Protein AF-A0A182ED40-F1 (afdb_monomer)

Radius of gyration: 32.75 Å; Cα contacts (8 Å, |Δi|>4): 815; chains: 1; bounding box: 80×78×83 Å

Mean predicted aligned error: 19.12 Å

Secondary structure (DSSP, 8-state):
--SEEE-TTS-EEE---SS---PPTT--B----S-GGG--HHHHTT--B-THHHHHHHHHHHHHHHHSS-SSS-TT--SGGG---TT----SS-HHHHHHHHHHS-SSGGGS--SHHHHHTSGGGTT--HHHHHTT-SPPSS--------TTT---------S--TTHHHHHHHHHHHHHTTS--TT-HHHHHHHHHHHHHHHHHHHHHHHSTT--HHHHS-HHHHHHHHHHHHHHHHHS-SEEEEPSSEEEE-B-TT-HHHHHHHHHHH--TTSS-EEE-SSSSSS-GGGSHHHHTTSSHHHHHHHHH--HHHHHHHHHHHTTS-SEEEETTTEEEESS---TT--SSHHHHT--SS----TTSHHHHHHH-EE-TT--SEEE-TTSSSEEE-HHHHHHHHHHHT-SEEEE-SS--TTSEEEETTTTEEEEB--TTGGGT----EEEEEE-TT--EEEEEE------HHHHHHHHHHH-TTSSTTTTTHHHHHHHHHHHHHTTT-S-TT--HHHHTT-SS-TTTT-HHHHHHHHHHHHHHHHHHHHHHHHHHHHHHHHTS---

Solvent-accessible surface area (backbone atoms only — not comparable to full-atom values): 31927 Å² total; per-residue (Å²): 123,90,40,58,46,66,45,97,88,50,46,82,40,81,44,80,74,77,90,72,80,91,67,60,93,91,44,66,46,58,74,78,78,75,61,72,80,49,57,34,70,51,44,49,69,58,36,77,43,52,72,45,47,57,34,28,32,50,30,42,50,52,40,26,74,76,64,79,39,71,66,45,96,37,86,88,58,93,48,57,81,68,62,56,82,78,80,66,70,78,63,98,62,57,71,51,56,33,51,50,43,59,27,22,67,33,89,52,65,92,69,20,49,54,47,70,66,59,56,63,70,32,76,71,38,66,90,57,60,63,69,37,56,76,67,68,65,62,81,48,90,65,82,62,72,69,51,57,52,47,94,87,75,64,50,77,56,88,76,94,78,79,89,79,76,90,70,68,62,62,65,57,49,54,61,50,50,63,71,60,65,80,66,84,66,100,79,46,72,77,55,51,58,58,50,52,52,50,52,52,53,50,52,53,52,55,57,53,47,73,76,44,88,87,65,55,68,62,83,75,51,53,71,68,58,49,51,52,48,40,55,55,49,34,55,55,38,67,75,47,57,26,42,38,80,42,68,56,54,33,35,41,32,18,28,30,75,76,46,59,73,50,54,51,50,50,28,71,74,67,40,50,80,84,78,32,48,77,42,52,23,5,30,72,40,63,34,20,54,54,49,34,65,83,43,21,60,70,70,49,53,44,56,48,39,40,72,67,69,68,31,69,65,58,48,52,50,50,43,63,32,42,23,37,47,39,59,33,35,30,39,70,70,30,35,43,33,27,8,18,36,76,34,99,73,66,75,50,71,61,65,46,48,66,55,73,71,74,43,79,67,49,99,85,39,54,64,34,15,27,31,50,10,43,81,41,88,94,46,77,46,75,44,80,26,93,85,77,46,54,32,26,33,6,53,64,44,53,54,51,50,29,65,69,64,63,32,67,32,37,42,24,17,90,50,93,34,64,59,2,47,48,72,38,64,92,66,37,28,37,36,24,17,32,38,52,31,46,97,77,78,44,91,25,21,11,18,34,38,39,30,38,76,88,66,52,77,46,73,53,67,47,74,79,83,74,61,50,71,69,52,48,48,51,52,48,24,69,78,42,32,75,82,37,52,86,60,80,5,29,66,57,50,54,32,50,51,25,42,66,71,8,42,63,68,26,59,36,85,94,53,29,63,54,64,75,72,58,75,55,90,49,84,82,73,91,36,48,64,32,51,44,20,13,14,31,3,51,57,43,43,52,55,52,50,52,51,51,54,51,50,49,53,50,50,52,55,58,72,69,47,78,87,127

Sequence (564 aa):
MENIVLDFDGHIQIVDFGFSKKLADGERTRTVCGTLQYMAPEIAEEKFYGKEVDWWSYGVLLHILNTNNYPFPNCDVNSHIELRYDSYSTPCCEPMLGDLFNKLLNVNIEQRIHTFAQVKFHPFFESINWDDVALKKLVPFAHIEKLRRCPSCNSLYDKSVSDFSDTDAEENWAAFEERYEESKLKKAAGNTKLRLSRIHDLSIRLLNASLQKGTHLRSIVKEEELIELLHDTKVVLQSQSTLIEINAPVVVCGDIHGQYSDMLRIFDKCGFPPEANYLFLGDYVDRGNHECAGINRVYGFYEEINRRYHSVRLWEVFQDTFNYLPYAACIAGKILCMHGGLSPKLNDLDSLRNIERPSDPEPTSMELDILWSDPEEGVQGWQPNSRGVSFTFGVDVLKHVCEKLNIDLVARAHQVVQDGYEFFGNRRLVTIFSAPHYCGEFDNAAAAMNVAEDLSCSFHVTICFFLRPYHKQRILSFLDSSTDPLGTGYNAQQSQIASGSGGLFGKGFANGSQTQLGFLPERRTDFTFAVLREEWGFLGSMVLIFLYTTLLAIIFSVAHRPKV

Organism: Onchocerca ochengi (NCBI:txid42157)

Nearest PDB structures (foldseek):
  6ghm-assembly1_A  TM=9.524E-01  e=1.137E-35  Homo sapiens
  6obs-assembly1_A  TM=9.335E-01  e=2.270E-35  Homo sapiens
  6g0i-assembly1_A  TM=9.492E-01  e=1.075E-34  Homo sapiens
  6ghm-assembly2_B  TM=9.326E-01  e=5.706E-35  Homo sapiens
  5jpe-assembly2_B  TM=9.732E-01  e=2.278E-33  Candida albicans

Foldseek 3Di:
DVQWDADLLRAIDGHDPDDDDDADVPGWDQDQDDDLLLFAPCNLVSHTDDQQSVLSSVLQVVCCVVPVDGQAPCPPPDGSPPDDLPPGDQDPDDPLNSVLSCQSSPNDSVSHDRDPVSVCPRPVCVVPDVVCSVVVNDRHPDCPVSQDQDPPQGDGDDDPDDDDDPPPVVVVVVVVCVVVPPDDDPPCNVVVVVLVVLVVQLVVLLVVQLVDPPDAVCVRDPLVSVLSVLVVLLVVLQVAFLAAEAEDFAKEFEAAQPVVNLVVVVCVVVPPPPVHHYDYAPNPPFHAPCLAPVNVVPSCVCVVCCVRHVDPPSVVSSNLSSLSGRAWYAYPLAEIGHAADFAPPCQEVVLSRPDDPSDRDDQNHRSQNRRHEEEDEPDDAWAQDPVNGHTYGYLVVLVVVCVRHVHQAYEYENDQDAQQKDADNVNRYMYGHSHACPVVPHRHWHWMWGQHNVRDIDIDTGRPPPCDPVSVLLVVCVVPLPVCCPPNSVLVVLLVVLQVQQAAAAPAPPRRPCVVVCSDPDCPPSCVNSNQCRHGNPVSNVVVVVVVVVVVVVVVVVVPDPDD

InterPro domains:
  IPR000719 Protein kinase domain [PF00069] (2-125)
  IPR000719 Protein kinase domain [PS50011] (1-125)
  IPR000719 Protein kinase domain [SM00220] (1-125)
  IPR001182 Probable peptidoglycan glycosyltransferase FtsW/RodA [PF01098] (458-561)
  IPR004843 Calcineurin-like, phosphoesterase domain [PF00149] (249-417)
  IPR006186 Serine/threonine-specific protein phosphatase/bis(5-nucleosyl)-tetraphosphatase [PR00114] (249-276)
  IPR006186 Serine/threonine-specific protein phosphatase/bis(5-nucleosyl)-tetraphosphatase [PR00114] (278-305)
  IPR006186 Serine/threonine-specific protein phosphatase/bis(5-nucleosyl)-tetraphosphatase [PR00114] (406-426)
  IPR006186 Serine/threonine-specific protein phosphatase/bis(5-nucleosyl)-tetraphosphatase [PR00114] (428-444)
  IPR006186 Serine/threonine-specific protein phosphatase/bis(5-nucleosyl)-tetraphosphatase [SM00156] (221-466)
  IPR011009 Protein kinase-like domain superfamily [SSF56112] (2-148)
  IPR029052 Metallo-dependent phosphatase-like [G3DSA:3.60.21.10] (183-287)
  IPR029052 Metallo-dependent phosphatase-like [G3DSA:3.60.21.10] (288-465)
  IPR029052 Metallo-dependent phosphatase-like [SSF56300] (219-465)
  IPR050341 Serine/threonine-protein phosphatase PP1 catalytic subunit [PTHR11668] (287-469)

Structure (mmCIF, N/CA/C/O backbone):
data_AF-A0A182ED40-F1
#
_entry.id   AF-A0A182ED40-F1
#
loop_
_atom_site.group_PDB
_atom_site.id
_atom_site.type_symbol
_atom_site.label_atom_id
_atom_site.label_alt_id
_atom_site.label_comp_id
_atom_site.label_asym_id
_atom_site.label_entity_id
_atom_site.label_seq_id
_atom_site.pdbx_PDB_ins_code
_atom_site.Cartn_x
_atom_site.Cartn_y
_atom_site.Cartn_z
_atom_site.occupancy
_atom_site.B_iso_or_equiv
_atom_site.auth_seq_id
_atom_site.auth_comp_id
_atom_site.auth_asym_id
_atom_site.auth_atom_id
_atom_site.pdbx_PDB_model_num
ATOM 1 N N . MET A 1 1 ? 2.503 1.497 -27.635 1.00 55.56 1 MET A N 1
ATOM 2 C CA . MET A 1 1 ? 2.134 2.931 -27.634 1.00 55.56 1 MET A CA 1
ATOM 3 C C . MET A 1 1 ? 1.902 3.367 -26.194 1.00 55.56 1 MET A C 1
ATOM 5 O O . MET A 1 1 ? 0.795 3.722 -25.834 1.00 55.56 1 MET A O 1
ATOM 9 N N . GLU A 1 2 ? 2.930 3.290 -25.351 1.00 54.66 2 GLU A N 1
ATOM 10 C CA . GLU A 1 2 ? 2.788 3.581 -23.910 1.00 54.66 2 GLU A CA 1
ATOM 11 C C . GLU A 1 2 ? 2.929 5.086 -23.608 1.00 54.66 2 GLU A C 1
ATOM 13 O O . GLU A 1 2 ? 2.474 5.568 -22.580 1.00 54.66 2 GLU A O 1
ATOM 18 N N . ASN A 1 3 ? 3.470 5.844 -24.568 1.00 68.44 3 ASN A N 1
ATOM 19 C CA . ASN A 1 3 ? 3.863 7.249 -24.414 1.00 68.44 3 ASN A CA 1
ATOM 20 C C . ASN A 1 3 ? 2.868 8.224 -25.075 1.00 68.44 3 ASN A C 1
ATOM 22 O O . ASN A 1 3 ? 3.136 9.415 -25.222 1.00 68.44 3 ASN A O 1
ATOM 26 N N . ILE A 1 4 ? 1.721 7.718 -25.535 1.00 72.50 4 ILE A N 1
ATOM 27 C CA . ILE A 1 4 ? 0.641 8.513 -26.126 1.00 72.50 4 ILE A CA 1
ATOM 28 C C . ILE A 1 4 ? -0.624 8.185 -25.352 1.00 72.50 4 ILE A C 1
ATOM 30 O O . ILE A 1 4 ? -1.120 7.065 -25.414 1.00 72.50 4 ILE A O 1
ATOM 34 N N . VAL A 1 5 ? -1.130 9.171 -24.627 1.00 75.94 5 VAL A N 1
ATOM 35 C CA . VAL A 1 5 ? -2.316 9.062 -23.778 1.00 75.94 5 VAL A CA 1
ATOM 36 C C . VAL A 1 5 ? -3.385 10.038 -24.253 1.00 75.94 5 VAL A C 1
ATOM 38 O O . VAL A 1 5 ? -3.131 10.900 -25.095 1.00 75.94 5 VAL A O 1
ATOM 41 N N . LEU A 1 6 ? -4.597 9.902 -23.728 1.00 75.31 6 LEU A N 1
ATOM 42 C CA . LEU A 1 6 ? -5.661 10.882 -23.920 1.00 75.31 6 LEU A CA 1
ATOM 43 C C . LEU A 1 6 ? -5.803 11.710 -22.645 1.00 75.31 6 LEU A C 1
ATOM 45 O O . LEU A 1 6 ? -5.734 11.172 -21.541 1.00 75.31 6 LEU A O 1
ATOM 49 N N . ASP A 1 7 ? -5.996 13.015 -22.794 1.00 69.38 7 ASP A N 1
ATOM 50 C CA . ASP A 1 7 ? -6.413 13.860 -21.686 1.00 69.38 7 ASP A CA 1
ATOM 51 C C . ASP A 1 7 ? -7.894 13.653 -21.352 1.00 69.38 7 ASP A C 1
ATOM 53 O O . ASP A 1 7 ? -8.626 12.941 -22.042 1.00 69.38 7 ASP A O 1
ATOM 57 N N . PHE A 1 8 ? -8.343 14.306 -20.279 1.00 59.31 8 PHE A N 1
ATOM 58 C CA . PHE A 1 8 ? -9.724 14.227 -19.806 1.00 59.31 8 PHE A CA 1
ATOM 59 C C . PHE A 1 8 ? -10.751 14.500 -20.912 1.00 59.31 8 PHE A C 1
ATOM 61 O O . PHE A 1 8 ? -11.811 13.877 -20.949 1.00 59.31 8 PHE A O 1
ATOM 68 N N . ASP A 1 9 ? -10.481 15.481 -21.772 1.00 68.44 9 ASP A N 1
ATOM 69 C CA . ASP A 1 9 ? -11.424 15.924 -22.795 1.00 68.44 9 ASP A CA 1
ATOM 70 C C . ASP A 1 9 ? -11.289 15.072 -24.081 1.00 68.44 9 ASP A C 1
ATOM 72 O O . ASP A 1 9 ? -11.946 15.353 -25.081 1.00 68.44 9 ASP A O 1
ATOM 76 N N . GLY A 1 10 ? -10.490 13.995 -24.033 1.00 71.00 10 GLY A N 1
ATOM 77 C CA . GLY A 1 10 ? -10.289 13.015 -25.097 1.00 71.00 10 GLY A CA 1
ATOM 78 C C . GLY A 1 10 ? -9.236 13.422 -26.127 1.00 71.00 10 GLY A C 1
ATOM 79 O O . GLY A 1 10 ? -9.131 12.779 -27.172 1.00 71.00 10 GLY A O 1
ATOM 80 N N . HIS A 1 11 ? -8.460 14.480 -25.879 1.00 80.69 11 HIS A N 1
ATOM 81 C CA . HIS A 1 11 ? -7.413 14.922 -26.798 1.00 80.69 11 HIS A CA 1
ATOM 82 C C . HIS A 1 11 ? -6.097 14.196 -26.541 1.00 80.69 11 HIS A C 1
ATOM 84 O O . HIS A 1 11 ? -5.718 13.928 -25.406 1.00 80.69 11 HIS A O 1
ATOM 90 N N . ILE A 1 12 ? -5.358 13.927 -27.614 1.00 76.62 12 ILE A N 1
ATOM 91 C CA . ILE A 1 12 ? -4.081 13.219 -27.546 1.00 76.62 12 ILE A CA 1
ATOM 92 C C . ILE A 1 12 ? -3.030 14.064 -26.814 1.00 76.62 12 ILE A C 1
ATOM 94 O O . ILE A 1 12 ? -2.821 15.238 -27.126 1.00 76.62 12 ILE A O 1
ATOM 98 N N . GLN A 1 13 ? -2.326 13.434 -25.879 1.00 76.50 13 GLN A N 1
ATOM 99 C CA . GLN A 1 13 ? -1.147 13.954 -25.203 1.00 76.50 13 GLN A CA 1
ATOM 100 C C . GLN A 1 13 ? 0.011 12.971 -25.338 1.00 76.50 13 GLN A C 1
ATOM 102 O O . GLN A 1 13 ? -0.154 11.762 -25.209 1.00 76.50 13 GLN A O 1
ATOM 107 N N . ILE A 1 14 ? 1.204 13.504 -25.585 1.00 74.69 14 ILE A N 1
ATOM 108 C CA . ILE A 1 14 ? 2.441 12.726 -25.542 1.00 74.69 14 ILE A CA 1
ATOM 109 C C . ILE A 1 14 ? 2.991 12.839 -24.123 1.00 74.69 14 ILE A C 1
ATOM 111 O O . ILE A 1 14 ? 3.174 13.947 -23.614 1.00 74.69 14 ILE A O 1
ATOM 115 N N . VAL A 1 15 ? 3.242 11.698 -23.496 1.00 69.44 15 VAL A N 1
ATOM 116 C CA . VAL A 1 15 ? 3.828 11.578 -22.160 1.00 69.44 15 VAL A CA 1
ATOM 117 C C . VAL A 1 15 ? 5.103 10.762 -22.262 1.00 69.44 15 VAL A C 1
ATOM 119 O O . VAL A 1 15 ? 5.173 9.851 -23.070 1.00 69.44 15 VAL A O 1
ATOM 122 N N . ASP A 1 16 ? 6.100 11.091 -21.445 1.00 61.91 16 ASP A N 1
ATOM 123 C CA . ASP A 1 16 ? 7.363 10.350 -21.356 1.00 61.91 16 ASP A CA 1
ATOM 124 C C . ASP A 1 16 ? 8.173 10.264 -22.674 1.00 61.91 16 ASP A C 1
ATOM 126 O O . ASP A 1 16 ? 7.939 9.449 -23.565 1.00 61.91 16 ASP A O 1
ATOM 130 N N . PHE A 1 17 ? 9.203 11.102 -22.794 1.00 59.72 17 PHE A N 1
ATOM 131 C CA . PHE A 1 17 ? 10.141 11.042 -23.921 1.00 59.72 17 PHE A CA 1
ATOM 132 C C . PHE A 1 17 ? 11.297 10.048 -23.693 1.00 59.72 17 PHE A C 1
ATOM 134 O O . PHE A 1 17 ? 12.225 10.009 -24.502 1.00 59.72 17 PHE A O 1
ATOM 141 N N . GLY A 1 18 ? 11.293 9.283 -22.593 1.00 66.62 18 GLY A N 1
ATOM 142 C CA . GLY A 1 18 ? 12.415 8.444 -22.186 1.00 66.62 18 GLY A CA 1
ATOM 143 C C . GLY A 1 18 ? 13.730 9.233 -22.153 1.00 66.62 18 GLY A C 1
ATOM 144 O O . GLY A 1 18 ? 13.813 10.334 -21.599 1.00 66.62 18 GLY A O 1
ATOM 145 N N . PHE A 1 19 ? 14.769 8.698 -22.798 1.00 65.00 19 PHE A N 1
ATOM 146 C CA . PHE A 1 19 ? 16.000 9.443 -23.062 1.00 65.00 19 PHE A CA 1
ATOM 147 C C . PHE A 1 19 ? 15.795 10.426 -24.220 1.00 65.00 19 PHE A C 1
ATOM 149 O O . PHE A 1 19 ? 15.811 10.038 -25.385 1.00 65.00 19 PHE A O 1
ATOM 156 N N . SER A 1 20 ? 15.671 11.713 -23.897 1.00 75.44 20 SER A N 1
ATOM 157 C CA . SER A 1 20 ? 15.583 12.791 -24.885 1.00 75.44 20 SER A CA 1
ATOM 158 C C . SER A 1 20 ? 16.746 13.767 -24.769 1.00 75.44 20 SER A C 1
ATOM 160 O O . SER A 1 20 ? 17.341 13.957 -23.705 1.00 75.44 20 SER A O 1
ATOM 162 N N . LYS A 1 21 ? 17.084 14.405 -25.891 1.00 79.38 21 LYS A N 1
ATOM 163 C CA . LYS A 1 21 ? 18.132 15.419 -25.954 1.00 79.38 21 LYS A CA 1
ATOM 164 C C . LYS A 1 21 ? 17.587 16.673 -26.610 1.00 79.38 21 LYS A C 1
ATOM 166 O O . LYS A 1 21 ? 17.128 16.645 -27.746 1.00 79.38 21 LYS A O 1
ATOM 171 N N . LYS A 1 22 ? 17.659 17.791 -25.893 1.00 81.31 22 LYS A N 1
ATOM 172 C CA . LYS A 1 22 ? 17.253 19.088 -26.427 1.00 81.31 22 LYS A CA 1
ATOM 173 C C . LYS A 1 22 ? 18.389 19.657 -27.272 1.00 81.31 22 LYS A C 1
ATOM 175 O O . LYS A 1 22 ? 19.449 19.955 -26.732 1.00 81.31 22 LYS A O 1
ATOM 180 N N . LEU A 1 23 ? 18.147 19.795 -28.571 1.00 84.00 23 LEU A N 1
ATOM 181 C CA . LEU A 1 23 ? 19.074 20.400 -29.525 1.00 84.00 23 LEU A CA 1
ATOM 182 C C . LEU A 1 23 ? 18.610 21.818 -29.882 1.00 84.00 23 LEU A C 1
ATOM 184 O O . LEU A 1 23 ? 17.416 22.046 -30.128 1.00 84.00 23 LEU A O 1
ATOM 188 N N . ALA A 1 24 ? 19.544 22.767 -29.918 1.00 87.62 24 ALA A N 1
ATOM 189 C CA . ALA A 1 24 ? 19.326 24.075 -30.526 1.00 87.62 24 ALA A CA 1
ATOM 190 C C . ALA A 1 24 ? 19.110 23.940 -32.046 1.00 87.62 24 ALA A C 1
ATOM 192 O O . ALA A 1 24 ? 19.392 22.902 -32.649 1.00 87.62 24 ALA A O 1
ATOM 193 N N . ASP A 1 25 ? 18.580 24.978 -32.691 1.00 80.06 25 ASP A N 1
ATOM 194 C CA . ASP A 1 25 ? 18.345 24.931 -34.136 1.00 80.06 25 ASP A CA 1
ATOM 195 C C . ASP A 1 25 ? 19.671 24.844 -34.905 1.00 80.06 25 ASP A C 1
ATOM 197 O O . ASP A 1 25 ? 20.584 25.641 -34.698 1.00 80.06 25 ASP A O 1
ATOM 201 N N . GLY A 1 26 ? 19.781 23.834 -35.772 1.00 82.12 26 GLY A N 1
ATOM 202 C CA . GLY A 1 26 ? 21.010 23.506 -36.501 1.00 82.12 26 GLY A CA 1
ATOM 203 C C . GLY A 1 26 ? 22.038 22.688 -35.707 1.00 82.12 26 GLY A C 1
ATOM 204 O O . GLY A 1 26 ? 23.030 22.247 -36.287 1.00 82.12 26 GLY A O 1
ATOM 205 N N . GLU A 1 27 ? 21.816 22.440 -34.412 1.00 90.81 27 GLU A N 1
ATOM 206 C CA . GLU A 1 27 ? 22.673 21.565 -33.610 1.00 90.81 27 GLU A CA 1
ATOM 207 C C . GLU A 1 27 ? 22.443 20.093 -33.989 1.00 90.81 27 GLU A C 1
ATOM 209 O O . GLU A 1 27 ? 21.309 19.653 -34.190 1.00 90.81 27 GLU A O 1
ATOM 214 N N . ARG A 1 28 ? 23.531 19.321 -34.085 1.00 92.88 28 ARG A N 1
ATOM 215 C CA . ARG A 1 28 ? 23.495 17.889 -34.416 1.00 92.88 28 ARG A CA 1
ATOM 216 C C . ARG A 1 28 ? 24.189 17.065 -33.343 1.00 92.88 28 ARG A C 1
ATOM 218 O O . ARG A 1 28 ? 25.098 17.534 -32.660 1.00 92.88 28 ARG A O 1
ATOM 225 N N . THR A 1 29 ? 23.795 15.806 -33.217 1.00 92.44 29 THR A N 1
ATOM 226 C CA . THR A 1 29 ? 24.367 14.861 -32.260 1.00 92.44 29 THR A CA 1
ATOM 227 C C . THR A 1 29 ? 24.618 13.491 -32.893 1.00 92.44 29 THR A C 1
ATOM 229 O O . THR A 1 29 ? 24.309 13.299 -34.059 1.00 92.44 29 THR A O 1
ATOM 232 N N . ARG A 1 30 ? 25.255 12.575 -32.155 1.00 91.31 30 ARG A N 1
ATOM 233 C CA . ARG A 1 30 ? 25.708 11.250 -32.637 1.00 91.31 30 ARG A CA 1
ATOM 234 C C . ARG A 1 30 ? 25.490 10.139 -31.604 1.00 91.31 30 ARG A C 1
ATOM 236 O O . ARG A 1 30 ? 26.263 9.189 -31.528 1.00 91.31 30 ARG A O 1
ATOM 243 N N . THR A 1 31 ? 24.537 10.332 -30.695 1.00 88.56 31 THR A N 1
ATOM 244 C CA . THR A 1 31 ? 24.292 9.387 -29.602 1.00 88.56 31 THR A CA 1
ATOM 245 C C . THR A 1 31 ? 23.472 8.215 -30.132 1.00 88.56 31 THR A C 1
ATOM 247 O O . THR A 1 31 ? 22.373 8.408 -30.628 1.00 88.56 31 THR A O 1
ATOM 250 N N . VAL A 1 32 ? 23.980 6.993 -30.011 1.00 87.69 32 VAL A N 1
ATOM 251 C CA . VAL A 1 32 ? 23.209 5.800 -30.374 1.00 87.69 32 VAL A CA 1
ATOM 252 C C . VAL A 1 32 ? 22.341 5.414 -29.180 1.00 87.69 32 VAL A C 1
ATOM 254 O O . VAL A 1 32 ? 22.818 4.805 -28.224 1.00 87.69 32 VAL A O 1
ATOM 257 N N . CYS A 1 33 ? 21.081 5.837 -29.187 1.00 81.00 33 CYS A N 1
ATOM 258 C CA . CYS A 1 33 ? 20.118 5.511 -28.140 1.00 81.00 33 CYS A CA 1
ATOM 259 C C . CYS A 1 33 ? 18.688 5.513 -28.686 1.00 81.00 33 CYS A C 1
ATOM 261 O O . CYS A 1 33 ? 18.361 6.306 -29.567 1.00 81.00 33 CYS A O 1
ATOM 263 N N . GLY A 1 34 ? 17.834 4.660 -28.125 1.00 80.94 34 GLY A N 1
ATOM 264 C CA . GLY A 1 34 ? 16.417 4.570 -28.474 1.00 80.94 34 GLY A CA 1
ATOM 265 C C . GLY A 1 34 ? 15.962 3.129 -28.680 1.00 80.94 34 GLY A C 1
ATOM 266 O O . GLY A 1 34 ? 16.775 2.206 -28.726 1.00 80.94 34 GLY A O 1
ATOM 267 N N . THR A 1 35 ? 14.651 2.942 -28.801 1.00 86.00 35 THR A N 1
ATOM 268 C CA . THR A 1 35 ? 14.051 1.646 -29.133 1.00 86.00 35 THR A CA 1
ATOM 269 C C . THR A 1 35 ? 14.435 1.253 -30.559 1.00 86.00 35 THR A C 1
ATOM 271 O O . THR A 1 35 ? 14.149 1.998 -31.497 1.00 86.00 35 THR A O 1
ATOM 274 N N . LEU A 1 36 ? 15.061 0.083 -30.726 1.00 89.44 36 LEU A N 1
ATOM 275 C CA . LEU A 1 36 ? 15.670 -0.360 -31.989 1.00 89.44 36 LEU A CA 1
ATOM 276 C C . LEU A 1 36 ? 14.709 -0.278 -33.184 1.00 89.44 36 LEU A C 1
ATOM 278 O O . LEU A 1 36 ? 15.082 0.215 -34.243 1.00 89.44 36 LEU A O 1
ATOM 282 N N . GLN A 1 37 ? 13.449 -0.672 -33.007 1.00 89.12 37 GLN A N 1
ATOM 283 C CA . GLN A 1 37 ? 12.453 -0.705 -34.083 1.00 89.12 37 GLN A CA 1
ATOM 284 C C . GLN A 1 37 ? 11.970 0.686 -34.535 1.00 89.12 37 GLN A C 1
ATOM 286 O O . GLN A 1 37 ? 11.381 0.805 -35.607 1.00 89.12 37 GLN A O 1
ATOM 291 N N . TYR A 1 38 ? 12.212 1.730 -33.737 1.00 91.12 38 TYR A N 1
ATOM 292 C CA . TYR A 1 38 ? 11.894 3.127 -34.066 1.00 91.12 38 TYR A CA 1
ATOM 293 C C . TYR A 1 38 ? 13.128 3.908 -34.536 1.00 91.12 38 TYR A C 1
ATOM 295 O O . TYR A 1 38 ? 13.011 5.065 -34.933 1.00 91.12 38 TYR A O 1
ATOM 303 N N . MET A 1 39 ? 14.313 3.295 -34.488 1.00 92.56 39 MET A N 1
ATOM 304 C CA . MET A 1 39 ? 15.577 3.961 -34.771 1.00 92.56 39 MET A CA 1
ATOM 305 C C . MET A 1 39 ? 15.676 4.357 -36.250 1.00 92.56 39 MET A C 1
ATOM 307 O O . MET A 1 39 ? 15.348 3.574 -37.141 1.00 92.56 39 MET A O 1
ATOM 311 N N . ALA A 1 40 ? 16.116 5.591 -36.505 1.00 94.50 40 ALA A N 1
ATOM 312 C CA . ALA A 1 40 ? 16.364 6.085 -37.856 1.00 94.50 40 ALA A CA 1
ATOM 313 C C . ALA A 1 40 ? 17.698 5.542 -38.416 1.00 94.50 40 ALA A C 1
ATOM 315 O O . ALA A 1 40 ? 18.634 5.326 -37.634 1.00 94.50 40 ALA A O 1
ATOM 316 N N . PRO A 1 41 ? 17.838 5.397 -39.749 1.00 94.56 41 PRO A N 1
ATOM 317 C CA . PRO A 1 41 ? 19.051 4.881 -40.386 1.00 94.56 41 PRO A CA 1
ATOM 318 C C . PRO A 1 41 ? 20.318 5.623 -39.963 1.00 94.56 41 PRO A C 1
ATOM 320 O O . PRO A 1 41 ? 21.323 5.009 -39.624 1.00 94.56 41 PRO A O 1
ATOM 323 N N . GLU A 1 42 ? 20.259 6.950 -39.895 1.00 93.88 42 GLU A N 1
ATOM 324 C CA . GLU A 1 42 ? 21.388 7.787 -39.502 1.00 93.88 42 GLU A CA 1
ATOM 325 C C . GLU A 1 42 ? 21.822 7.607 -38.035 1.00 93.88 42 GLU A C 1
ATOM 327 O O . GLU A 1 42 ? 23.001 7.792 -37.737 1.00 93.88 42 GLU A O 1
ATOM 332 N N . ILE A 1 43 ? 20.916 7.207 -37.132 1.00 93.44 43 ILE A N 1
ATOM 333 C CA . ILE A 1 43 ? 21.265 6.857 -35.745 1.00 93.44 43 ILE A CA 1
ATOM 334 C C . ILE A 1 43 ? 21.946 5.484 -35.722 1.00 93.44 43 ILE A C 1
ATOM 336 O O . ILE A 1 43 ? 22.981 5.325 -35.077 1.00 93.44 43 ILE A O 1
ATOM 340 N N . ALA A 1 44 ? 21.392 4.510 -36.452 1.00 92.50 44 ALA A N 1
ATOM 341 C CA . ALA A 1 44 ? 21.928 3.150 -36.536 1.00 92.50 44 ALA A CA 1
ATOM 342 C C . ALA A 1 44 ? 23.308 3.090 -37.218 1.00 92.50 44 ALA A C 1
ATOM 344 O O . ALA A 1 44 ? 24.142 2.262 -36.870 1.00 92.50 44 ALA A O 1
ATOM 345 N N . GLU A 1 45 ? 23.577 3.999 -38.154 1.00 91.25 45 GLU A N 1
ATOM 346 C CA . GLU A 1 45 ? 24.877 4.155 -38.817 1.00 91.25 45 GLU A CA 1
ATOM 347 C C . GLU A 1 45 ? 25.850 5.068 -38.045 1.00 91.25 45 GLU A C 1
ATOM 349 O O . GLU A 1 45 ? 26.924 5.398 -38.552 1.00 91.25 45 GLU A O 1
ATOM 354 N N . GLU A 1 46 ? 25.475 5.511 -36.840 1.00 91.88 46 GLU A N 1
ATOM 355 C CA . GLU A 1 46 ? 26.266 6.392 -35.967 1.00 91.88 46 GLU A CA 1
ATOM 356 C C . GLU A 1 46 ? 26.678 7.727 -36.622 1.00 91.88 46 GLU A C 1
ATOM 358 O O . GLU A 1 46 ? 27.693 8.344 -36.273 1.00 91.88 46 GLU A O 1
ATOM 363 N N . LYS A 1 47 ? 25.883 8.203 -37.588 1.00 92.69 47 LYS A N 1
ATOM 364 C CA . LYS A 1 47 ? 26.089 9.490 -38.258 1.00 92.69 47 LYS A CA 1
ATOM 365 C C . LYS A 1 47 ? 25.618 10.638 -37.368 1.00 92.69 47 LYS A C 1
ATOM 367 O O . LYS A 1 47 ? 24.881 10.463 -36.402 1.00 92.69 47 LYS A O 1
ATOM 372 N N . PHE A 1 48 ? 26.040 11.855 -37.708 1.00 93.06 48 PHE A N 1
ATOM 373 C CA . PHE A 1 48 ? 25.464 13.043 -37.084 1.00 93.06 48 PHE A CA 1
ATOM 374 C C . PHE A 1 48 ? 24.032 13.257 -37.571 1.00 93.06 48 PHE A C 1
ATOM 376 O O . PHE A 1 48 ? 23.790 13.262 -38.778 1.00 93.06 48 PHE A O 1
ATOM 383 N N . TYR A 1 49 ? 23.122 13.502 -36.635 1.00 93.00 49 TYR A N 1
ATOM 384 C CA . TYR A 1 49 ? 21.700 13.703 -36.884 1.00 93.00 49 TYR A CA 1
ATOM 385 C C . TYR A 1 49 ? 21.144 14.869 -36.052 1.00 93.00 49 TYR A C 1
ATOM 387 O O . TYR A 1 49 ? 21.693 15.224 -35.005 1.00 93.00 49 TYR A O 1
ATOM 395 N N . GLY A 1 50 ? 20.090 15.508 -36.552 1.00 91.50 50 GLY A N 1
ATOM 396 C CA . GLY A 1 50 ? 19.314 16.550 -35.876 1.00 91.50 50 GLY A CA 1
ATOM 397 C C . GLY A 1 50 ? 17.881 16.093 -35.577 1.00 91.50 50 GLY A C 1
ATOM 398 O O . GLY A 1 50 ? 17.635 14.913 -35.345 1.00 91.50 50 GLY A O 1
ATOM 399 N N . LYS A 1 51 ? 16.925 17.028 -35.591 1.00 90.44 51 LYS A N 1
ATOM 400 C CA . LYS A 1 51 ? 15.497 16.782 -35.284 1.00 90.44 51 LYS A CA 1
ATOM 401 C C . LYS A 1 51 ? 14.773 15.956 -36.366 1.00 90.44 51 LYS A C 1
ATOM 403 O O . LYS A 1 51 ? 13.634 15.543 -36.177 1.00 90.44 51 LYS A O 1
ATOM 408 N N . GLU A 1 52 ? 15.414 15.700 -37.508 1.00 90.69 52 GLU A N 1
ATOM 409 C CA . GLU A 1 52 ? 14.881 14.893 -38.614 1.00 90.69 52 GLU A CA 1
ATOM 410 C C . GLU A 1 52 ? 14.558 13.434 -38.234 1.00 90.69 52 GLU A C 1
ATOM 412 O O . GLU A 1 52 ? 13.692 12.811 -38.853 1.00 90.69 52 GLU A O 1
ATOM 417 N N . VAL A 1 53 ? 15.206 12.899 -37.195 1.00 92.50 53 VAL A N 1
ATOM 418 C CA . VAL A 1 53 ? 14.993 11.524 -36.701 1.00 92.50 53 VAL A CA 1
ATOM 419 C C . VAL A 1 53 ? 13.666 11.353 -35.957 1.00 92.50 53 VAL A C 1
ATOM 421 O O . VAL A 1 53 ? 13.106 10.254 -35.921 1.00 92.50 53 VAL A O 1
ATOM 424 N N . ASP A 1 54 ? 13.119 12.438 -35.405 1.00 90.25 54 ASP A N 1
ATOM 425 C CA . ASP A 1 54 ? 11.832 12.414 -34.704 1.00 90.25 54 ASP A CA 1
ATOM 426 C C . ASP A 1 54 ? 10.690 12.156 -35.698 1.00 90.25 54 ASP A C 1
ATOM 428 O O . ASP A 1 54 ? 9.753 11.409 -35.416 1.00 90.25 54 ASP A O 1
ATOM 432 N N . TRP A 1 55 ? 10.807 12.705 -36.912 1.00 92.94 55 TRP A N 1
ATOM 433 C CA . TRP A 1 55 ? 9.837 12.503 -37.992 1.00 92.94 55 TRP A CA 1
ATOM 434 C C . TRP A 1 55 ? 9.872 11.086 -38.561 1.00 92.94 55 TRP A C 1
ATOM 436 O O . TRP A 1 55 ? 8.827 10.553 -38.931 1.00 92.94 55 TRP A O 1
ATOM 446 N N . TRP A 1 56 ? 11.042 10.442 -38.562 1.00 94.31 56 TRP A N 1
ATOM 447 C CA . TRP A 1 56 ? 11.141 9.012 -38.854 1.00 94.31 56 TRP A CA 1
ATOM 448 C C . TRP A 1 56 ? 10.368 8.190 -37.821 1.00 94.31 56 TRP A C 1
ATOM 450 O O . TRP A 1 56 ? 9.521 7.373 -38.180 1.00 94.31 56 TRP A O 1
ATOM 460 N N . SER A 1 57 ? 10.605 8.462 -36.535 1.00 91.44 57 SER A N 1
ATOM 461 C CA . SER A 1 57 ? 9.931 7.771 -35.430 1.00 91.44 57 SER A CA 1
ATOM 462 C C . SER A 1 57 ? 8.410 7.971 -35.482 1.00 91.44 57 SER A C 1
ATOM 464 O O . SER A 1 57 ? 7.648 7.027 -35.268 1.00 91.44 57 SER A O 1
ATOM 466 N N . TYR A 1 58 ? 7.960 9.176 -35.851 1.00 90.75 58 TYR A N 1
ATOM 467 C CA . TYR A 1 58 ? 6.554 9.476 -36.128 1.00 90.75 58 TYR A CA 1
ATOM 468 C C . TYR A 1 58 ? 6.001 8.665 -37.312 1.00 90.75 58 TYR A C 1
ATOM 470 O O . TYR A 1 58 ? 4.897 8.130 -37.227 1.00 90.75 58 TYR A O 1
ATOM 478 N N . GLY A 1 59 ? 6.773 8.507 -38.390 1.00 92.88 59 GLY A N 1
ATOM 479 C CA . GLY A 1 59 ? 6.417 7.646 -39.521 1.00 92.88 59 GLY A CA 1
ATOM 480 C C . GLY A 1 59 ? 6.253 6.175 -39.129 1.00 92.88 59 GLY A C 1
ATOM 481 O O . GLY A 1 59 ? 5.276 5.542 -39.529 1.00 92.88 59 GLY A O 1
ATOM 482 N N . VAL A 1 60 ? 7.163 5.643 -38.303 1.00 92.19 60 VAL A N 1
ATOM 483 C CA . VAL A 1 60 ? 7.085 4.266 -37.783 1.00 92.19 60 VAL A CA 1
ATOM 484 C C . VAL A 1 60 ? 5.822 4.086 -36.944 1.00 92.19 60 VAL A C 1
ATOM 486 O O . VAL A 1 60 ? 5.077 3.128 -37.143 1.00 92.19 60 VAL A O 1
ATOM 489 N N . LEU A 1 61 ? 5.537 5.037 -36.053 1.00 90.25 61 LEU A N 1
ATOM 490 C CA . LEU A 1 61 ? 4.331 5.036 -35.232 1.00 90.25 61 LEU A CA 1
ATOM 491 C C . LEU A 1 61 ? 3.051 5.051 -36.079 1.00 90.25 61 LEU A C 1
ATOM 493 O O . LEU A 1 61 ? 2.159 4.235 -35.849 1.00 90.25 61 LEU A O 1
ATOM 497 N N . LEU A 1 62 ? 2.952 5.961 -37.054 1.00 89.44 62 LEU A N 1
ATOM 498 C CA . LEU A 1 62 ? 1.791 6.030 -37.941 1.00 89.44 62 LEU A CA 1
ATOM 499 C C . LEU A 1 62 ? 1.614 4.720 -38.726 1.00 89.44 62 LEU A C 1
ATOM 501 O O . LEU A 1 62 ? 0.487 4.274 -38.935 1.00 89.44 62 LEU A O 1
ATOM 505 N N . HIS A 1 63 ? 2.713 4.086 -39.148 1.00 91.56 63 HIS A N 1
ATOM 506 C CA . HIS A 1 63 ? 2.657 2.818 -39.871 1.00 91.56 63 HIS A CA 1
ATOM 507 C C . HIS A 1 63 ? 2.079 1.706 -38.993 1.00 91.56 63 HIS A C 1
ATOM 509 O O . HIS A 1 63 ? 1.203 0.960 -39.436 1.00 91.56 63 HIS A O 1
ATOM 515 N N . ILE A 1 64 ? 2.525 1.623 -37.737 1.00 89.94 64 ILE A N 1
ATOM 516 C CA . ILE A 1 64 ? 1.999 0.672 -36.751 1.00 89.94 64 ILE A CA 1
ATOM 517 C C . ILE A 1 64 ? 0.519 0.950 -36.483 1.00 89.94 64 ILE A C 1
ATOM 519 O O . ILE A 1 64 ? -0.271 0.017 -36.472 1.00 89.94 64 ILE A O 1
ATOM 523 N N . LEU A 1 65 ? 0.114 2.214 -36.338 1.00 86.12 65 LEU A N 1
ATOM 524 C CA . LEU A 1 65 ? -1.295 2.582 -36.160 1.00 86.12 65 LEU A CA 1
ATOM 525 C C . LEU A 1 65 ? -2.179 2.130 -37.331 1.00 86.12 65 LEU A C 1
ATOM 527 O O . LEU A 1 65 ? -3.302 1.689 -37.112 1.00 86.12 65 LEU A O 1
ATOM 531 N N . ASN A 1 66 ? -1.675 2.211 -38.565 1.00 88.06 66 ASN A N 1
ATOM 532 C CA . ASN A 1 66 ? -2.426 1.807 -39.753 1.00 88.06 66 ASN A CA 1
ATOM 533 C C . ASN A 1 66 ? -2.429 0.286 -39.988 1.00 88.06 66 ASN A C 1
ATOM 535 O O . ASN A 1 66 ? -3.400 -0.255 -40.507 1.00 88.06 66 ASN A O 1
ATOM 539 N N . THR A 1 67 ? -1.334 -0.408 -39.670 1.00 87.62 67 THR A N 1
ATOM 540 C CA . THR A 1 67 ? -1.114 -1.806 -40.101 1.00 87.62 67 THR A CA 1
ATOM 541 C C . THR A 1 67 ? -1.014 -2.814 -38.965 1.00 87.62 67 THR A C 1
ATOM 543 O O . THR A 1 67 ? -0.974 -4.015 -39.229 1.00 87.62 67 THR A O 1
ATOM 546 N N . ASN A 1 68 ? -0.913 -2.343 -37.723 1.00 85.94 68 ASN A N 1
ATOM 547 C CA . ASN A 1 68 ? -0.520 -3.112 -36.543 1.00 85.94 68 ASN A CA 1
ATOM 548 C C . ASN A 1 68 ? 0.840 -3.835 -36.681 1.00 85.94 68 ASN A C 1
ATOM 550 O O . ASN A 1 68 ? 1.107 -4.798 -35.970 1.00 85.94 68 ASN A O 1
ATOM 554 N N . ASN A 1 69 ? 1.697 -3.394 -37.609 1.00 86.12 69 ASN A N 1
ATOM 555 C CA . ASN A 1 69 ? 2.995 -3.998 -37.905 1.00 86.12 69 ASN A CA 1
ATOM 556 C C . ASN A 1 69 ? 4.086 -2.927 -38.055 1.00 86.12 69 ASN A C 1
ATOM 558 O O . ASN A 1 69 ? 3.824 -1.784 -38.446 1.00 86.12 69 ASN A O 1
ATOM 562 N N . TYR A 1 70 ? 5.336 -3.303 -37.778 1.00 90.12 70 TYR A N 1
ATOM 563 C CA . TYR A 1 70 ? 6.490 -2.445 -38.048 1.00 90.12 70 TYR A CA 1
ATOM 564 C C . TYR A 1 70 ? 6.745 -2.326 -39.563 1.00 90.12 70 TYR A C 1
ATOM 566 O O . TYR A 1 70 ? 6.538 -3.297 -40.290 1.00 90.12 70 TYR A O 1
ATOM 574 N N . PRO A 1 71 ? 7.219 -1.164 -40.054 1.00 90.69 71 PRO A N 1
ATOM 575 C CA . PRO A 1 71 ? 7.500 -0.960 -41.480 1.00 90.69 71 PRO A CA 1
ATOM 576 C C . PRO A 1 71 ? 8.709 -1.752 -42.000 1.00 90.69 71 PRO A C 1
ATOM 578 O O . PRO A 1 71 ? 8.850 -1.922 -43.209 1.00 90.69 71 PRO A O 1
ATOM 581 N N . PHE A 1 72 ? 9.574 -2.229 -41.102 1.00 90.12 72 PHE A N 1
ATOM 582 C CA . PHE A 1 72 ? 10.790 -2.974 -41.421 1.00 90.12 72 PHE A CA 1
ATOM 583 C C . PHE A 1 72 ? 10.859 -4.271 -40.598 1.00 90.12 72 PHE A C 1
ATOM 585 O O . PHE A 1 72 ? 10.375 -4.289 -39.461 1.00 90.12 72 PHE A O 1
ATOM 592 N N . PRO A 1 73 ? 11.483 -5.344 -41.118 1.00 83.31 73 PRO A N 1
ATOM 593 C CA . PRO A 1 73 ? 11.548 -6.657 -40.470 1.00 83.31 73 PRO A CA 1
ATOM 594 C C . PRO A 1 73 ? 12.613 -6.714 -39.353 1.00 83.31 73 PRO A C 1
ATOM 596 O O . PRO A 1 73 ? 13.529 -7.526 -39.394 1.00 83.31 73 PRO A O 1
ATOM 599 N N . ASN A 1 74 ? 12.498 -5.840 -38.348 1.00 86.00 74 ASN A N 1
ATOM 600 C CA . ASN A 1 74 ? 13.481 -5.669 -37.266 1.00 86.00 74 ASN A CA 1
ATOM 601 C C . ASN A 1 74 ? 12.959 -6.138 -35.887 1.00 86.00 74 ASN A C 1
ATOM 603 O O . ASN A 1 74 ? 13.422 -5.665 -34.848 1.00 86.00 74 ASN A O 1
ATOM 607 N N . CYS A 1 75 ? 11.957 -7.024 -35.851 1.00 76.38 75 CYS A N 1
ATOM 608 C CA . CYS A 1 75 ? 11.312 -7.459 -34.605 1.00 76.38 75 CYS A CA 1
ATOM 609 C C . CYS A 1 75 ? 12.254 -8.218 -33.657 1.00 76.38 75 CYS A C 1
ATOM 611 O O . CYS A 1 75 ? 12.203 -7.972 -32.457 1.00 76.38 75 CYS A O 1
ATOM 613 N N . ASP A 1 76 ? 13.150 -9.051 -34.192 1.00 79.88 76 ASP A N 1
ATOM 614 C CA . ASP A 1 76 ? 14.014 -9.952 -33.405 1.00 79.88 76 ASP A CA 1
ATOM 615 C C . ASP A 1 76 ? 15.466 -9.459 -33.272 1.00 79.88 76 ASP A C 1
ATOM 617 O O . ASP A 1 76 ? 16.369 -10.205 -32.892 1.00 79.88 76 ASP A O 1
ATOM 621 N N . VAL A 1 77 ? 15.710 -8.199 -33.631 1.00 83.06 77 VAL A N 1
ATOM 622 C CA . VAL A 1 77 ? 17.046 -7.603 -33.666 1.00 83.06 77 VAL A CA 1
ATOM 623 C C . VAL A 1 77 ? 17.493 -7.185 -32.262 1.00 83.06 77 VAL A C 1
ATOM 625 O O . VAL A 1 77 ? 16.761 -6.489 -31.559 1.00 83.06 77 VAL A O 1
ATOM 628 N N . ASN A 1 78 ? 18.724 -7.548 -31.875 1.00 83.62 78 ASN A N 1
ATOM 629 C CA . ASN A 1 78 ? 19.282 -7.249 -30.545 1.00 83.62 78 ASN A CA 1
ATOM 630 C C . ASN A 1 78 ? 20.306 -6.100 -30.543 1.00 83.62 78 ASN A C 1
ATOM 632 O O . ASN A 1 78 ? 20.754 -5.666 -29.480 1.00 83.62 78 ASN A O 1
ATOM 636 N N . SER A 1 79 ? 20.692 -5.596 -31.719 1.00 87.00 79 SER A N 1
ATOM 637 C CA . SER A 1 79 ? 21.690 -4.533 -31.874 1.00 87.00 79 SER A CA 1
ATOM 638 C C . SER A 1 79 ? 21.336 -3.577 -33.013 1.00 87.00 79 SER A C 1
ATOM 640 O O . SER A 1 79 ? 20.778 -3.982 -34.027 1.00 87.00 79 SER A O 1
ATOM 642 N N . HIS A 1 80 ? 21.717 -2.301 -32.900 1.00 86.12 80 HIS A N 1
ATOM 643 C CA . HIS A 1 80 ? 21.484 -1.297 -33.949 1.00 86.12 80 HIS A CA 1
ATOM 644 C C . HIS A 1 80 ? 22.169 -1.636 -35.283 1.00 86.12 80 HIS A C 1
ATOM 646 O O . HIS A 1 80 ? 21.676 -1.246 -36.336 1.00 86.12 80 HIS A O 1
ATOM 652 N N . ILE A 1 81 ? 23.258 -2.410 -35.254 1.00 87.31 81 ILE A N 1
ATOM 653 C CA . ILE A 1 81 ? 24.039 -2.825 -36.438 1.00 87.31 81 ILE A CA 1
ATOM 654 C C . ILE A 1 81 ? 23.277 -3.854 -37.299 1.00 87.31 81 ILE A C 1
ATOM 656 O O . ILE A 1 81 ? 23.498 -4.003 -38.505 1.00 87.31 81 ILE A O 1
ATOM 660 N N . GLU A 1 82 ? 22.365 -4.592 -36.678 1.00 86.94 82 GLU A N 1
ATOM 661 C CA . GLU A 1 82 ? 21.557 -5.624 -37.326 1.00 86.94 82 GLU A CA 1
ATOM 662 C C . GLU A 1 82 ? 20.316 -5.045 -38.017 1.00 86.94 82 GLU A C 1
ATOM 664 O O . GLU A 1 82 ? 19.682 -5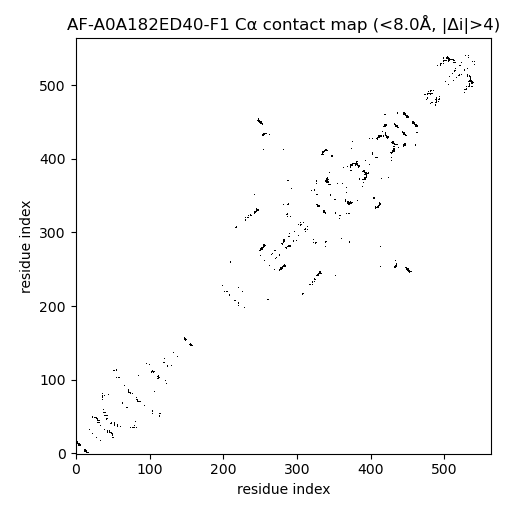.754 -38.797 1.00 86.94 82 GLU A O 1
ATOM 669 N N . LEU A 1 83 ? 19.996 -3.764 -37.792 1.00 89.81 83 LEU A N 1
ATOM 670 C CA . LEU A 1 83 ? 18.836 -3.118 -38.395 1.00 89.81 83 LEU A CA 1
ATOM 671 C C . LEU A 1 83 ? 18.933 -3.117 -39.924 1.00 89.81 83 LEU A C 1
ATOM 673 O O . LEU A 1 83 ? 19.990 -2.887 -40.524 1.00 89.81 83 LEU A O 1
ATOM 677 N N . ARG A 1 84 ? 17.800 -3.405 -40.556 1.00 89.44 84 ARG A N 1
ATOM 678 C CA . ARG A 1 84 ? 17.624 -3.432 -42.006 1.00 89.44 84 ARG A CA 1
ATOM 679 C C . ARG A 1 84 ? 16.544 -2.436 -42.403 1.00 89.44 84 ARG A C 1
ATOM 681 O O . ARG A 1 84 ? 15.496 -2.359 -41.763 1.00 89.44 84 ARG A O 1
ATOM 688 N N . TYR A 1 85 ? 16.834 -1.661 -43.443 1.00 90.44 85 TYR A N 1
ATOM 689 C CA . TYR A 1 85 ? 15.941 -0.636 -44.000 1.00 90.44 85 TYR A CA 1
ATOM 690 C C . TYR A 1 85 ? 15.610 -0.901 -45.475 1.00 90.44 85 TYR A C 1
ATOM 692 O O . TYR A 1 85 ? 14.888 -0.144 -46.121 1.00 90.44 85 TYR A O 1
ATOM 700 N N . ASP A 1 86 ? 16.148 -1.987 -46.019 1.00 76.94 86 ASP A N 1
ATOM 701 C CA . ASP A 1 86 ? 15.758 -2.580 -47.280 1.00 76.94 86 ASP A CA 1
ATOM 702 C C . ASP A 1 86 ? 14.458 -3.371 -47.082 1.00 76.94 86 ASP A C 1
ATOM 704 O O . ASP A 1 86 ? 14.274 -4.042 -46.070 1.00 76.94 86 ASP A O 1
ATOM 708 N N . SER A 1 87 ? 13.551 -3.315 -48.061 1.00 75.12 87 SER A N 1
ATOM 709 C CA . SER A 1 87 ? 12.231 -3.989 -48.059 1.00 75.12 87 SER A CA 1
ATOM 710 C C . SER A 1 87 ? 11.045 -3.216 -47.465 1.00 75.12 87 SER A C 1
ATOM 712 O O . SER A 1 87 ? 10.020 -3.823 -47.158 1.00 75.12 87 SER A O 1
ATOM 714 N N . TYR A 1 88 ? 11.117 -1.884 -47.368 1.00 85.75 88 TYR A N 1
ATOM 715 C CA . TYR A 1 88 ? 9.910 -1.094 -47.112 1.00 85.75 88 TYR A CA 1
ATOM 716 C C . TYR A 1 88 ? 8.933 -1.180 -48.293 1.00 85.75 88 TYR A C 1
ATOM 718 O O . TYR A 1 88 ? 9.316 -0.994 -49.450 1.00 85.75 88 TYR A O 1
ATOM 726 N N . SER A 1 89 ? 7.659 -1.423 -47.992 1.00 86.75 89 SER A N 1
ATOM 727 C CA . SER A 1 89 ? 6.570 -1.357 -48.964 1.00 86.75 89 SER A CA 1
ATOM 728 C C . SER A 1 89 ? 5.444 -0.499 -48.408 1.00 86.75 89 SER A C 1
ATOM 730 O O . SER A 1 89 ? 5.118 -0.579 -47.223 1.00 86.75 89 SER A O 1
ATOM 732 N N . THR A 1 90 ? 4.861 0.346 -49.259 1.00 89.50 90 THR A N 1
ATOM 733 C CA . THR A 1 90 ? 3.738 1.190 -48.852 1.00 89.50 90 THR A CA 1
ATOM 734 C C . THR A 1 90 ? 2.564 0.293 -48.446 1.00 89.50 90 THR A C 1
ATOM 736 O O . THR A 1 90 ? 2.147 -0.551 -49.247 1.00 89.50 90 THR A O 1
ATOM 739 N N . PRO A 1 91 ? 2.012 0.446 -47.231 1.00 87.25 91 PRO A N 1
ATOM 740 C CA . PRO A 1 91 ? 0.909 -0.389 -46.782 1.00 87.25 91 PRO A CA 1
ATOM 741 C C . PRO A 1 91 ? -0.368 -0.113 -47.578 1.00 87.25 91 PRO A C 1
ATOM 743 O O . PRO A 1 91 ? -0.542 0.959 -48.161 1.00 87.25 91 PRO A O 1
ATOM 746 N N . CYS A 1 92 ? -1.296 -1.071 -47.573 1.00 86.62 92 CYS A N 1
ATOM 747 C CA . CYS A 1 92 ? -2.609 -0.887 -48.185 1.00 86.62 92 CYS A CA 1
ATOM 748 C C . CYS A 1 92 ? -3.413 0.141 -47.370 1.00 86.62 92 CYS A C 1
ATOM 750 O O . CYS A 1 92 ? -3.922 -0.167 -46.295 1.00 86.62 92 CYS A O 1
ATOM 752 N N . CYS A 1 93 ? -3.460 1.380 -47.853 1.00 89.00 93 CYS A N 1
ATOM 753 C CA . CYS A 1 93 ? -4.117 2.510 -47.204 1.00 89.00 93 CYS A CA 1
ATOM 754 C C . CYS A 1 93 ? -4.565 3.543 -48.249 1.00 89.00 93 CYS A C 1
ATOM 756 O O . CYS A 1 93 ? -4.335 3.373 -49.450 1.00 89.00 93 CYS A O 1
ATOM 758 N N . GLU A 1 94 ? -5.226 4.610 -47.799 1.00 89.62 94 GLU A N 1
ATOM 759 C CA . GLU A 1 94 ? -5.602 5.727 -48.664 1.00 89.62 94 GLU A CA 1
ATOM 760 C C . GLU A 1 94 ? -4.364 6.309 -49.383 1.00 89.62 94 GLU A C 1
ATOM 762 O O . GLU A 1 94 ? -3.325 6.485 -48.740 1.00 89.62 94 GLU A O 1
ATOM 767 N N . PRO A 1 95 ? -4.440 6.661 -50.684 1.00 92.31 95 PRO A N 1
ATOM 768 C CA . PRO A 1 95 ? -3.280 7.125 -51.451 1.00 92.31 95 PRO A CA 1
ATOM 769 C C . PRO A 1 95 ? -2.498 8.274 -50.801 1.00 92.31 95 PRO A C 1
ATOM 771 O O . PRO A 1 95 ? -1.271 8.297 -50.866 1.00 92.31 95 PRO A O 1
ATOM 774 N N . MET A 1 96 ? -3.191 9.208 -50.141 1.00 92.94 96 MET A N 1
ATOM 775 C CA . MET A 1 96 ? -2.557 10.334 -49.447 1.00 92.94 96 MET A CA 1
ATOM 776 C C . MET A 1 96 ? -1.816 9.921 -48.171 1.00 92.94 96 MET A C 1
ATOM 778 O O . MET A 1 96 ? -0.770 10.491 -47.862 1.00 92.94 96 MET A O 1
ATOM 782 N N . LEU A 1 97 ? -2.329 8.925 -47.448 1.00 91.69 97 LEU A N 1
ATOM 783 C CA . LEU A 1 97 ? -1.654 8.350 -46.286 1.00 91.69 97 LEU A CA 1
ATOM 784 C C . LEU A 1 97 ? -0.431 7.531 -46.722 1.00 91.69 97 LEU A C 1
ATOM 786 O O . LEU A 1 97 ? 0.634 7.637 -46.121 1.00 91.69 97 LEU A O 1
ATOM 790 N N . GLY A 1 98 ? -0.554 6.787 -47.825 1.00 92.44 98 GLY A N 1
ATOM 791 C CA . GLY A 1 98 ? 0.560 6.072 -48.448 1.00 92.44 98 GLY A CA 1
ATOM 792 C C . GLY A 1 98 ? 1.695 7.004 -48.883 1.00 92.44 98 GLY A C 1
ATOM 793 O O . GLY A 1 98 ? 2.861 6.736 -48.595 1.00 92.44 98 GLY A O 1
ATOM 794 N N . ASP A 1 99 ? 1.365 8.130 -49.521 1.00 94.25 99 ASP A N 1
ATOM 795 C CA . ASP A 1 99 ? 2.338 9.170 -49.887 1.00 94.25 99 ASP A CA 1
ATOM 796 C C . ASP A 1 99 ? 3.014 9.790 -48.651 1.00 94.25 99 ASP A C 1
ATOM 798 O O . ASP A 1 99 ? 4.236 9.958 -48.632 1.00 94.25 99 ASP A O 1
ATOM 802 N N . LEU A 1 100 ? 2.250 10.043 -47.581 1.00 94.50 100 LEU A N 1
ATOM 803 C CA . LEU A 1 100 ? 2.799 10.516 -46.310 1.00 94.50 100 LEU A CA 1
ATOM 804 C C . LEU A 1 100 ? 3.793 9.507 -45.713 1.00 94.50 100 LEU A C 1
ATOM 806 O O . LEU A 1 100 ? 4.877 9.907 -45.284 1.00 94.50 100 LEU A O 1
ATOM 810 N N . PHE A 1 101 ? 3.473 8.207 -45.725 1.00 94.19 101 PHE A N 1
ATOM 811 C CA . PHE A 1 101 ? 4.399 7.173 -45.263 1.00 94.19 101 PHE A CA 1
ATOM 812 C C . PHE A 1 101 ? 5.685 7.137 -46.083 1.00 94.19 101 PHE A C 1
ATOM 814 O O . PHE A 1 101 ? 6.771 7.155 -45.507 1.00 94.19 101 PHE A O 1
ATOM 821 N N . ASN A 1 102 ? 5.573 7.158 -47.413 1.00 92.88 102 ASN A N 1
ATOM 822 C CA . ASN A 1 102 ? 6.725 7.145 -48.315 1.00 92.88 102 ASN A CA 1
ATOM 823 C C . ASN A 1 102 ? 7.657 8.343 -48.086 1.00 92.88 102 ASN A C 1
ATOM 825 O O . ASN A 1 102 ? 8.870 8.226 -48.253 1.00 92.88 102 ASN A O 1
ATOM 829 N N . LYS A 1 103 ? 7.103 9.492 -47.685 1.00 94.19 103 LYS A N 1
ATOM 830 C CA . LYS A 1 103 ? 7.870 10.700 -47.368 1.00 94.19 103 LYS A CA 1
ATOM 831 C C . LYS A 1 103 ? 8.437 10.717 -45.947 1.00 94.19 103 LYS A C 1
ATOM 833 O O . LYS A 1 103 ? 9.495 11.302 -45.746 1.00 94.19 103 LYS A O 1
ATOM 838 N N . LEU A 1 104 ? 7.779 10.116 -44.955 1.00 94.88 104 LEU A N 1
ATOM 839 C CA . LEU A 1 104 ? 8.295 10.045 -43.576 1.00 94.88 104 LEU A CA 1
ATOM 840 C C . LEU A 1 104 ? 9.339 8.932 -43.396 1.00 94.88 104 LEU A C 1
ATOM 842 O O . LEU A 1 104 ? 10.334 9.128 -42.703 1.00 94.88 104 LEU A O 1
ATOM 846 N N . LEU A 1 105 ? 9.142 7.788 -44.054 1.00 94.62 105 LEU A N 1
ATOM 847 C CA . LEU A 1 105 ? 10.002 6.600 -43.974 1.00 94.62 105 LEU A CA 1
ATOM 848 C C . LEU A 1 105 ? 11.033 6.537 -45.114 1.00 94.62 105 LEU A C 1
ATOM 850 O O . LEU A 1 105 ? 11.539 5.469 -45.458 1.00 94.62 105 LEU A O 1
ATOM 854 N N . ASN A 1 106 ? 11.370 7.686 -45.708 1.00 93.31 106 ASN A N 1
ATOM 855 C CA . ASN A 1 106 ? 12.415 7.764 -46.722 1.00 93.31 106 ASN A CA 1
ATOM 856 C C . ASN A 1 106 ? 13.799 7.712 -46.061 1.00 93.31 106 ASN A C 1
ATOM 858 O O . ASN A 1 106 ? 14.138 8.550 -45.223 1.00 93.31 106 ASN A O 1
ATOM 862 N N . VAL A 1 107 ? 14.619 6.735 -46.447 1.00 91.81 107 VAL A N 1
ATOM 863 C CA . VAL A 1 107 ? 15.992 6.587 -45.938 1.00 91.81 107 VAL A CA 1
ATOM 864 C C . VAL A 1 107 ? 16.852 7.805 -46.304 1.00 91.81 107 VAL A C 1
ATOM 866 O O . VAL A 1 107 ? 17.711 8.207 -45.523 1.00 91.81 107 VAL A O 1
ATOM 869 N N . ASN A 1 108 ? 16.587 8.451 -47.445 1.00 90.50 108 ASN A N 1
ATOM 870 C CA . ASN A 1 108 ? 17.245 9.694 -47.827 1.00 90.50 108 ASN A CA 1
ATOM 871 C C . ASN A 1 108 ? 16.617 10.898 -47.102 1.00 90.50 108 ASN A C 1
ATOM 873 O O . ASN A 1 108 ? 15.495 11.303 -47.407 1.00 90.50 108 ASN A O 1
ATOM 877 N N . ILE A 1 109 ? 17.383 11.514 -46.196 1.00 89.88 109 ILE A N 1
ATOM 878 C CA . ILE A 1 109 ? 16.968 12.673 -45.386 1.00 89.88 109 ILE A CA 1
ATOM 879 C C . ILE A 1 109 ? 16.524 13.862 -46.254 1.00 89.88 109 ILE A C 1
ATOM 881 O O . ILE A 1 109 ? 15.556 14.532 -45.905 1.00 89.88 109 ILE A O 1
ATOM 885 N N . GLU A 1 110 ? 17.168 14.111 -47.401 1.00 88.88 110 GLU A N 1
ATOM 886 C CA . GLU A 1 110 ? 16.812 15.240 -48.282 1.00 88.88 110 GLU A CA 1
ATOM 887 C C . GLU A 1 110 ? 15.415 15.087 -48.895 1.00 88.88 110 GLU A C 1
ATOM 889 O O . GLU A 1 110 ? 14.744 16.073 -49.196 1.00 88.88 110 GLU A O 1
ATOM 894 N N . GLN A 1 111 ? 14.973 13.842 -49.066 1.00 88.81 111 GLN A N 1
ATOM 895 C CA . GLN A 1 111 ? 13.649 13.499 -49.580 1.00 88.81 111 GLN A CA 1
ATOM 896 C C . GLN A 1 111 ? 12.645 13.209 -48.457 1.00 88.81 111 GLN A C 1
ATOM 898 O O . GLN A 1 111 ? 11.451 13.065 -48.730 1.00 88.81 111 GLN A O 1
ATOM 903 N N . ARG A 1 112 ? 13.113 13.125 -47.204 1.00 93.69 112 ARG A N 1
ATOM 904 C CA . ARG A 1 112 ? 12.283 12.876 -46.030 1.00 93.69 112 ARG A CA 1
ATOM 905 C C . ARG A 1 112 ? 11.604 14.164 -45.582 1.00 93.69 112 ARG A C 1
ATOM 907 O O . ARG A 1 112 ? 12.232 15.221 -45.520 1.00 93.69 112 ARG A O 1
ATOM 914 N N . ILE A 1 113 ? 10.336 14.082 -45.190 1.00 92.25 113 ILE A N 1
ATOM 915 C CA . ILE A 1 113 ? 9.718 15.158 -44.410 1.00 92.25 113 ILE A CA 1
ATOM 916 C C . ILE A 1 113 ? 10.424 15.235 -43.052 1.00 92.25 113 ILE A C 1
ATOM 918 O O . ILE A 1 113 ? 10.450 14.259 -42.309 1.00 92.25 113 ILE A O 1
ATOM 922 N N . HIS A 1 114 ? 10.991 16.397 -42.731 1.00 88.25 114 HIS A N 1
ATOM 923 C CA . HIS A 1 114 ? 11.818 16.582 -41.534 1.00 88.25 114 HIS A CA 1
ATOM 924 C C . HIS A 1 114 ? 11.492 17.868 -40.758 1.00 88.25 114 HIS A C 1
ATOM 926 O O . HIS A 1 114 ? 12.236 18.278 -39.866 1.00 88.25 114 HIS A O 1
ATOM 932 N N . THR A 1 115 ? 10.370 18.519 -41.074 1.00 88.94 115 THR A N 1
ATOM 933 C CA . THR A 1 115 ? 9.878 19.695 -40.350 1.00 88.94 115 THR A CA 1
ATOM 934 C C . THR A 1 115 ? 8.374 19.625 -40.131 1.00 88.94 115 THR A C 1
ATOM 936 O O . THR A 1 115 ? 7.627 19.083 -40.947 1.00 88.94 115 THR A O 1
ATOM 939 N N . PHE A 1 116 ? 7.909 20.268 -39.057 1.00 87.81 116 PHE A N 1
ATOM 940 C CA . PHE A 1 116 ? 6.479 20.350 -38.764 1.00 87.81 116 PHE A CA 1
ATOM 941 C C . PHE A 1 116 ? 5.705 21.070 -39.872 1.00 87.81 116 PHE A C 1
ATOM 943 O O . PHE A 1 116 ? 4.604 20.656 -40.203 1.00 87.81 116 PHE A O 1
ATOM 950 N N . ALA A 1 117 ? 6.284 22.103 -40.494 1.00 89.44 117 ALA A N 1
ATOM 951 C CA . ALA A 1 117 ? 5.641 22.817 -41.597 1.00 89.44 117 ALA A CA 1
ATOM 952 C C . ALA A 1 117 ? 5.345 21.889 -42.789 1.00 89.44 117 ALA A C 1
ATOM 954 O O . ALA A 1 117 ? 4.247 21.925 -43.336 1.00 89.44 117 ALA A O 1
ATOM 955 N N . GLN A 1 118 ? 6.286 21.016 -43.157 1.00 90.94 118 GLN A N 1
ATOM 956 C CA . GLN A 1 118 ? 6.090 20.051 -44.242 1.00 90.94 118 GLN A CA 1
ATOM 957 C C . GLN A 1 118 ? 4.987 19.027 -43.929 1.00 90.94 118 GLN A C 1
ATOM 959 O O . GLN A 1 118 ? 4.218 18.688 -44.823 1.00 90.94 118 GLN A O 1
ATOM 964 N N . VAL A 1 119 ? 4.875 18.571 -42.673 1.00 88.94 119 VAL A N 1
ATOM 965 C CA . VAL A 1 119 ? 3.758 17.713 -42.229 1.00 88.94 119 VAL A CA 1
ATOM 966 C C . VAL A 1 119 ? 2.442 18.490 -42.254 1.00 88.94 119 VAL A C 1
ATOM 968 O O . VAL A 1 119 ? 1.466 18.022 -42.830 1.00 88.94 119 VAL A O 1
ATOM 971 N N . LYS A 1 120 ? 2.432 19.704 -41.693 1.00 88.38 120 LYS A N 1
ATOM 972 C CA . LYS A 1 120 ? 1.261 20.584 -41.582 1.00 88.38 120 LYS A CA 1
ATOM 973 C C . LYS A 1 120 ? 0.584 20.835 -42.932 1.00 88.38 120 LYS A C 1
ATOM 975 O O . LYS A 1 120 ? -0.640 20.854 -43.000 1.00 88.38 120 LYS A O 1
ATOM 980 N N . PHE A 1 121 ? 1.379 21.041 -43.983 1.00 90.94 121 PHE A N 1
ATOM 981 C CA . PHE A 1 121 ? 0.905 21.333 -45.341 1.00 90.94 121 PHE A CA 1
ATOM 982 C C . PHE A 1 121 ? 0.774 20.093 -46.237 1.00 90.94 121 PHE A C 1
ATOM 984 O O . PHE A 1 121 ? 0.517 20.231 -47.433 1.00 90.94 121 PHE A O 1
ATOM 991 N N . HIS A 1 122 ? 0.969 18.884 -45.705 1.00 94.12 122 HIS A N 1
ATOM 992 C CA . HIS A 1 122 ? 0.766 17.670 -46.485 1.00 94.12 122 HIS A CA 1
ATOM 993 C C . HIS A 1 122 ? -0.730 17.489 -46.810 1.00 94.12 122 HIS A C 1
ATOM 995 O O . HIS A 1 122 ? -1.545 17.639 -45.899 1.00 94.12 122 HIS A O 1
ATOM 1001 N N . PRO A 1 123 ? -1.116 17.100 -48.044 1.00 93.38 123 PRO A N 1
ATOM 1002 C CA . PRO A 1 123 ? -2.527 16.958 -48.427 1.00 93.38 123 PRO A CA 1
ATOM 1003 C C . PRO A 1 123 ? -3.350 16.026 -47.525 1.00 93.38 123 PRO A C 1
ATOM 1005 O O . PRO A 1 123 ? -4.524 16.275 -47.286 1.00 93.38 123 PRO A O 1
ATOM 1008 N N . PHE A 1 124 ? -2.717 15.003 -46.940 1.00 92.19 124 PHE A N 1
ATOM 1009 C CA . PHE A 1 124 ? -3.352 14.122 -45.947 1.00 92.19 124 PHE A CA 1
ATOM 1010 C C . PHE A 1 124 ? -3.960 14.879 -44.747 1.00 92.19 124 PHE A C 1
ATOM 1012 O O . PHE A 1 124 ? -4.949 14.438 -44.173 1.00 92.19 124 PHE A O 1
ATOM 1019 N N . PHE A 1 125 ? -3.388 16.027 -44.370 1.00 91.12 125 PHE A N 1
ATOM 1020 C CA . PHE A 1 125 ? -3.849 16.849 -43.250 1.00 91.12 125 PHE A CA 1
ATOM 1021 C C . PHE A 1 125 ? -4.643 18.088 -43.691 1.00 91.12 125 PHE A C 1
ATOM 1023 O O . PHE A 1 125 ? -4.894 18.965 -42.866 1.00 91.12 125 PHE A O 1
ATOM 1030 N N . GLU A 1 126 ? -5.060 18.181 -44.960 1.00 89.12 126 GLU A N 1
ATOM 1031 C CA . GLU A 1 126 ? -5.783 19.346 -45.498 1.00 89.12 126 GLU A CA 1
ATOM 1032 C C . GLU A 1 126 ? -7.087 19.634 -44.736 1.00 89.12 126 GLU A C 1
ATOM 1034 O O . GLU A 1 126 ? -7.446 20.791 -44.521 1.00 89.12 126 GLU A O 1
ATOM 1039 N N . SER A 1 127 ? -7.769 18.591 -44.254 1.00 86.31 127 SER A N 1
ATOM 1040 C CA . SER A 1 127 ? -9.004 18.720 -43.476 1.00 86.31 127 SER A CA 1
ATOM 1041 C C . SER A 1 127 ? -8.789 19.123 -42.011 1.00 86.31 127 SER A C 1
ATOM 1043 O O . SER A 1 127 ? -9.768 19.318 -41.289 1.00 86.31 127 SER A O 1
ATOM 1045 N N . ILE A 1 128 ? -7.541 19.215 -41.536 1.00 86.56 128 ILE A N 1
ATOM 1046 C CA . ILE A 1 128 ? -7.219 19.507 -40.136 1.00 86.56 128 ILE A CA 1
ATOM 1047 C C . ILE A 1 128 ? -6.839 20.978 -39.967 1.00 86.56 128 ILE A C 1
ATOM 1049 O O . ILE A 1 128 ? -5.821 21.451 -40.473 1.00 86.56 128 ILE A O 1
ATOM 1053 N N . ASN A 1 129 ? -7.606 21.698 -39.146 1.00 88.56 129 ASN A N 1
ATOM 1054 C CA . ASN A 1 129 ? -7.185 23.003 -38.652 1.00 88.56 129 ASN A CA 1
ATOM 1055 C C . ASN A 1 129 ? -6.239 22.839 -37.453 1.00 88.56 129 ASN A C 1
ATOM 1057 O O . ASN A 1 129 ? -6.656 22.549 -36.334 1.00 88.56 129 ASN A O 1
ATOM 1061 N N . TRP A 1 130 ? -4.951 23.065 -37.685 1.00 86.44 130 TRP A N 1
ATOM 1062 C CA . TRP A 1 130 ? -3.905 22.926 -36.673 1.00 86.44 130 TRP A CA 1
ATOM 1063 C C . TRP A 1 130 ? -4.005 23.919 -35.509 1.00 86.44 130 TRP A C 1
ATOM 1065 O O . TRP A 1 130 ? -3.549 23.598 -34.412 1.00 86.44 130 TRP A O 1
ATOM 1075 N N . ASP A 1 131 ? -4.617 25.089 -35.708 1.00 88.12 131 ASP A N 1
ATOM 1076 C CA . ASP A 1 131 ? -4.865 26.028 -34.607 1.00 88.12 131 ASP A CA 1
ATOM 1077 C C . ASP A 1 131 ? -5.971 25.487 -33.690 1.00 88.12 131 ASP A C 1
ATOM 1079 O O . ASP A 1 131 ? -5.897 25.616 -32.468 1.00 88.12 131 ASP A O 1
ATOM 1083 N N . ASP A 1 132 ? -6.957 24.794 -34.265 1.00 86.81 132 ASP A N 1
ATOM 1084 C CA . ASP A 1 132 ? -7.987 24.089 -33.505 1.00 86.81 132 ASP A CA 1
ATOM 1085 C C . ASP A 1 132 ? -7.427 22.837 -32.813 1.00 86.81 132 ASP A C 1
ATOM 1087 O O . ASP A 1 132 ? -7.859 22.526 -31.705 1.00 86.81 132 ASP A O 1
ATOM 1091 N N . VAL A 1 133 ? -6.428 22.156 -33.390 1.00 82.75 133 VAL A N 1
ATOM 1092 C CA . VAL A 1 133 ? -5.678 21.089 -32.695 1.00 82.75 133 VAL A CA 1
ATOM 1093 C C . VAL A 1 133 ? -4.959 21.660 -31.469 1.00 82.75 133 VAL A C 1
ATOM 1095 O O . VAL A 1 133 ? -5.134 21.155 -30.362 1.00 82.75 133 VAL A O 1
ATOM 1098 N N . ALA A 1 134 ? -4.182 22.735 -31.646 1.00 81.50 134 ALA A N 1
ATOM 1099 C CA . ALA A 1 134 ? -3.391 23.346 -30.576 1.00 81.50 134 ALA A CA 1
ATOM 1100 C C . ALA A 1 134 ? -4.265 23.911 -29.443 1.00 81.50 134 ALA A C 1
ATOM 1102 O O . ALA A 1 134 ? -3.896 23.835 -28.272 1.00 81.50 134 ALA A O 1
ATOM 1103 N N . LEU A 1 135 ? -5.439 24.447 -29.789 1.00 84.06 135 LEU A N 1
ATOM 1104 C CA . LEU A 1 135 ? -6.427 24.960 -28.840 1.00 84.06 135 LEU A CA 1
ATOM 1105 C C . LEU A 1 135 ? -7.408 23.891 -28.334 1.00 84.06 135 LEU A C 1
ATOM 1107 O O . LEU A 1 135 ? -8.342 24.249 -27.617 1.00 84.06 135 LEU A O 1
ATOM 1111 N N . LYS A 1 136 ? -7.222 22.612 -28.696 1.00 82.88 136 LYS A N 1
ATOM 1112 C CA . LYS A 1 136 ? -8.095 21.491 -28.303 1.00 82.88 136 LYS A CA 1
ATOM 1113 C C . LYS A 1 136 ? -9.580 21.730 -28.627 1.00 82.88 136 LYS A C 1
ATOM 1115 O O . LYS A 1 136 ? -10.469 21.469 -27.827 1.00 82.88 136 LYS A O 1
ATOM 1120 N N . LYS A 1 137 ? -9.865 22.262 -29.815 1.00 82.31 137 LYS A N 1
ATOM 1121 C CA . LYS A 1 137 ? -11.227 22.536 -30.310 1.00 82.31 137 LYS A CA 1
ATOM 1122 C C . LYS A 1 137 ? -11.789 21.431 -31.204 1.00 82.31 137 LYS A C 1
ATOM 1124 O O . LYS A 1 137 ? -12.997 21.397 -31.430 1.00 82.31 137 LYS A O 1
ATOM 1129 N N . LEU A 1 138 ? -10.936 20.553 -31.735 1.00 79.75 138 LEU A N 1
ATOM 1130 C CA . LEU A 1 138 ? -11.383 19.423 -32.552 1.00 79.75 138 LEU A CA 1
ATOM 1131 C C . LEU A 1 138 ? -12.067 18.364 -31.689 1.00 79.75 138 LEU A C 1
ATOM 1133 O O . LEU A 1 138 ? -11.541 17.979 -30.654 1.00 79.75 138 LEU A O 1
ATOM 1137 N N . VAL A 1 139 ? -13.213 17.854 -32.133 1.00 73.81 139 VAL A N 1
ATOM 1138 C CA . VAL A 1 139 ? -13.911 16.772 -31.429 1.00 73.81 139 VAL A CA 1
ATOM 1139 C C . VAL A 1 139 ? -13.095 15.471 -31.565 1.00 73.81 139 VAL A C 1
ATOM 1141 O O . VAL A 1 139 ? -12.786 15.093 -32.696 1.00 73.81 139 VAL A O 1
ATOM 1144 N N . PRO A 1 140 ? -12.732 14.784 -30.465 1.00 71.12 140 PRO A N 1
ATOM 1145 C CA . PRO A 1 140 ? -11.998 13.519 -30.520 1.00 71.12 140 PRO A CA 1
ATOM 1146 C C . PRO A 1 140 ? -12.718 12.425 -31.323 1.00 71.12 140 PRO A C 1
ATOM 1148 O O . PRO A 1 140 ? -13.944 12.339 -31.312 1.00 71.12 140 PRO A O 1
ATOM 1151 N N . PHE A 1 141 ? -11.942 11.572 -32.005 1.00 55.59 141 PHE A N 1
ATOM 1152 C CA . PHE A 1 141 ? -12.442 10.529 -32.917 1.00 55.59 141 PHE A CA 1
ATOM 1153 C C . PHE A 1 141 ? -13.243 9.425 -32.211 1.00 55.59 141 PHE A C 1
ATOM 1155 O O . PHE A 1 141 ? -14.186 8.877 -32.779 1.00 55.59 141 PHE A O 1
ATOM 1162 N N . ALA A 1 142 ? -12.904 9.110 -30.963 1.00 52.88 142 ALA A N 1
ATOM 1163 C CA . ALA A 1 142 ? -13.734 8.245 -30.148 1.00 52.88 142 ALA A CA 1
ATOM 1164 C C . ALA A 1 142 ? -14.870 9.082 -29.545 1.00 52.88 142 ALA A C 1
ATOM 1166 O O . ALA A 1 142 ? -14.622 10.030 -28.797 1.00 52.88 142 ALA A O 1
ATOM 1167 N N . HIS A 1 143 ? -16.122 8.674 -29.775 1.00 48.53 143 HIS A N 1
ATOM 1168 C CA . HIS A 1 143 ? -17.135 8.810 -28.732 1.00 48.53 143 HIS A CA 1
ATOM 1169 C C . HIS A 1 143 ? -16.692 7.923 -27.565 1.00 48.53 143 HIS A C 1
ATOM 1171 O O . HIS A 1 143 ? -17.249 6.859 -27.324 1.00 48.53 143 HIS A O 1
ATOM 1177 N N . ILE A 1 144 ? -15.662 8.369 -26.839 1.00 46.66 144 ILE A N 1
ATOM 1178 C CA . ILE A 1 144 ? -15.620 8.134 -25.406 1.00 46.66 144 ILE A CA 1
ATOM 1179 C C . ILE A 1 144 ? -16.968 8.692 -24.982 1.00 46.66 144 ILE A C 1
ATOM 1181 O O . ILE A 1 144 ? -17.204 9.889 -25.200 1.00 46.66 144 ILE A O 1
ATOM 1185 N N . GLU A 1 145 ? -17.904 7.829 -24.563 1.00 43.78 145 GLU A N 1
ATOM 1186 C CA . GLU A 1 145 ? -19.123 8.294 -23.910 1.00 43.78 145 GLU A CA 1
ATOM 1187 C C . GLU A 1 145 ? -18.645 9.376 -22.969 1.00 43.78 145 GLU A C 1
ATOM 1189 O O . GLU A 1 145 ? -17.810 9.084 -22.117 1.00 43.78 145 GLU A O 1
ATOM 1194 N N . LYS A 1 146 ? -18.999 10.640 -23.249 1.00 41.69 146 LYS A N 1
ATOM 1195 C CA . LYS A 1 146 ? -18.510 11.763 -22.456 1.00 41.69 146 LYS A CA 1
ATOM 1196 C C . LYS A 1 146 ? -18.882 11.387 -21.043 1.00 41.69 146 LYS A C 1
ATOM 1198 O O . LYS A 1 146 ? -20.071 11.464 -20.739 1.00 41.69 146 LYS A O 1
ATOM 1203 N N . LEU A 1 147 ? -17.908 10.922 -20.263 1.00 40.78 147 LEU A N 1
ATOM 1204 C CA . LEU A 1 147 ? -18.086 10.452 -18.902 1.00 40.78 147 LEU A CA 1
ATOM 1205 C C . LEU A 1 147 ? -18.900 11.552 -18.241 1.00 40.78 147 LEU A C 1
ATOM 1207 O O . LEU A 1 147 ? -18.441 12.702 -18.188 1.00 40.78 147 LEU A O 1
ATOM 1211 N N . ARG A 1 148 ? -20.192 11.270 -18.006 1.00 40.50 148 ARG A N 1
ATOM 1212 C CA . ARG A 1 148 ? -21.198 12.335 -17.941 1.00 40.50 148 ARG A CA 1
ATOM 1213 C C . ARG A 1 148 ? -20.853 13.192 -16.742 1.00 40.50 148 ARG A C 1
ATOM 1215 O O . ARG A 1 148 ? -21.042 12.787 -15.602 1.00 40.50 148 ARG A O 1
ATOM 1222 N N . ARG A 1 149 ? -20.341 14.390 -17.021 1.00 43.19 149 ARG A N 1
ATOM 1223 C CA . ARG A 1 149 ? -20.056 15.387 -15.999 1.00 43.19 149 ARG A CA 1
ATOM 1224 C C . ARG A 1 149 ? -21.382 15.787 -15.376 1.00 43.19 149 ARG A C 1
ATOM 1226 O O . ARG A 1 149 ? -22.255 16.319 -16.063 1.00 43.19 149 ARG A O 1
ATOM 1233 N N . CYS A 1 150 ? -21.505 15.568 -14.073 1.00 38.09 150 CYS A N 1
ATOM 1234 C CA . CYS A 1 150 ? -22.550 16.203 -13.290 1.00 38.09 150 CYS A CA 1
ATOM 1235 C C . CYS A 1 150 ? -22.452 17.735 -13.497 1.00 38.09 150 CYS A C 1
ATOM 1237 O O . CYS A 1 150 ? -21.366 18.290 -13.279 1.00 38.09 150 CYS A O 1
ATOM 1239 N N . PRO A 1 151 ? -23.522 18.432 -13.936 1.00 36.19 151 PRO A N 1
ATOM 1240 C CA . PRO A 1 151 ? -23.471 19.857 -14.285 1.00 36.19 151 PRO A CA 1
ATOM 1241 C C . PRO A 1 151 ? -23.048 20.783 -13.135 1.00 36.19 151 PRO A C 1
ATOM 1243 O O . PRO A 1 151 ? -22.647 21.917 -13.389 1.00 36.19 151 PRO A O 1
ATOM 1246 N N . SER A 1 152 ? -23.127 20.314 -11.8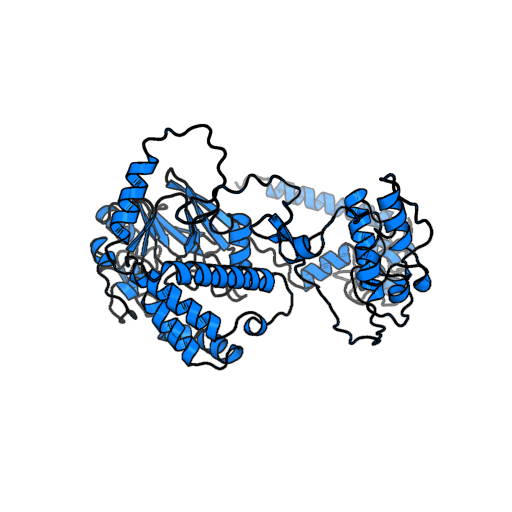86 1.00 41.03 152 SER A N 1
ATOM 1247 C CA . SER A 1 152 ? -22.750 21.071 -10.690 1.00 41.03 152 SER A CA 1
ATOM 1248 C C . SER A 1 152 ? -21.300 20.845 -10.238 1.00 41.03 152 SER A C 1
ATOM 1250 O O . SER A 1 152 ? -20.676 21.793 -9.765 1.00 41.03 152 SER A O 1
ATOM 1252 N N . CYS A 1 153 ? -20.735 19.637 -10.392 1.00 40.28 153 CYS A N 1
ATOM 1253 C CA . CYS A 1 153 ? -19.449 19.274 -9.767 1.00 40.28 153 CYS A CA 1
ATOM 1254 C C . CYS A 1 153 ? -18.394 18.659 -10.704 1.00 40.28 153 CYS A C 1
ATOM 1256 O O . CYS A 1 153 ? -17.233 18.529 -10.318 1.00 40.28 153 CYS A O 1
ATOM 1258 N N . ASN A 1 154 ? -18.741 18.376 -11.964 1.00 38.59 154 ASN A N 1
ATOM 1259 C CA . ASN A 1 154 ? -17.783 18.077 -13.033 1.00 38.59 154 ASN A CA 1
ATOM 1260 C C . ASN A 1 154 ? -16.910 16.805 -12.821 1.00 38.59 154 ASN A C 1
ATOM 1262 O O . ASN A 1 154 ? -15.824 16.740 -13.406 1.00 38.59 154 ASN A O 1
ATOM 1266 N N . SER A 1 155 ? -17.365 15.817 -12.028 1.00 36.78 155 SER A N 1
ATOM 1267 C CA . SER A 1 155 ? -16.726 14.492 -11.852 1.00 36.78 155 SER A CA 1
ATOM 1268 C C . SER A 1 155 ? -17.115 13.482 -12.949 1.00 36.78 155 SER A C 1
ATOM 1270 O O . SER A 1 155 ? -18.103 13.682 -13.658 1.00 36.78 155 SER A O 1
ATOM 1272 N N . LEU A 1 156 ? -16.313 12.420 -13.098 1.00 36.78 156 LEU A N 1
ATOM 1273 C CA . LEU A 1 156 ? -16.474 11.330 -14.069 1.00 36.78 156 LEU A CA 1
ATOM 1274 C C . LEU A 1 156 ? -17.151 10.129 -13.383 1.00 36.78 156 LEU A C 1
ATOM 1276 O O . LEU A 1 156 ? -16.593 9.605 -12.425 1.00 36.78 156 LEU A O 1
ATOM 1280 N N . TYR A 1 157 ? -18.314 9.689 -13.862 1.00 31.70 157 TYR A N 1
ATOM 1281 C CA . TYR A 1 157 ? -18.924 8.411 -13.477 1.00 31.70 157 TYR A CA 1
ATOM 1282 C C . TYR A 1 157 ? -19.049 7.531 -14.721 1.00 31.70 157 TYR A C 1
ATOM 1284 O O . TYR A 1 157 ? -19.604 7.978 -15.727 1.00 31.70 157 TYR A O 1
ATOM 1292 N N . ASP A 1 158 ? -18.562 6.296 -14.633 1.00 31.73 158 ASP A N 1
ATOM 1293 C CA . ASP A 1 158 ? -18.921 5.209 -15.540 1.00 31.73 158 ASP A CA 1
ATOM 1294 C C . ASP A 1 158 ? -19.727 4.182 -14.738 1.00 31.73 158 ASP A C 1
ATOM 1296 O O . ASP A 1 158 ? -19.225 3.620 -13.765 1.00 31.73 158 ASP A O 1
ATOM 1300 N N . LYS A 1 159 ? -20.997 3.987 -15.095 1.00 36.88 159 LYS A N 1
ATOM 1301 C CA . LYS A 1 159 ? -21.754 2.795 -14.711 1.00 36.88 159 LYS A CA 1
ATOM 1302 C C . LYS A 1 159 ? -22.739 2.458 -15.821 1.00 36.88 159 LYS A C 1
ATOM 1304 O O . LYS A 1 159 ? -23.716 3.174 -16.044 1.00 36.88 159 LYS A O 1
ATOM 1309 N N . SER A 1 160 ? -22.541 1.296 -16.430 1.00 27.88 160 SER A N 1
ATOM 1310 C CA . SER A 1 160 ? -23.615 0.512 -17.029 1.00 27.88 160 SER A CA 1
ATOM 1311 C C . SER A 1 160 ? -24.587 0.084 -15.919 1.00 27.88 160 SER A C 1
ATOM 1313 O O . SER A 1 160 ? -24.347 -0.901 -15.221 1.00 27.88 160 SER A O 1
ATOM 1315 N N . VAL A 1 161 ? -25.658 0.853 -15.709 1.00 32.00 161 VAL A N 1
ATOM 1316 C CA . VAL A 1 161 ? -26.741 0.526 -14.770 1.00 32.00 161 VAL A CA 1
ATOM 1317 C C . VAL A 1 161 ? -27.857 -0.177 -15.541 1.00 32.00 161 VAL A C 1
ATOM 1319 O O . VAL A 1 161 ? -28.703 0.463 -16.161 1.00 32.00 161 VAL A O 1
ATOM 1322 N N . SER A 1 162 ? -27.863 -1.506 -15.505 1.00 29.25 162 SER A N 1
ATOM 1323 C CA . SER A 1 162 ? -29.116 -2.254 -15.432 1.00 29.25 162 SER A CA 1
ATOM 1324 C C . SER A 1 162 ? -29.234 -2.730 -13.992 1.00 29.25 162 SER A C 1
ATOM 1326 O O . SER A 1 162 ? -28.315 -3.385 -13.508 1.00 29.25 162 SER A O 1
ATOM 1328 N N . ASP A 1 163 ? -30.348 -2.382 -13.356 1.00 34.28 163 ASP A N 1
ATOM 1329 C CA . ASP A 1 163 ? -30.753 -2.732 -11.990 1.00 34.28 163 ASP A CA 1
ATOM 1330 C C . ASP A 1 163 ? -30.180 -1.821 -10.899 1.00 34.28 163 ASP A C 1
ATOM 1332 O O . ASP A 1 163 ? -29.155 -2.124 -10.316 1.00 34.28 163 ASP A O 1
ATOM 1336 N N . PHE A 1 164 ? -30.853 -0.698 -10.626 1.00 30.88 164 PHE A N 1
ATOM 1337 C CA . PHE A 1 164 ? -31.214 -0.217 -9.279 1.00 30.88 164 PHE A CA 1
ATOM 1338 C C . PHE A 1 164 ? -32.182 0.970 -9.441 1.00 30.88 164 PHE A C 1
ATOM 1340 O O . PHE A 1 164 ? -31.975 1.836 -10.287 1.00 30.88 164 PHE A O 1
ATOM 1347 N N . SER A 1 165 ? -33.295 0.962 -8.705 1.00 34.12 165 SER A N 1
ATOM 1348 C CA . SER A 1 165 ? -34.395 1.924 -8.838 1.00 34.12 165 SER A CA 1
ATOM 1349 C C . SER A 1 165 ? -34.063 3.298 -8.246 1.00 34.12 165 SER A C 1
ATOM 1351 O O . SER A 1 165 ? -33.546 3.387 -7.136 1.00 34.12 165 SER A O 1
ATOM 1353 N N . ASP A 1 166 ? -34.441 4.351 -8.977 1.00 35.44 166 ASP A N 1
ATOM 1354 C CA . ASP A 1 166 ? -34.144 5.785 -8.782 1.00 35.44 166 ASP A CA 1
ATOM 1355 C C . ASP A 1 166 ? -34.602 6.441 -7.456 1.00 35.44 166 ASP A C 1
ATOM 1357 O O . ASP A 1 166 ? -34.574 7.662 -7.337 1.00 35.44 166 ASP A O 1
ATOM 1361 N N . THR A 1 167 ? -35.022 5.693 -6.436 1.00 36.62 167 THR A N 1
ATOM 1362 C CA . THR A 1 167 ? -35.542 6.281 -5.185 1.00 36.62 167 THR A CA 1
ATOM 1363 C C . THR A 1 167 ? -34.557 6.266 -4.018 1.00 36.62 167 THR A C 1
ATOM 1365 O O . THR A 1 167 ? -34.708 7.072 -3.107 1.00 36.62 167 THR A O 1
ATOM 1368 N N . ASP A 1 168 ? -33.510 5.436 -4.060 1.00 32.12 168 ASP A N 1
ATOM 1369 C CA . ASP A 1 168 ? -32.642 5.217 -2.886 1.00 32.12 168 ASP A CA 1
ATOM 1370 C C . ASP A 1 168 ? -31.348 6.067 -2.905 1.00 32.12 168 ASP A C 1
ATOM 1372 O O . ASP A 1 168 ? -30.623 6.156 -1.909 1.00 32.12 168 ASP A O 1
ATOM 1376 N N . ALA A 1 169 ? -31.047 6.721 -4.036 1.00 34.59 169 ALA A N 1
ATOM 1377 C CA . ALA A 1 169 ? -29.845 7.541 -4.223 1.00 34.59 169 ALA A CA 1
ATOM 1378 C C . ALA A 1 169 ? -30.036 9.017 -3.818 1.00 34.59 169 ALA A C 1
ATOM 1380 O O . ALA A 1 169 ? -29.091 9.644 -3.333 1.00 34.59 169 ALA A O 1
ATOM 1381 N N . GLU A 1 170 ? -31.243 9.574 -3.971 1.00 37.44 170 GLU A N 1
ATOM 1382 C CA . GLU A 1 170 ? -31.507 10.985 -3.645 1.00 37.44 170 GLU A CA 1
ATOM 1383 C C . GLU A 1 170 ? -31.605 11.236 -2.130 1.00 37.44 170 GLU A C 1
ATOM 1385 O O . GLU A 1 170 ? -31.135 12.272 -1.654 1.00 37.44 170 GLU A O 1
ATOM 1390 N N . GLU A 1 171 ? -32.105 10.272 -1.345 1.00 36.34 171 GLU A N 1
ATOM 1391 C CA . GLU A 1 171 ? -32.189 10.407 0.120 1.00 36.34 171 GLU A CA 1
ATOM 1392 C C . GLU A 1 171 ? -30.813 10.313 0.810 1.00 36.34 171 GLU A C 1
ATOM 1394 O O . GLU A 1 171 ? -30.575 10.984 1.816 1.00 36.34 171 GLU A O 1
ATOM 1399 N N . ASN A 1 172 ? -29.862 9.559 0.242 1.00 36.31 172 ASN A N 1
ATOM 1400 C CA . ASN A 1 172 ? -28.510 9.424 0.799 1.00 36.31 172 ASN A CA 1
ATOM 1401 C C . ASN A 1 172 ? -27.582 10.602 0.454 1.00 36.31 172 ASN A C 1
ATOM 1403 O O . ASN A 1 172 ? -26.717 10.955 1.259 1.00 36.31 172 ASN A O 1
ATOM 1407 N N . TRP A 1 173 ? -27.756 11.239 -0.710 1.00 34.38 173 TRP A N 1
ATOM 1408 C CA . TRP A 1 173 ? -26.901 12.357 -1.132 1.00 34.38 173 TRP A CA 1
ATOM 1409 C C . TRP A 1 173 ? -27.272 13.679 -0.443 1.00 34.38 173 TRP A C 1
ATOM 1411 O O . TRP A 1 173 ? -26.388 14.430 -0.028 1.00 34.38 173 TRP A O 1
ATOM 1421 N N . ALA A 1 174 ? -28.569 13.929 -0.222 1.00 37.88 174 ALA A N 1
ATOM 1422 C CA . ALA A 1 174 ? -29.035 15.098 0.527 1.00 37.88 174 ALA A CA 1
ATOM 1423 C C . ALA A 1 174 ? -28.537 15.085 1.986 1.00 37.88 174 ALA A C 1
ATOM 1425 O O . ALA A 1 174 ? -28.093 16.111 2.498 1.00 37.88 174 ALA A O 1
ATOM 1426 N N . ALA A 1 175 ? -28.496 13.907 2.620 1.00 35.25 175 ALA A N 1
ATOM 1427 C CA . ALA A 1 175 ? -27.997 13.733 3.985 1.00 35.25 175 ALA A CA 1
ATOM 1428 C C . ALA A 1 175 ? -26.461 13.853 4.119 1.00 35.25 175 ALA A C 1
ATOM 1430 O O . ALA A 1 175 ? -25.958 13.993 5.242 1.00 35.25 175 ALA A O 1
ATOM 1431 N N . PHE A 1 176 ? -25.720 13.771 3.005 1.00 34.03 176 PHE A N 1
ATOM 1432 C CA . PHE A 1 176 ? -24.269 13.981 2.941 1.00 34.03 176 PHE A CA 1
ATOM 1433 C C . PHE A 1 176 ? -23.926 15.457 2.685 1.00 34.03 176 PHE A C 1
ATOM 1435 O O . PHE A 1 176 ? -23.074 16.006 3.381 1.00 34.03 176 PHE A O 1
ATOM 1442 N N . GLU A 1 177 ? -24.630 16.135 1.768 1.00 38.09 177 GLU A N 1
ATOM 1443 C CA . GLU A 1 177 ? -24.449 17.581 1.550 1.00 38.09 177 GLU A CA 1
ATOM 1444 C C . GLU A 1 177 ? -24.932 18.423 2.741 1.00 38.09 177 GLU A C 1
ATOM 1446 O O . GLU A 1 177 ? -24.248 19.371 3.126 1.00 38.09 177 GLU A O 1
ATOM 1451 N N . GLU A 1 178 ? -26.038 18.056 3.398 1.00 40.50 178 GLU A N 1
ATOM 1452 C CA . GLU A 1 178 ? -26.544 18.785 4.573 1.00 40.50 178 GLU A CA 1
ATOM 1453 C C . GLU A 1 178 ? -25.587 18.687 5.778 1.00 40.50 178 GLU A C 1
ATOM 1455 O O . GLU A 1 178 ? -25.440 19.645 6.534 1.00 40.50 178 GLU A O 1
ATOM 1460 N N . ARG A 1 179 ? -24.844 17.575 5.909 1.00 40.03 179 ARG A N 1
ATOM 1461 C CA . ARG A 1 179 ? -23.814 17.397 6.950 1.00 40.03 179 ARG A CA 1
ATOM 1462 C C . ARG A 1 179 ? -22.475 18.070 6.631 1.00 40.03 179 ARG A C 1
ATOM 1464 O O . ARG A 1 179 ? -21.678 18.259 7.548 1.00 40.03 179 ARG A O 1
ATOM 1471 N N . TYR A 1 180 ? -22.222 18.444 5.375 1.00 37.06 180 TYR A N 1
ATOM 1472 C CA . TYR A 1 180 ? -20.958 19.060 4.946 1.00 37.06 180 TYR A CA 1
ATOM 1473 C C . TYR A 1 180 ? -21.070 20.579 4.692 1.00 37.06 180 TYR A C 1
ATOM 1475 O O . TYR A 1 180 ? -20.074 21.298 4.782 1.00 37.06 180 TYR A O 1
ATOM 1483 N N . GLU A 1 181 ? -22.273 21.109 4.440 1.00 34.94 181 GLU A N 1
ATOM 1484 C CA . GLU A 1 181 ? -22.505 22.541 4.170 1.00 34.94 181 GLU A CA 1
ATOM 1485 C C . GLU A 1 181 ? -22.734 23.419 5.421 1.00 34.94 181 GLU A C 1
ATOM 1487 O O . GLU A 1 181 ? -22.905 24.635 5.295 1.00 34.94 181 GLU A O 1
ATOM 1492 N N . GLU A 1 182 ? -22.642 22.885 6.646 1.00 33.31 182 GLU A N 1
ATOM 1493 C CA . GLU A 1 182 ? -22.693 23.719 7.864 1.00 33.31 182 GLU A CA 1
ATOM 1494 C C . GLU A 1 182 ? -21.373 24.433 8.223 1.00 33.31 182 GLU A C 1
ATOM 1496 O O . GLU A 1 182 ? -21.334 25.243 9.154 1.00 33.31 182 GLU A O 1
ATOM 1501 N N . SER A 1 183 ? -20.303 24.286 7.432 1.00 33.41 183 SER A N 1
ATOM 1502 C CA . SER A 1 183 ? -19.101 25.122 7.575 1.00 33.41 183 SER A CA 1
ATOM 1503 C C . SER A 1 183 ? -18.777 25.921 6.310 1.00 33.41 183 SER A C 1
ATOM 1505 O O . SER A 1 183 ? -18.019 25.502 5.444 1.00 33.41 183 SER A O 1
ATOM 1507 N N . LYS A 1 184 ? -19.359 27.125 6.248 1.00 37.09 184 LYS A N 1
ATOM 1508 C CA . LYS A 1 184 ? -18.896 28.346 5.556 1.00 37.09 184 LYS A CA 1
ATOM 1509 C C . LYS A 1 184 ? -17.783 28.175 4.492 1.00 37.09 184 LYS A C 1
ATOM 1511 O O . LYS A 1 184 ? -16.614 28.104 4.853 1.00 37.09 184 LYS A O 1
ATOM 1516 N N . LEU A 1 185 ? -18.115 28.394 3.207 1.00 37.06 185 LEU A N 1
ATOM 1517 C CA . LEU A 1 185 ? -17.597 29.487 2.335 1.00 37.06 185 LEU A CA 1
ATOM 1518 C C . LEU A 1 185 ? -17.754 29.167 0.828 1.00 37.06 185 LEU A C 1
ATOM 1520 O O . LEU A 1 185 ? -16.884 28.569 0.196 1.00 37.06 185 LEU A O 1
ATOM 1524 N N . LYS A 1 186 ? -18.772 29.760 0.187 1.00 34.47 186 LYS A N 1
ATOM 1525 C CA . LYS A 1 186 ? -19.004 29.776 -1.279 1.00 34.47 186 LYS A CA 1
ATOM 1526 C C . LYS A 1 186 ? -17.964 30.571 -2.112 1.00 34.47 186 LYS A C 1
ATOM 1528 O O . LYS A 1 186 ? -18.265 31.051 -3.199 1.00 34.47 186 LYS A O 1
ATOM 1533 N N . LYS A 1 187 ? -16.722 30.716 -1.631 1.00 31.81 187 LYS A N 1
ATOM 1534 C CA . LYS A 1 187 ? -15.578 31.305 -2.369 1.00 31.81 187 LYS A CA 1
ATOM 1535 C C . LYS A 1 187 ? -14.481 30.285 -2.731 1.00 31.81 187 LYS A C 1
ATOM 1537 O O . LYS A 1 187 ? -13.556 30.646 -3.451 1.00 31.81 187 LYS A O 1
ATOM 1542 N N . ALA A 1 188 ? -14.579 29.032 -2.272 1.00 37.28 188 ALA A N 1
ATOM 1543 C CA . ALA A 1 188 ? -13.505 28.032 -2.363 1.00 37.28 188 ALA A CA 1
ATOM 1544 C C . ALA A 1 188 ? -13.549 27.098 -3.595 1.00 37.28 188 ALA A C 1
ATOM 1546 O O . ALA A 1 188 ? -12.531 26.493 -3.924 1.00 37.28 188 ALA A O 1
ATOM 1547 N N . ALA A 1 189 ? -14.668 27.008 -4.324 1.00 38.81 189 ALA A N 1
ATOM 1548 C CA . ALA A 1 189 ? -14.862 25.992 -5.373 1.00 38.81 189 ALA A CA 1
ATOM 1549 C C . ALA A 1 189 ? -13.833 26.046 -6.529 1.00 38.81 189 ALA A C 1
ATOM 1551 O O . ALA A 1 189 ? -13.415 25.009 -7.042 1.00 38.81 189 ALA A O 1
ATOM 1552 N N . GLY A 1 190 ? -13.359 27.241 -6.907 1.00 35.38 190 GLY A N 1
ATOM 1553 C CA . GLY A 1 190 ? -12.303 27.398 -7.919 1.00 35.38 190 GLY A CA 1
ATOM 1554 C C . GLY A 1 190 ? -10.914 26.944 -7.448 1.00 35.38 190 GLY A C 1
ATOM 1555 O O . GLY A 1 190 ? -10.091 26.536 -8.264 1.00 35.38 190 GLY A O 1
ATOM 1556 N N . ASN A 1 191 ? -10.664 26.969 -6.136 1.00 53.94 191 ASN A N 1
ATOM 1557 C CA . ASN A 1 191 ? -9.391 26.577 -5.531 1.00 53.94 191 ASN A CA 1
ATOM 1558 C C . ASN A 1 191 ? -9.322 25.052 -5.315 1.00 53.94 191 ASN A C 1
ATOM 1560 O O . ASN A 1 191 ? -8.269 24.443 -5.488 1.00 53.94 191 ASN A O 1
ATOM 1564 N N . THR A 1 192 ? -10.462 24.411 -5.032 1.00 59.28 192 THR A N 1
ATOM 1565 C CA . THR A 1 192 ? -10.562 22.954 -4.832 1.00 59.28 192 THR A CA 1
ATOM 1566 C C . THR A 1 192 ? -10.208 22.161 -6.094 1.00 59.28 192 THR A C 1
ATOM 1568 O O . THR A 1 192 ? -9.459 21.192 -6.016 1.00 59.28 192 THR A O 1
ATOM 1571 N N . LYS A 1 193 ? -10.666 22.594 -7.279 1.00 58.34 193 LYS A N 1
ATOM 1572 C CA . LYS A 1 193 ? -10.374 21.899 -8.548 1.00 58.34 193 LYS A CA 1
ATOM 1573 C C . LYS A 1 193 ? -8.883 21.922 -8.905 1.00 58.34 193 LYS A C 1
ATOM 1575 O O . LYS A 1 193 ? -8.333 20.911 -9.336 1.00 58.34 193 LYS A O 1
ATOM 1580 N N . LEU A 1 194 ? -8.221 23.064 -8.704 1.00 67.38 194 LEU A N 1
ATOM 1581 C CA . LEU A 1 194 ? -6.778 23.198 -8.920 1.00 67.38 194 LEU A CA 1
ATOM 1582 C C . LEU A 1 194 ? -5.982 22.342 -7.923 1.00 67.38 194 LEU A C 1
ATOM 1584 O O . LEU A 1 194 ? -5.013 21.696 -8.311 1.00 67.38 194 LEU A O 1
ATOM 1588 N N . ARG A 1 195 ? -6.416 22.303 -6.659 1.00 67.12 195 ARG A N 1
ATOM 1589 C CA . ARG A 1 195 ? -5.799 21.502 -5.593 1.00 67.12 195 ARG A CA 1
ATOM 1590 C C . ARG A 1 195 ? -5.882 20.000 -5.878 1.00 67.12 195 ARG A C 1
ATOM 1592 O O . ARG A 1 195 ? -4.857 19.331 -5.867 1.00 67.12 195 ARG A O 1
ATOM 1599 N N . LEU A 1 196 ? -7.053 19.494 -6.272 1.00 71.56 196 LEU A N 1
ATOM 1600 C CA . LEU A 1 196 ? -7.226 18.090 -6.674 1.00 71.56 196 LEU A CA 1
ATOM 1601 C C . LEU A 1 196 ? -6.373 17.716 -7.895 1.00 71.56 196 LEU A C 1
ATOM 1603 O O . LEU A 1 196 ? -5.785 16.639 -7.930 1.00 71.56 196 LEU A O 1
ATOM 1607 N N . SER A 1 197 ? -6.241 18.621 -8.871 1.00 73.50 197 SER A N 1
ATOM 1608 C CA . SER A 1 197 ? -5.365 18.399 -10.028 1.00 73.50 197 SER A CA 1
ATOM 1609 C C . SER A 1 197 ? -3.891 18.255 -9.636 1.00 73.50 197 SER A C 1
ATOM 1611 O O . SER A 1 197 ? -3.184 17.474 -10.269 1.00 73.50 197 SER A O 1
ATOM 1613 N N . ARG A 1 198 ? -3.418 18.996 -8.624 1.00 77.94 198 ARG A N 1
ATOM 1614 C CA . ARG A 1 198 ? -2.038 18.880 -8.119 1.00 77.94 198 ARG A CA 1
ATOM 1615 C C . ARG A 1 198 ? -1.807 17.555 -7.403 1.00 77.94 198 ARG A C 1
ATOM 1617 O O . ARG A 1 198 ? -0.778 16.929 -7.625 1.00 77.94 198 ARG A O 1
ATOM 1624 N N . ILE A 1 199 ? -2.768 17.122 -6.585 1.00 82.06 199 ILE A N 1
ATOM 1625 C CA . ILE A 1 199 ? -2.703 15.828 -5.892 1.00 82.06 199 ILE A CA 1
ATOM 1626 C C . ILE A 1 199 ? -2.628 14.694 -6.919 1.00 82.06 199 ILE A C 1
ATOM 1628 O O . ILE A 1 199 ? -1.753 13.844 -6.824 1.00 82.06 199 ILE A O 1
ATOM 1632 N N . HIS A 1 200 ? -3.476 14.730 -7.948 1.00 78.06 200 HIS A N 1
ATOM 1633 C CA . HIS A 1 200 ? -3.476 13.723 -9.008 1.00 78.06 200 HIS A CA 1
ATOM 1634 C C . HIS A 1 200 ? -2.147 13.665 -9.786 1.00 78.06 200 HIS A C 1
ATOM 1636 O O . HIS A 1 200 ? -1.610 12.583 -10.016 1.00 78.06 200 HIS A O 1
ATOM 1642 N N . ASP A 1 201 ? -1.582 14.820 -10.156 1.00 80.94 201 ASP A N 1
ATOM 1643 C CA . ASP A 1 201 ? -0.259 14.890 -10.792 1.00 80.94 201 ASP A CA 1
ATOM 1644 C C . ASP A 1 201 ? 0.842 14.284 -9.904 1.00 80.94 201 ASP A C 1
ATOM 1646 O O . ASP A 1 201 ? 1.679 13.508 -10.373 1.00 80.94 201 ASP A O 1
ATOM 1650 N N . LEU A 1 202 ? 0.813 14.590 -8.605 1.00 84.62 202 LEU A N 1
ATOM 1651 C CA . LEU A 1 202 ? 1.751 14.037 -7.636 1.00 84.62 202 LEU A CA 1
ATOM 1652 C C . LEU A 1 202 ? 1.608 12.511 -7.506 1.00 84.62 202 LEU A C 1
ATOM 1654 O O . LEU A 1 202 ? 2.620 11.809 -7.495 1.00 84.62 202 LEU A O 1
ATOM 1658 N N . SER A 1 203 ? 0.380 11.987 -7.468 1.00 82.94 203 SER A N 1
ATOM 1659 C CA . SER A 1 203 ? 0.113 10.544 -7.441 1.00 82.94 203 SER A CA 1
ATOM 1660 C C . SER A 1 203 ? 0.700 9.833 -8.663 1.00 82.94 203 SER A C 1
ATOM 1662 O O . SER A 1 203 ? 1.392 8.829 -8.506 1.00 82.94 203 SER A O 1
ATOM 1664 N N . ILE A 1 204 ? 0.513 10.380 -9.870 1.00 81.38 204 ILE A N 1
ATOM 1665 C CA . ILE A 1 204 ? 1.092 9.821 -11.104 1.00 81.38 204 ILE A CA 1
ATOM 1666 C C . ILE A 1 204 ? 2.622 9.819 -11.035 1.00 81.38 204 ILE A C 1
ATOM 1668 O O . ILE A 1 204 ? 3.267 8.818 -11.352 1.00 81.38 204 ILE A O 1
ATOM 1672 N N . ARG A 1 205 ? 3.224 10.928 -10.593 1.00 83.56 205 ARG A N 1
ATOM 1673 C CA . ARG A 1 205 ? 4.679 11.031 -10.430 1.00 83.56 205 ARG A CA 1
ATOM 1674 C C . ARG A 1 205 ? 5.232 9.991 -9.455 1.00 83.56 205 ARG A C 1
ATOM 1676 O O . ARG A 1 205 ? 6.272 9.399 -9.739 1.00 83.56 205 ARG A O 1
ATOM 1683 N N . LEU A 1 206 ? 4.547 9.754 -8.336 1.00 82.94 206 LEU A N 1
ATOM 1684 C CA . LEU A 1 206 ? 4.929 8.743 -7.347 1.00 82.94 206 LEU A CA 1
ATOM 1685 C C . LEU A 1 206 ? 4.822 7.317 -7.906 1.00 82.94 206 LEU A C 1
ATOM 1687 O O . LEU A 1 206 ? 5.759 6.535 -7.750 1.00 82.94 206 LEU A O 1
ATOM 1691 N N . LEU A 1 207 ? 3.742 7.002 -8.626 1.00 81.06 207 LEU A N 1
ATOM 1692 C CA . LEU A 1 207 ? 3.582 5.701 -9.281 1.00 81.06 207 LEU A CA 1
ATOM 1693 C C . LEU A 1 207 ? 4.707 5.449 -10.293 1.00 81.06 207 LEU A C 1
ATOM 1695 O O . LEU A 1 207 ? 5.374 4.415 -10.237 1.00 81.06 207 LEU A O 1
ATOM 1699 N N . ASN A 1 208 ? 5.010 6.435 -11.138 1.00 73.88 208 ASN A N 1
ATOM 1700 C CA . ASN A 1 208 ? 6.084 6.335 -12.128 1.00 73.88 208 ASN A CA 1
ATOM 1701 C C . ASN A 1 208 ? 7.476 6.220 -11.488 1.00 73.88 208 ASN A C 1
ATOM 1703 O O . ASN A 1 208 ? 8.345 5.525 -12.018 1.00 73.88 208 ASN A O 1
ATOM 1707 N N . ALA A 1 209 ? 7.690 6.850 -10.327 1.00 71.44 209 ALA A N 1
ATOM 1708 C CA . ALA A 1 209 ? 8.941 6.749 -9.577 1.00 71.44 209 ALA A CA 1
ATOM 1709 C C . ALA A 1 209 ? 9.312 5.299 -9.250 1.00 71.44 209 ALA A C 1
ATOM 1711 O O . ALA A 1 209 ? 10.491 4.953 -9.274 1.00 71.44 209 ALA A O 1
ATOM 1712 N N . SER A 1 210 ? 8.312 4.470 -8.941 1.00 64.38 210 SER A N 1
ATOM 1713 C CA . SER A 1 210 ? 8.509 3.070 -8.558 1.00 64.38 210 SER A CA 1
ATOM 1714 C C . SER A 1 210 ? 8.930 2.166 -9.719 1.00 64.38 210 SER A C 1
ATOM 1716 O O . SER A 1 210 ? 9.625 1.172 -9.509 1.00 64.38 210 SER A O 1
ATOM 1718 N N . LEU A 1 211 ? 8.533 2.525 -10.944 1.00 62.56 211 LEU A N 1
ATOM 1719 C CA . LEU A 1 211 ? 8.804 1.758 -12.159 1.00 62.56 211 LEU A CA 1
ATOM 1720 C C . LEU A 1 211 ? 10.217 2.025 -12.697 1.00 62.56 211 LEU A C 1
ATOM 1722 O O . LEU A 1 211 ? 10.797 1.192 -13.395 1.00 62.56 211 LEU A O 1
ATOM 1726 N N . GLN A 1 212 ? 10.801 3.175 -12.352 1.00 58.56 212 GLN A N 1
ATOM 1727 C CA . GLN A 1 212 ? 12.106 3.601 -12.843 1.00 58.56 212 GLN A CA 1
ATOM 1728 C C . GLN A 1 212 ? 13.232 3.177 -11.886 1.00 58.56 212 GLN A C 1
ATOM 1730 O O . GLN A 1 212 ? 13.270 3.531 -10.709 1.00 58.56 212 GLN A O 1
ATOM 1735 N N . LYS A 1 213 ? 14.212 2.416 -12.390 1.00 52.91 213 LYS A N 1
ATOM 1736 C CA . LYS A 1 213 ? 15.416 2.083 -11.612 1.00 52.91 213 LYS A CA 1
ATOM 1737 C C . LYS A 1 213 ? 16.332 3.306 -11.511 1.00 52.91 213 LYS A C 1
ATOM 1739 O O . LYS A 1 213 ? 16.811 3.799 -12.525 1.00 52.91 213 LYS A O 1
ATOM 1744 N N . GLY A 1 214 ? 16.651 3.727 -10.285 1.00 53.84 214 GLY A N 1
ATOM 1745 C CA . GLY A 1 214 ? 17.672 4.751 -10.011 1.00 53.84 214 GLY A CA 1
ATOM 1746 C C . GLY A 1 214 ? 17.157 6.189 -9.892 1.00 53.84 214 GLY A C 1
ATOM 1747 O O . GLY A 1 214 ? 17.958 7.108 -9.737 1.00 53.84 214 GLY A O 1
ATOM 1748 N N . THR A 1 215 ? 15.844 6.407 -9.921 1.00 56.22 215 THR A N 1
ATOM 1749 C CA . THR A 1 215 ? 15.226 7.709 -9.654 1.00 56.22 215 THR A CA 1
ATOM 1750 C C . THR A 1 215 ? 15.247 8.045 -8.163 1.00 56.22 215 THR A C 1
ATOM 1752 O O . THR A 1 215 ? 14.848 7.258 -7.304 1.00 56.22 215 THR A O 1
ATOM 1755 N N . HIS A 1 216 ? 15.698 9.254 -7.828 1.00 63.72 216 HIS A N 1
ATOM 1756 C CA . HIS A 1 216 ? 15.684 9.747 -6.454 1.00 63.72 216 HIS A CA 1
ATOM 1757 C C . HIS A 1 216 ? 14.352 10.447 -6.160 1.00 63.72 216 HIS A C 1
ATOM 1759 O O . HIS A 1 216 ? 13.994 11.386 -6.855 1.00 63.72 216 HIS A O 1
ATOM 1765 N N . LEU A 1 217 ? 13.645 10.072 -5.086 1.00 71.00 217 LEU A N 1
ATOM 1766 C CA . LEU A 1 217 ? 12.352 10.687 -4.713 1.00 71.00 217 LEU A CA 1
ATOM 1767 C C . LEU A 1 217 ? 12.378 12.232 -4.721 1.00 71.00 217 LEU A C 1
ATOM 1769 O O . LEU A 1 217 ? 11.436 12.859 -5.189 1.00 71.00 217 LEU A O 1
ATOM 1773 N N . ARG A 1 218 ? 13.491 12.845 -4.294 1.00 69.56 218 ARG A N 1
ATOM 1774 C CA . ARG A 1 218 ? 13.686 14.307 -4.272 1.00 69.56 218 ARG A CA 1
ATOM 1775 C C . ARG A 1 218 ? 13.650 14.957 -5.663 1.00 69.56 218 ARG A C 1
ATOM 1777 O O . ARG A 1 218 ? 13.309 16.127 -5.780 1.00 69.56 218 ARG A O 1
ATOM 1784 N N . SER A 1 219 ? 14.039 14.242 -6.722 1.00 70.88 219 SER A N 1
ATOM 1785 C CA . SER A 1 219 ? 13.943 14.778 -8.088 1.00 70.88 219 SER A CA 1
ATOM 1786 C C . SER A 1 219 ? 12.515 14.744 -8.627 1.00 70.88 219 SER A C 1
ATOM 1788 O O . SER A 1 219 ? 12.247 15.352 -9.657 1.00 70.88 219 SER A O 1
ATOM 1790 N N . ILE A 1 220 ? 11.623 14.023 -7.947 1.00 79.19 220 ILE A N 1
ATOM 1791 C CA . ILE A 1 220 ? 10.248 13.781 -8.372 1.00 79.19 220 ILE A CA 1
ATOM 1792 C C . ILE A 1 220 ? 9.285 14.623 -7.553 1.00 79.19 220 ILE A C 1
ATOM 1794 O O . ILE A 1 220 ? 8.385 15.211 -8.136 1.00 79.19 220 ILE A O 1
ATOM 1798 N N . VAL A 1 221 ? 9.484 14.704 -6.237 1.00 85.94 221 VAL A N 1
ATOM 1799 C CA . VAL A 1 221 ? 8.613 15.428 -5.310 1.00 85.94 221 VAL A CA 1
ATOM 1800 C C . VAL A 1 221 ? 9.418 16.483 -4.565 1.00 85.94 221 VAL A C 1
ATOM 1802 O O . VAL A 1 221 ? 10.447 16.177 -3.958 1.00 85.94 221 VAL A O 1
ATOM 1805 N N . LYS A 1 222 ? 8.959 17.735 -4.621 1.00 89.56 222 LYS A N 1
ATOM 1806 C CA . LYS A 1 222 ? 9.583 18.850 -3.902 1.00 89.56 222 LYS A CA 1
ATOM 1807 C C . LYS A 1 222 ? 9.093 18.923 -2.458 1.00 89.56 222 LYS A C 1
ATOM 1809 O O . LYS A 1 222 ? 7.994 18.478 -2.138 1.00 89.56 222 LYS A O 1
ATOM 1814 N N . GLU A 1 223 ? 9.896 19.536 -1.592 1.00 89.75 223 GLU A N 1
ATOM 1815 C CA . GLU A 1 223 ? 9.539 19.733 -0.182 1.00 89.75 223 GLU A CA 1
ATOM 1816 C C . GLU A 1 223 ? 8.244 20.540 -0.035 1.00 89.75 223 GLU A C 1
ATOM 1818 O O . GLU A 1 223 ? 7.380 20.174 0.756 1.00 89.75 223 GLU A O 1
ATOM 1823 N N . GLU A 1 224 ? 8.068 21.597 -0.830 1.00 89.38 224 GLU A N 1
ATOM 1824 C CA . GLU A 1 224 ? 6.877 22.445 -0.761 1.00 89.38 224 GLU A CA 1
ATOM 1825 C C . GLU A 1 224 ? 5.603 21.671 -1.124 1.00 89.38 224 GLU A C 1
ATOM 1827 O O . GLU A 1 224 ? 4.567 21.864 -0.494 1.00 89.38 224 GLU A O 1
ATOM 1832 N N . GLU A 1 225 ? 5.695 20.750 -2.087 1.00 90.44 225 GLU A N 1
ATOM 1833 C CA . GLU A 1 225 ? 4.576 19.896 -2.497 1.00 90.44 225 GLU A CA 1
ATOM 1834 C C . GLU A 1 225 ? 4.197 18.900 -1.395 1.00 90.44 225 GLU A C 1
ATOM 1836 O O . GLU A 1 225 ? 3.014 18.638 -1.195 1.00 90.44 225 GLU A O 1
ATOM 1841 N N . LEU A 1 226 ? 5.179 18.378 -0.648 1.00 90.88 226 LEU A N 1
ATOM 1842 C CA . LEU A 1 226 ? 4.918 17.517 0.509 1.00 90.88 226 LEU A CA 1
ATOM 1843 C C . LEU A 1 226 ? 4.280 18.289 1.660 1.00 90.88 226 LEU A C 1
ATOM 1845 O O . LEU A 1 226 ? 3.379 17.772 2.309 1.00 90.88 226 LEU A O 1
ATOM 1849 N N . ILE A 1 227 ? 4.732 19.515 1.920 1.00 90.44 227 ILE A N 1
ATOM 1850 C CA . ILE A 1 227 ? 4.155 20.361 2.969 1.00 90.44 227 ILE A CA 1
ATOM 1851 C C . ILE A 1 227 ? 2.701 20.720 2.627 1.00 90.44 227 ILE A C 1
ATOM 1853 O O . ILE A 1 227 ? 1.844 20.635 3.505 1.00 90.44 227 ILE A O 1
ATOM 1857 N N . GLU A 1 228 ? 2.405 21.077 1.369 1.00 90.19 228 GLU A N 1
ATOM 1858 C CA . GLU A 1 228 ? 1.025 21.272 0.891 1.00 90.19 228 GLU A CA 1
ATOM 1859 C C . GLU A 1 228 ? 0.211 19.971 1.066 1.00 90.19 228 GLU A C 1
ATOM 1861 O O . GLU A 1 228 ? -0.817 19.979 1.741 1.00 90.19 228 GLU A O 1
ATOM 1866 N N . LEU A 1 229 ? 0.768 18.848 0.588 1.00 91.19 229 LEU A N 1
ATOM 1867 C CA . LEU A 1 229 ? 0.470 17.453 0.952 1.00 91.19 229 LEU A CA 1
ATOM 1868 C C . LEU A 1 229 ? -0.138 17.268 2.351 1.00 91.19 229 LEU A C 1
ATOM 1870 O O . LEU A 1 229 ? -1.300 16.904 2.569 1.00 91.19 229 LEU A O 1
ATOM 1874 N N . LEU A 1 230 ? 0.737 17.478 3.318 1.00 92.62 230 LEU A N 1
ATOM 1875 C CA . LEU A 1 230 ? 0.512 17.190 4.722 1.00 92.62 230 LEU A CA 1
ATOM 1876 C C . LEU A 1 230 ? -0.498 18.151 5.344 1.00 92.62 230 LEU A C 1
ATOM 1878 O O . LEU A 1 230 ? -1.333 17.724 6.137 1.00 92.62 230 LEU A O 1
ATOM 1882 N N . HIS A 1 231 ? -0.503 19.420 4.929 1.00 90.19 231 HIS A N 1
ATOM 1883 C CA . HIS A 1 231 ? -1.539 20.364 5.341 1.00 90.19 231 HIS A CA 1
ATOM 1884 C C . HIS A 1 231 ? -2.933 19.926 4.884 1.00 90.19 231 HIS A C 1
ATOM 1886 O O . HIS A 1 231 ? -3.878 19.980 5.673 1.00 90.19 231 HIS A O 1
ATOM 1892 N N . ASP A 1 232 ? -3.064 19.476 3.636 1.00 89.06 232 ASP A N 1
ATOM 1893 C CA . ASP A 1 232 ? -4.322 18.975 3.076 1.00 89.06 232 ASP A CA 1
ATOM 1894 C C . ASP A 1 232 ? -4.797 17.732 3.832 1.00 89.06 232 ASP A C 1
ATOM 1896 O O . ASP A 1 232 ? -5.947 17.663 4.270 1.00 89.06 232 ASP A O 1
ATOM 1900 N N . THR A 1 233 ? -3.875 16.796 4.053 1.00 91.62 233 THR A N 1
ATOM 1901 C CA . THR A 1 233 ? -4.116 15.549 4.787 1.00 91.62 233 THR A CA 1
ATOM 1902 C C . THR A 1 233 ? -4.569 15.831 6.216 1.00 91.62 233 THR A C 1
ATOM 1904 O O . THR A 1 233 ? -5.589 15.307 6.659 1.00 91.62 233 THR A O 1
ATOM 1907 N N . LYS A 1 234 ? -3.876 16.724 6.929 1.00 91.50 234 LYS A N 1
ATOM 1908 C CA . LYS A 1 234 ? -4.223 17.116 8.297 1.00 91.50 234 LYS A CA 1
ATOM 1909 C C . LYS A 1 234 ? -5.646 17.668 8.403 1.00 91.50 234 LYS A C 1
ATOM 1911 O O . LYS A 1 234 ? -6.338 17.325 9.355 1.00 91.50 234 LYS A O 1
ATOM 1916 N N . VAL A 1 235 ? -6.104 18.475 7.440 1.00 90.94 235 VAL A N 1
ATOM 1917 C CA . VAL A 1 235 ? -7.485 18.999 7.437 1.00 90.94 235 VAL A CA 1
ATOM 1918 C C . VAL A 1 235 ? -8.509 17.864 7.340 1.00 90.94 235 VAL A C 1
ATOM 1920 O O . VAL A 1 235 ? -9.506 17.880 8.061 1.00 90.94 235 VAL A O 1
ATOM 1923 N N . VAL A 1 236 ? -8.255 16.859 6.496 1.00 91.12 236 VAL A N 1
ATOM 1924 C CA . VAL A 1 236 ? -9.128 15.679 6.380 1.00 91.12 236 VAL A CA 1
ATOM 1925 C C . VAL A 1 236 ? -9.133 14.892 7.688 1.00 91.12 236 VAL A C 1
ATOM 1927 O O . VAL A 1 236 ? -10.203 14.638 8.241 1.00 91.12 236 VAL A O 1
ATOM 1930 N N . LEU A 1 237 ? -7.955 14.590 8.237 1.00 93.12 237 LEU A N 1
ATOM 1931 C CA . LEU A 1 237 ? -7.825 13.852 9.494 1.00 93.12 237 LEU A CA 1
ATOM 1932 C C . LEU A 1 237 ? -8.534 14.567 10.653 1.00 93.12 237 LEU A C 1
ATOM 1934 O O . LEU A 1 237 ? -9.249 13.927 11.420 1.00 93.12 237 LEU A O 1
ATOM 1938 N N . GLN A 1 238 ? -8.402 15.893 10.750 1.00 91.81 238 GLN A N 1
ATOM 1939 C CA . GLN A 1 238 ? -9.089 16.723 11.746 1.00 91.81 238 GLN A CA 1
ATOM 1940 C C . GLN A 1 238 ? -10.615 16.621 11.672 1.00 91.81 238 GLN A C 1
ATOM 1942 O O . GLN A 1 238 ? -11.274 16.700 12.705 1.00 91.81 238 GLN A O 1
ATOM 1947 N N . SER A 1 239 ? -11.168 16.465 10.467 1.00 92.69 239 SER A N 1
ATOM 1948 C CA . SER A 1 239 ? -12.618 16.375 10.256 1.00 92.69 239 SER A CA 1
ATOM 1949 C C . SER A 1 239 ? -13.208 15.000 10.586 1.00 92.69 239 SER A C 1
ATOM 1951 O O . SER A 1 239 ? -14.401 14.892 10.856 1.00 92.69 239 SER A O 1
ATOM 1953 N N . GLN A 1 240 ? -12.385 13.951 10.569 1.00 93.25 240 GLN A N 1
ATOM 1954 C CA . GLN A 1 240 ? -12.808 12.575 10.830 1.00 93.25 240 GLN A CA 1
ATOM 1955 C C . GLN A 1 240 ? -12.744 12.240 12.324 1.00 93.25 240 GLN A C 1
ATOM 1957 O O . GLN A 1 240 ? -12.046 12.909 13.076 1.00 93.25 240 GLN A O 1
ATOM 1962 N N . SER A 1 241 ? -13.456 11.205 12.775 1.00 95.38 241 SER A N 1
ATOM 1963 C CA . SER A 1 241 ? -13.359 10.727 14.165 1.00 95.38 241 SER A CA 1
ATOM 1964 C C . SER A 1 241 ? -12.018 10.024 14.430 1.00 95.38 241 SER A C 1
ATOM 1966 O O . SER A 1 241 ? -11.325 9.608 13.509 1.00 95.38 241 SER A O 1
ATOM 1968 N N . THR A 1 242 ? -11.644 9.864 15.698 1.00 95.50 242 THR A N 1
ATOM 1969 C CA . THR A 1 242 ? -10.520 9.009 16.118 1.00 95.50 242 THR A CA 1
ATOM 1970 C C . THR A 1 242 ? -10.826 7.516 16.028 1.00 95.50 242 THR A C 1
ATOM 1972 O O . THR A 1 242 ? -9.887 6.723 15.938 1.00 95.50 242 THR A O 1
ATOM 1975 N N . LEU A 1 243 ? -12.112 7.148 16.032 1.00 97.38 243 LEU A N 1
ATOM 1976 C CA . LEU A 1 243 ? -12.607 5.824 15.665 1.00 97.38 243 LEU A CA 1
ATOM 1977 C C . LEU A 1 243 ? -13.337 5.940 14.325 1.00 97.38 243 LEU A C 1
ATOM 1979 O O . LEU A 1 243 ? -14.449 6.463 14.266 1.00 97.38 243 LEU A O 1
ATOM 1983 N N . ILE A 1 244 ? -12.716 5.465 13.249 1.00 96.56 244 ILE A N 1
ATOM 1984 C CA . ILE A 1 244 ? -13.311 5.528 11.910 1.00 96.56 244 ILE A CA 1
ATOM 1985 C C . ILE A 1 244 ? -14.337 4.406 11.753 1.00 96.56 244 ILE A C 1
ATOM 1987 O O . ILE A 1 244 ? -14.024 3.242 11.974 1.00 96.56 244 ILE A O 1
ATOM 1991 N N . GLU A 1 245 ? -15.558 4.726 11.339 1.00 95.94 245 GLU A N 1
ATOM 1992 C CA . GLU A 1 245 ? -16.568 3.715 11.012 1.00 95.94 245 GLU A CA 1
ATOM 1993 C C . GLU A 1 245 ? -16.593 3.480 9.501 1.00 95.94 245 GLU A C 1
ATOM 1995 O O . GLU A 1 245 ? -16.737 4.423 8.722 1.00 95.94 245 GLU A O 1
ATOM 2000 N N . ILE A 1 246 ? -16.405 2.225 9.090 1.00 95.00 246 ILE A N 1
ATOM 2001 C CA . ILE A 1 246 ? -16.211 1.835 7.688 1.00 95.00 246 ILE A CA 1
ATOM 2002 C C . ILE A 1 246 ? -17.206 0.729 7.334 1.00 95.00 246 ILE A C 1
ATOM 2004 O O . ILE A 1 246 ? -17.451 -0.176 8.130 1.00 95.00 246 ILE A O 1
ATOM 2008 N N . ASN A 1 247 ? -17.763 0.770 6.126 1.00 95.00 247 ASN A N 1
ATOM 2009 C CA . ASN A 1 247 ? -18.555 -0.332 5.581 1.00 95.00 247 ASN A CA 1
ATOM 2010 C C . ASN A 1 247 ? -17.677 -1.244 4.719 1.00 95.00 247 ASN A C 1
ATOM 2012 O O . ASN A 1 247 ? -16.746 -0.781 4.064 1.00 95.00 247 ASN A O 1
ATOM 2016 N N . ALA A 1 248 ? -17.997 -2.535 4.694 1.00 93.62 248 ALA A N 1
ATOM 2017 C CA . ALA A 1 248 ? -17.446 -3.443 3.696 1.00 93.62 248 ALA A CA 1
ATOM 2018 C C . ALA A 1 248 ? -18.050 -3.135 2.301 1.00 93.62 248 ALA A C 1
ATOM 2020 O O . ALA A 1 248 ? -19.171 -2.621 2.241 1.00 93.62 248 ALA A O 1
ATOM 2021 N N . PRO A 1 249 ? -17.345 -3.428 1.190 1.00 97.00 249 PRO A N 1
ATOM 2022 C CA . PRO A 1 249 ? -16.065 -4.133 1.113 1.00 97.00 249 PRO A CA 1
ATOM 2023 C C . PRO A 1 249 ? -14.845 -3.237 1.385 1.00 97.00 249 PRO A C 1
ATOM 2025 O O . PRO A 1 249 ? -14.820 -2.066 0.997 1.00 97.00 249 PRO A O 1
ATOM 2028 N N . VAL A 1 250 ? -13.820 -3.797 2.037 1.00 97.75 250 VAL A N 1
ATOM 2029 C CA . VAL A 1 250 ? -12.563 -3.096 2.357 1.00 97.75 250 VAL A CA 1
ATOM 2030 C C . VAL A 1 250 ? -11.380 -4.062 2.465 1.00 97.75 250 VAL A C 1
ATOM 2032 O O . VAL A 1 250 ? -11.506 -5.171 2.983 1.00 97.75 250 VAL A O 1
ATOM 2035 N N . VAL A 1 251 ? -10.213 -3.620 1.998 1.00 97.88 251 VAL A N 1
ATOM 2036 C CA . VAL A 1 251 ? -8.934 -4.320 2.133 1.00 97.88 251 VAL A CA 1
ATOM 2037 C C . VAL A 1 251 ? -8.171 -3.748 3.326 1.00 97.88 251 VAL A C 1
ATOM 2039 O O . VAL A 1 251 ? -7.882 -2.555 3.376 1.00 97.88 251 VAL A O 1
ATOM 2042 N N . VAL A 1 252 ? -7.839 -4.604 4.289 1.00 98.00 252 VAL A N 1
ATOM 2043 C CA . VAL A 1 252 ? -7.090 -4.262 5.499 1.00 98.00 252 VAL A CA 1
ATOM 2044 C C . VAL A 1 252 ? -5.627 -4.677 5.345 1.00 98.00 252 VAL A C 1
ATOM 2046 O O . VAL A 1 252 ? -5.326 -5.855 5.125 1.00 98.00 252 VAL A O 1
ATOM 2049 N N . CYS A 1 253 ? -4.721 -3.716 5.487 1.00 97.44 253 CYS A N 1
ATOM 2050 C CA . CYS A 1 253 ? -3.275 -3.892 5.370 1.00 97.44 253 CYS A CA 1
ATOM 2051 C C . CYS A 1 253 ? -2.593 -3.647 6.722 1.00 97.44 253 CYS A C 1
ATOM 2053 O O . CYS A 1 253 ? -2.923 -2.691 7.417 1.00 97.44 253 CYS A O 1
ATOM 2055 N N . GLY A 1 254 ? -1.630 -4.494 7.080 1.00 96.38 254 GLY A N 1
ATOM 2056 C CA . GLY A 1 254 ? -0.761 -4.300 8.240 1.00 96.38 254 GLY A CA 1
ATOM 2057 C C . GLY A 1 254 ? 0.448 -3.418 7.927 1.00 96.38 254 GLY A C 1
ATOM 2058 O O . GLY A 1 254 ? 0.419 -2.612 6.996 1.00 96.38 254 GLY A O 1
ATOM 2059 N N . ASP A 1 255 ? 1.530 -3.632 8.674 1.00 95.19 255 ASP A N 1
ATOM 2060 C CA . ASP A 1 255 ? 2.768 -2.853 8.593 1.00 95.19 255 ASP A CA 1
ATOM 2061 C C . ASP A 1 255 ? 3.374 -2.861 7.179 1.00 95.19 255 ASP A C 1
ATOM 2063 O O . ASP A 1 255 ? 3.447 -3.905 6.520 1.00 95.19 255 ASP A O 1
ATOM 2067 N N . ILE A 1 256 ? 3.869 -1.697 6.740 1.00 92.31 256 ILE A N 1
ATOM 2068 C CA . ILE A 1 256 ? 4.541 -1.507 5.440 1.00 92.31 256 ILE A CA 1
ATOM 2069 C C . ILE A 1 256 ? 6.014 -1.118 5.618 1.00 92.31 256 ILE A C 1
ATOM 2071 O O . ILE A 1 256 ? 6.847 -1.456 4.775 1.00 92.31 256 ILE A O 1
ATOM 2075 N N . HIS A 1 257 ? 6.352 -0.379 6.680 1.00 88.00 257 HIS A N 1
ATOM 2076 C CA . HIS A 1 257 ? 7.714 0.047 7.025 1.00 88.00 257 HIS A CA 1
ATOM 2077 C C . HIS A 1 257 ? 8.515 0.655 5.856 1.00 88.00 257 HIS A C 1
ATOM 2079 O O . HIS A 1 257 ? 9.717 0.437 5.699 1.00 88.00 257 HIS A O 1
ATOM 2085 N N . GLY A 1 258 ? 7.845 1.436 5.005 1.00 85.38 258 GLY A N 1
ATOM 2086 C CA . GLY A 1 258 ? 8.488 2.113 3.876 1.00 85.38 258 GLY A CA 1
ATOM 2087 C C . GLY A 1 258 ? 8.835 1.204 2.689 1.00 85.38 258 GLY A C 1
ATOM 2088 O O . GLY A 1 258 ? 9.472 1.673 1.741 1.00 85.38 258 GLY A O 1
ATOM 2089 N N . GLN A 1 259 ? 8.389 -0.059 2.676 1.00 85.88 259 GLN A N 1
ATOM 2090 C CA . GLN A 1 259 ? 8.496 -0.961 1.523 1.00 85.88 259 GLN A CA 1
ATOM 2091 C C . GLN A 1 259 ? 7.505 -0.568 0.413 1.00 85.88 259 GLN A C 1
ATOM 2093 O O . GLN A 1 259 ? 6.567 -1.287 0.077 1.00 85.88 259 GLN A O 1
ATOM 2098 N N . TYR A 1 260 ? 7.725 0.606 -0.186 1.00 86.12 260 TYR A N 1
ATOM 2099 C CA . TYR A 1 260 ? 6.814 1.224 -1.155 1.00 86.12 260 TYR A CA 1
ATOM 2100 C C . TYR A 1 260 ? 6.489 0.312 -2.347 1.00 86.12 260 TYR A C 1
ATOM 2102 O O . TYR A 1 260 ? 5.340 0.217 -2.764 1.00 86.12 260 TYR A O 1
ATOM 2110 N N . SER A 1 261 ? 7.477 -0.423 -2.866 1.00 83.56 261 SER A N 1
ATOM 2111 C CA . SER A 1 261 ? 7.258 -1.391 -3.949 1.00 83.56 261 SER A CA 1
ATOM 2112 C C . SER A 1 261 ? 6.314 -2.528 -3.566 1.00 83.56 261 SER A C 1
ATOM 2114 O O . SER A 1 261 ? 5.620 -3.053 -4.431 1.00 83.56 261 SER A O 1
ATOM 2116 N N . ASP A 1 262 ? 6.299 -2.930 -2.295 1.00 85.06 262 ASP A N 1
ATOM 2117 C CA . ASP A 1 262 ? 5.431 -4.004 -1.815 1.00 85.06 262 ASP A CA 1
ATOM 2118 C C . ASP A 1 262 ? 4.003 -3.501 -1.596 1.00 85.06 262 ASP A C 1
ATOM 2120 O O . ASP A 1 262 ? 3.064 -4.182 -2.001 1.00 85.06 262 ASP A O 1
ATOM 2124 N N . MET A 1 263 ? 3.831 -2.264 -1.118 1.00 88.38 263 MET A N 1
ATOM 2125 C CA . MET A 1 263 ? 2.525 -1.590 -1.117 1.00 88.38 263 MET A CA 1
ATOM 2126 C C . MET A 1 263 ? 1.921 -1.535 -2.531 1.00 88.38 263 MET A C 1
ATOM 2128 O O . MET A 1 263 ? 0.762 -1.892 -2.726 1.00 88.38 263 MET A O 1
ATOM 2132 N N . LEU A 1 264 ? 2.707 -1.161 -3.544 1.00 88.31 264 LEU A N 1
ATOM 2133 C CA . LEU A 1 264 ? 2.212 -1.114 -4.925 1.00 88.31 264 LEU A CA 1
ATOM 2134 C C . LEU A 1 264 ? 1.814 -2.489 -5.470 1.00 88.31 264 LEU A C 1
ATOM 2136 O O . LEU A 1 264 ? 0.879 -2.577 -6.257 1.00 88.31 264 LEU A O 1
ATOM 2140 N N . ARG A 1 265 ? 2.471 -3.569 -5.032 1.00 85.69 265 ARG A N 1
ATOM 2141 C CA . ARG A 1 265 ? 2.055 -4.941 -5.375 1.00 85.69 265 ARG A CA 1
ATOM 2142 C C . ARG A 1 265 ? 0.730 -5.320 -4.724 1.00 85.69 265 ARG A C 1
ATOM 2144 O O . ARG A 1 265 ? -0.027 -6.087 -5.311 1.00 85.69 265 ARG A O 1
ATOM 2151 N N . ILE A 1 266 ? 0.452 -4.811 -3.523 1.00 88.69 266 ILE A N 1
ATOM 2152 C CA . ILE A 1 266 ? -0.854 -4.995 -2.881 1.00 88.69 266 ILE A CA 1
ATOM 2153 C C . ILE A 1 266 ? -1.930 -4.297 -3.714 1.00 88.69 266 ILE A C 1
ATOM 2155 O O . ILE A 1 266 ? -2.934 -4.932 -4.023 1.00 88.69 266 ILE A O 1
ATOM 2159 N N . PHE A 1 267 ? -1.692 -3.054 -4.145 1.00 90.25 267 PHE A N 1
ATOM 2160 C CA . PHE A 1 267 ? -2.622 -2.322 -5.013 1.00 90.25 267 PHE A CA 1
ATOM 2161 C C . PHE A 1 267 ? -2.826 -2.990 -6.373 1.00 90.25 267 PHE A C 1
ATOM 2163 O O . PHE A 1 267 ? -3.961 -3.142 -6.803 1.00 90.25 267 PHE A O 1
ATOM 2170 N N . ASP A 1 268 ? -1.761 -3.469 -7.012 1.00 86.44 268 ASP A N 1
ATOM 2171 C CA . ASP A 1 268 ? -1.851 -4.220 -8.271 1.00 86.44 268 ASP A CA 1
ATOM 2172 C C . ASP A 1 268 ? -2.707 -5.489 -8.128 1.00 86.44 268 ASP A C 1
ATOM 2174 O O . ASP A 1 268 ? -3.495 -5.834 -9.005 1.00 86.44 268 ASP A O 1
ATOM 2178 N N . LYS A 1 269 ? -2.601 -6.169 -6.980 1.00 85.50 269 LYS A N 1
ATOM 2179 C CA . LYS A 1 269 ? -3.321 -7.418 -6.721 1.00 85.50 269 LYS A CA 1
ATOM 2180 C C . LYS A 1 269 ? -4.763 -7.218 -6.252 1.00 85.50 269 LYS A C 1
ATOM 2182 O O . LYS A 1 269 ? -5.604 -8.061 -6.556 1.00 85.50 269 LYS A O 1
ATOM 2187 N N . CYS A 1 270 ? -5.033 -6.167 -5.480 1.00 86.94 270 CYS A N 1
ATOM 2188 C CA . CYS A 1 270 ? -6.329 -5.942 -4.833 1.00 86.94 270 CYS A CA 1
ATOM 2189 C C . CYS A 1 270 ? -7.157 -4.818 -5.490 1.00 86.94 270 CYS A C 1
ATOM 2191 O O . CYS A 1 270 ? -8.310 -4.634 -5.113 1.00 86.94 270 CYS A O 1
ATOM 2193 N N . GLY A 1 271 ? -6.600 -4.104 -6.474 1.00 87.81 271 GLY A N 1
ATOM 2194 C CA . GLY A 1 271 ? -7.210 -2.954 -7.154 1.00 87.81 271 GLY A CA 1
ATOM 2195 C C . GLY A 1 271 ? -6.664 -1.626 -6.628 1.00 87.81 271 GLY A C 1
ATOM 2196 O O . GLY A 1 271 ? -6.538 -1.431 -5.418 1.00 87.81 271 GLY A O 1
ATOM 2197 N N . PHE A 1 272 ? -6.324 -0.687 -7.510 1.00 89.56 272 PHE A N 1
ATOM 2198 C CA . PHE A 1 272 ? -5.817 0.621 -7.077 1.00 89.56 272 PHE A CA 1
ATOM 2199 C C . PHE A 1 272 ? -6.957 1.477 -6.511 1.00 89.56 272 PHE A C 1
ATOM 2201 O O . PHE A 1 272 ? -8.073 1.410 -7.018 1.00 89.56 272 PHE A O 1
ATOM 2208 N N . PRO A 1 273 ? -6.723 2.343 -5.509 1.00 88.00 273 PRO A N 1
ATOM 2209 C CA . PRO A 1 273 ? -7.732 3.323 -5.115 1.00 88.00 273 PRO A CA 1
ATOM 2210 C C . PRO A 1 273 ? -8.155 4.194 -6.319 1.00 88.00 273 PRO A C 1
ATOM 2212 O O . PRO A 1 273 ? -7.276 4.679 -7.037 1.00 88.00 273 PRO A O 1
ATOM 2215 N N . PRO A 1 274 ? -9.461 4.449 -6.543 1.00 89.94 274 PRO A N 1
ATOM 2216 C CA . PRO A 1 274 ? -10.608 4.130 -5.684 1.00 89.94 274 PRO A CA 1
ATOM 2217 C C . PRO A 1 274 ? -11.347 2.816 -6.026 1.00 89.94 274 PRO A C 1
ATOM 2219 O O . PRO A 1 274 ? -12.457 2.618 -5.544 1.00 89.94 274 PRO A O 1
ATOM 2222 N N . GLU A 1 275 ? -10.794 1.933 -6.862 1.00 87.69 275 GLU A N 1
ATOM 2223 C CA . GLU A 1 275 ? -11.428 0.653 -7.242 1.00 87.69 275 GLU A CA 1
ATOM 2224 C C . GLU A 1 275 ? -11.639 -0.274 -6.038 1.00 87.69 275 GLU A C 1
ATOM 2226 O O . GLU A 1 275 ? -12.620 -1.014 -5.985 1.00 87.69 275 GLU A O 1
ATOM 2231 N N . ALA A 1 276 ? -10.739 -0.197 -5.055 1.00 90.38 276 ALA A N 1
ATOM 2232 C CA . ALA A 1 276 ? -10.865 -0.854 -3.764 1.00 90.38 276 ALA A CA 1
ATOM 2233 C C . ALA A 1 276 ? -10.704 0.157 -2.620 1.00 90.38 276 ALA A C 1
ATOM 2235 O O . ALA A 1 276 ? -9.886 1.080 -2.685 1.00 90.38 276 ALA A O 1
ATOM 2236 N N . ASN A 1 277 ? -11.481 -0.044 -1.554 1.00 95.50 277 ASN A N 1
ATOM 2237 C CA . ASN A 1 277 ? -11.322 0.689 -0.302 1.00 95.50 277 ASN A CA 1
ATOM 2238 C C . ASN A 1 277 ? -10.189 0.064 0.509 1.00 95.50 277 ASN A C 1
ATOM 2240 O O . ASN A 1 277 ? -10.110 -1.161 0.606 1.00 95.50 277 ASN A O 1
ATOM 2244 N N . TYR A 1 278 ? -9.371 0.898 1.145 1.00 96.62 278 TYR A N 1
ATOM 2245 C CA . TYR A 1 278 ? -8.259 0.449 1.974 1.00 96.62 278 TYR A CA 1
ATOM 2246 C C . TYR A 1 278 ? -8.362 1.004 3.387 1.00 96.62 278 TYR A C 1
ATOM 2248 O O . TYR A 1 278 ? -8.712 2.166 3.583 1.00 96.62 278 TYR A O 1
ATOM 2256 N N . LEU A 1 279 ? -8.001 0.161 4.346 1.00 97.25 279 LEU A N 1
ATOM 2257 C CA . LEU A 1 279 ? -7.689 0.529 5.717 1.00 97.25 279 LEU A CA 1
ATOM 2258 C C . LEU A 1 279 ? -6.283 0.010 6.006 1.00 97.25 279 LEU A C 1
ATOM 2260 O O . LEU A 1 279 ? -6.043 -1.193 5.904 1.00 97.25 279 LEU A O 1
ATOM 2264 N N . PHE A 1 280 ? -5.359 0.888 6.362 1.00 97.44 280 PHE A N 1
ATOM 2265 C CA . PHE A 1 280 ? -4.061 0.458 6.856 1.00 97.44 280 PHE A CA 1
ATOM 2266 C C . PHE A 1 280 ? -4.089 0.454 8.390 1.00 97.44 280 PHE A C 1
ATOM 2268 O O . PHE A 1 280 ? -4.948 1.067 9.021 1.00 97.44 280 PHE A O 1
ATOM 2275 N N . LEU A 1 281 ? -3.214 -0.326 9.017 1.00 96.44 281 LEU A N 1
ATOM 2276 C CA . LEU A 1 281 ? -3.234 -0.502 10.470 1.00 96.44 281 LEU A CA 1
ATOM 2277 C C . LEU A 1 281 ? -2.099 0.221 11.189 1.00 96.44 281 LEU A C 1
ATOM 2279 O O . LEU A 1 281 ? -2.078 0.160 12.407 1.00 96.44 281 LEU A O 1
ATOM 2283 N N . GLY A 1 282 ? -1.212 0.927 10.485 1.00 87.81 282 GLY A N 1
ATOM 2284 C CA . GLY A 1 282 ? -0.074 1.625 11.080 1.00 87.81 282 GLY A CA 1
ATOM 2285 C C . GLY A 1 282 ? 1.271 1.244 10.475 1.00 87.81 282 GLY A C 1
ATOM 2286 O O . GLY A 1 282 ? 1.355 0.460 9.528 1.00 87.81 282 GLY A O 1
ATOM 2287 N N . ASP A 1 283 ? 2.333 1.852 11.008 1.00 85.75 283 ASP A N 1
ATOM 2288 C CA . ASP A 1 283 ? 3.722 1.631 10.599 1.00 85.75 283 ASP A CA 1
ATOM 2289 C C . ASP A 1 283 ? 3.892 1.785 9.067 1.00 85.75 283 ASP A C 1
ATOM 2291 O O . ASP A 1 283 ? 4.456 0.959 8.335 1.00 85.75 283 ASP A O 1
ATOM 2295 N N . TYR A 1 284 ? 3.386 2.946 8.637 1.00 65.88 284 TYR A N 1
ATOM 2296 C CA . TYR A 1 284 ? 3.359 3.608 7.333 1.00 65.88 284 TYR A CA 1
ATOM 2297 C C . TYR A 1 284 ? 2.361 3.116 6.271 1.00 65.88 284 TYR A C 1
ATOM 2299 O O . TYR A 1 284 ? 2.704 3.076 5.087 1.00 65.88 284 TYR A O 1
ATOM 2307 N N . VAL A 1 285 ? 1.095 2.902 6.645 1.00 56.84 285 VAL A N 1
ATOM 2308 C CA . VAL A 1 285 ? 0.115 4.023 6.655 1.00 56.84 285 VAL A CA 1
ATOM 2309 C C . VAL A 1 285 ? -1.018 3.763 7.668 1.00 56.84 285 VAL A C 1
ATOM 2311 O O . VAL A 1 285 ? -1.145 2.648 8.152 1.00 56.84 285 VAL A O 1
ATOM 2314 N N . ASP A 1 286 ? -1.793 4.799 8.021 1.00 56.25 286 ASP A N 1
ATOM 2315 C CA . ASP A 1 286 ? -2.590 4.934 9.264 1.00 56.25 286 ASP A CA 1
ATOM 2316 C C . ASP A 1 286 ? -1.728 4.953 10.544 1.00 56.25 286 ASP A C 1
ATOM 2318 O O . ASP A 1 286 ? -0.513 5.135 10.462 1.00 56.25 286 ASP A O 1
ATOM 2322 N N . ARG A 1 287 ? -2.330 4.941 11.744 1.00 72.12 287 ARG A N 1
ATOM 2323 C CA . ARG A 1 287 ? -1.598 5.189 12.999 1.00 72.12 287 ARG A CA 1
ATOM 2324 C C . ARG A 1 287 ? -1.062 3.909 13.623 1.00 72.12 287 ARG A C 1
ATOM 2326 O O . ARG A 1 287 ? -1.827 3.152 14.210 1.00 72.12 287 ARG A O 1
ATOM 2333 N N . GLY A 1 288 ? 0.253 3.751 13.598 1.00 86.31 288 GLY A N 1
ATOM 2334 C CA . GLY A 1 288 ? 1.008 2.779 14.373 1.00 86.31 288 GLY A CA 1
ATOM 2335 C C . GLY A 1 288 ? 1.927 3.435 15.399 1.00 86.31 288 GLY A C 1
ATOM 2336 O O . GLY A 1 288 ? 1.880 4.645 15.653 1.00 86.31 288 GLY A O 1
ATOM 2337 N N . ASN A 1 289 ? 2.764 2.624 16.045 1.00 88.06 289 ASN A N 1
ATOM 2338 C CA . ASN A 1 289 ? 3.722 3.128 17.024 1.00 88.06 289 ASN A CA 1
ATOM 2339 C C . ASN A 1 289 ? 4.898 3.868 16.359 1.00 88.06 289 ASN A C 1
ATOM 2341 O O . ASN A 1 289 ? 5.543 4.695 17.011 1.00 88.06 289 ASN A O 1
ATOM 2345 N N . HIS A 1 290 ? 5.165 3.627 15.070 1.00 87.94 290 HIS A N 1
ATOM 2346 C CA . HIS A 1 290 ? 6.172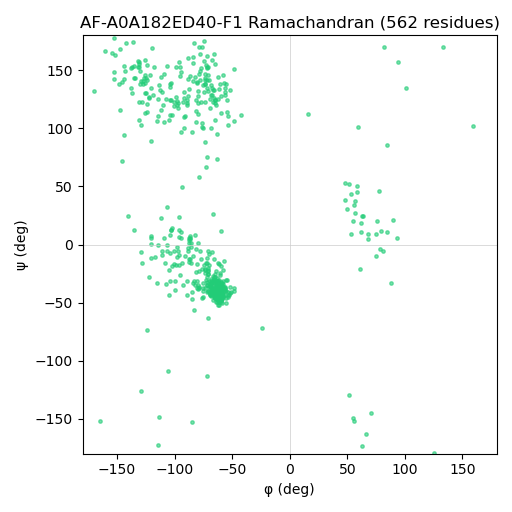 4.344 14.283 1.00 87.94 290 HIS A CA 1
ATOM 2347 C C . HIS A 1 290 ? 5.694 5.701 13.736 1.00 87.94 290 HIS A C 1
ATOM 2349 O O . HIS A 1 290 ? 6.496 6.459 13.185 1.00 87.94 290 HIS A O 1
ATOM 2355 N N . GLU A 1 291 ? 4.435 6.079 13.935 1.00 93.31 291 GLU A N 1
ATOM 2356 C CA . GLU A 1 291 ? 3.934 7.432 13.674 1.00 93.31 291 GLU A CA 1
ATOM 2357 C C . GLU A 1 291 ? 4.143 8.382 14.876 1.00 93.31 291 GLU A C 1
ATOM 2359 O O . GLU A 1 291 ? 3.840 9.571 14.794 1.00 93.31 291 GLU A O 1
ATOM 2364 N N . CYS A 1 292 ? 4.752 7.908 15.970 1.00 88.25 292 CYS A N 1
ATOM 2365 C CA . CYS A 1 292 ? 5.137 8.723 17.128 1.00 88.25 292 CYS A CA 1
ATOM 2366 C C . CYS A 1 292 ? 6.539 9.338 16.984 1.00 88.25 292 CYS A C 1
ATOM 2368 O O . CYS A 1 292 ? 7.490 8.686 16.534 1.00 88.25 292 CYS A O 1
ATOM 2370 N N . ALA A 1 293 ? 6.699 10.582 17.453 1.00 88.44 293 ALA A N 1
ATOM 2371 C CA . ALA A 1 293 ? 7.944 11.341 17.301 1.00 88.44 293 ALA A CA 1
ATOM 2372 C C . ALA A 1 293 ? 9.137 10.660 17.974 1.00 88.44 293 ALA A C 1
ATOM 2374 O O . ALA A 1 293 ? 10.207 10.581 17.380 1.00 88.44 293 ALA A O 1
ATOM 2375 N N . GLY A 1 294 ? 8.962 10.122 19.184 1.00 86.12 294 GLY A N 1
ATOM 2376 C CA . GLY A 1 294 ? 10.041 9.437 19.900 1.00 86.12 294 GLY A CA 1
ATOM 2377 C C . GLY A 1 294 ? 10.603 8.226 19.145 1.00 86.12 294 GLY A C 1
ATOM 2378 O O . GLY A 1 294 ? 11.808 7.985 19.182 1.00 86.12 294 GLY A O 1
ATOM 2379 N N . ILE A 1 295 ? 9.749 7.502 18.419 1.00 87.69 295 ILE A N 1
ATOM 2380 C CA . ILE A 1 295 ? 10.114 6.274 17.706 1.00 87.69 295 ILE A CA 1
ATOM 2381 C C . ILE A 1 295 ? 10.739 6.618 16.358 1.00 87.69 295 ILE A C 1
ATOM 2383 O O . ILE A 1 295 ? 11.894 6.279 16.088 1.00 87.69 295 ILE A O 1
ATOM 2387 N N . ASN A 1 296 ? 10.037 7.376 15.522 1.00 87.12 296 ASN A N 1
ATOM 2388 C CA . ASN A 1 296 ? 10.499 7.648 14.160 1.00 87.12 296 ASN A CA 1
ATOM 2389 C C . ASN A 1 296 ? 11.708 8.598 14.086 1.00 87.12 296 ASN A C 1
ATOM 2391 O O . ASN A 1 296 ? 12.377 8.689 13.051 1.00 87.12 296 ASN A O 1
ATOM 2395 N N . ARG A 1 297 ? 12.043 9.250 15.210 1.00 84.75 297 ARG A N 1
ATOM 2396 C CA . ARG A 1 297 ? 13.293 9.993 15.394 1.00 84.75 297 ARG A CA 1
ATOM 2397 C C . ARG A 1 297 ? 14.529 9.100 15.356 1.00 84.75 297 ARG A C 1
ATOM 2399 O O . ARG A 1 297 ? 15.583 9.584 14.942 1.00 84.75 297 ARG A O 1
ATOM 2406 N N . VAL A 1 298 ? 14.400 7.854 15.812 1.0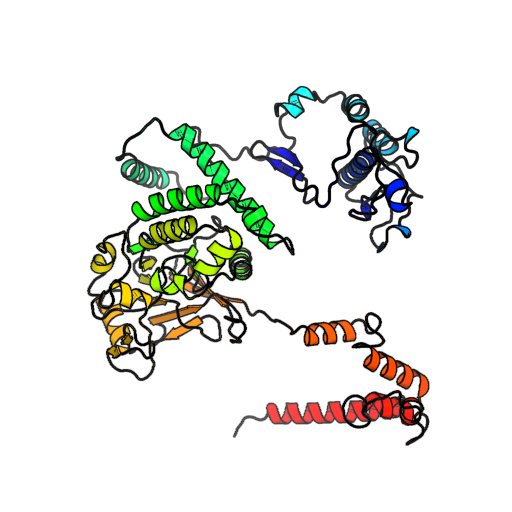0 80.75 298 VAL A N 1
ATOM 2407 C CA . VAL A 1 298 ? 15.506 6.897 15.988 1.00 80.75 298 VAL A CA 1
ATOM 2408 C C . VAL A 1 298 ? 15.459 5.789 14.934 1.00 80.75 298 VAL A C 1
ATOM 2410 O O . VAL A 1 298 ? 16.502 5.355 14.460 1.00 80.75 298 VAL A O 1
ATOM 2413 N N . TYR A 1 299 ? 14.267 5.374 14.505 1.00 76.56 299 TYR A N 1
ATOM 2414 C CA . TYR A 1 299 ? 14.081 4.263 13.565 1.00 76.56 299 TYR A CA 1
ATOM 2415 C C . TYR A 1 299 ? 13.989 4.719 12.097 1.00 76.56 299 TYR A C 1
ATOM 2417 O O . TYR A 1 299 ? 13.086 4.341 11.358 1.00 76.56 299 TYR A O 1
ATOM 2425 N N . GLY A 1 300 ? 14.936 5.556 11.665 1.00 81.81 300 GLY A N 1
ATOM 2426 C CA . GLY A 1 300 ? 15.217 5.820 10.247 1.00 81.81 300 GLY A CA 1
ATOM 2427 C C . GLY A 1 300 ? 14.421 6.940 9.567 1.00 81.81 300 GLY A C 1
ATOM 2428 O O . GLY A 1 300 ? 14.999 7.639 8.735 1.00 81.81 300 GLY A O 1
ATOM 2429 N N . PHE A 1 301 ? 13.154 7.193 9.921 1.00 87.56 301 PHE A N 1
ATOM 2430 C CA . PHE A 1 301 ? 12.333 8.193 9.210 1.00 87.56 301 PHE A CA 1
ATOM 2431 C C . PHE A 1 301 ? 12.916 9.614 9.288 1.00 87.56 301 PHE A C 1
ATOM 2433 O O . PHE A 1 301 ? 13.088 10.281 8.265 1.00 87.56 301 PHE A O 1
ATOM 2440 N N . TYR A 1 302 ? 13.312 10.068 10.483 1.00 84.38 302 TYR A N 1
ATOM 2441 C CA . TYR A 1 302 ? 13.988 11.362 10.642 1.00 84.38 302 TYR A CA 1
ATOM 2442 C C . TYR A 1 302 ? 15.276 11.454 9.815 1.00 84.38 302 TYR A C 1
ATOM 2444 O O . TYR A 1 302 ? 15.554 12.479 9.182 1.00 84.38 302 TYR A O 1
ATOM 2452 N N . GLU A 1 303 ? 16.092 10.399 9.834 1.00 84.94 303 GLU A N 1
ATOM 2453 C CA . GLU A 1 303 ? 17.348 10.361 9.085 1.00 84.94 303 GLU A CA 1
ATOM 2454 C C . GLU A 1 303 ? 17.089 10.404 7.581 1.00 84.94 303 GLU A C 1
ATOM 2456 O O . GLU A 1 303 ? 17.781 11.114 6.854 1.00 84.94 303 GLU A O 1
ATOM 2461 N N . GLU A 1 304 ? 16.057 9.707 7.109 1.00 87.12 304 GLU A N 1
ATOM 2462 C CA . GLU A 1 304 ? 15.645 9.708 5.715 1.00 87.12 304 GLU A CA 1
ATOM 2463 C C . GLU A 1 304 ? 15.206 11.095 5.243 1.00 87.12 304 GLU A C 1
ATOM 2465 O O . GLU A 1 304 ? 15.688 11.561 4.204 1.00 87.12 304 GLU A O 1
ATOM 2470 N N . ILE A 1 305 ? 14.359 11.783 6.013 1.00 88.75 305 ILE A N 1
ATOM 2471 C CA . ILE A 1 305 ? 13.929 13.149 5.697 1.00 88.75 305 ILE A CA 1
ATOM 2472 C C . ILE A 1 305 ? 15.136 14.093 5.628 1.00 88.75 305 ILE A C 1
ATOM 2474 O O . ILE A 1 305 ? 15.300 14.824 4.646 1.00 88.75 305 ILE A O 1
ATOM 2478 N N . ASN A 1 306 ? 16.045 14.034 6.604 1.00 86.19 306 ASN A N 1
ATOM 2479 C CA . ASN A 1 306 ? 17.236 14.888 6.611 1.00 86.19 306 ASN A CA 1
ATOM 2480 C C . ASN A 1 306 ? 18.239 14.543 5.511 1.00 86.19 306 ASN A C 1
ATOM 2482 O O . ASN A 1 306 ? 18.881 15.435 4.954 1.00 86.19 306 ASN A O 1
ATOM 2486 N N . ARG A 1 307 ? 18.367 13.266 5.154 1.00 87.44 307 ARG A N 1
ATOM 2487 C CA . ARG A 1 307 ? 19.238 12.819 4.066 1.00 87.44 307 ARG A CA 1
ATOM 2488 C C . ARG A 1 307 ? 18.694 13.230 2.699 1.00 87.44 307 ARG A C 1
ATOM 2490 O O . ARG A 1 307 ? 19.482 13.596 1.831 1.00 87.44 307 ARG A O 1
ATOM 2497 N N . ARG A 1 308 ? 17.374 13.151 2.484 1.00 87.12 308 ARG A N 1
ATOM 2498 C CA . ARG A 1 308 ? 16.743 13.443 1.184 1.00 87.12 308 ARG A CA 1
ATOM 2499 C C . ARG A 1 308 ? 16.467 14.932 0.979 1.00 87.12 308 ARG A C 1
ATOM 2501 O O . ARG A 1 308 ? 16.794 15.451 -0.087 1.00 87.12 308 ARG A O 1
ATOM 2508 N N . TYR A 1 309 ? 15.891 15.604 1.971 1.00 87.25 309 TYR A N 1
ATOM 2509 C CA . TYR A 1 309 ? 15.411 16.986 1.854 1.00 87.25 309 TYR A CA 1
ATOM 2510 C C . TYR A 1 309 ? 16.275 17.999 2.609 1.00 87.25 309 TYR A C 1
ATOM 2512 O O . TYR A 1 309 ? 16.199 19.184 2.313 1.00 87.25 309 TYR A O 1
ATOM 2520 N N . HIS A 1 310 ? 17.138 17.553 3.530 1.00 87.81 310 HIS A N 1
ATOM 2521 C CA . HIS A 1 310 ? 17.898 18.436 4.431 1.00 87.81 310 HIS A CA 1
ATOM 2522 C C . HIS A 1 310 ? 16.998 19.380 5.243 1.00 87.81 310 HIS A C 1
ATOM 2524 O O . HIS A 1 310 ? 17.378 20.512 5.534 1.00 87.81 310 HIS A O 1
ATOM 2530 N N . SER A 1 311 ? 15.804 18.905 5.605 1.00 88.94 311 SER A N 1
ATOM 2531 C CA . SER A 1 311 ? 14.778 19.713 6.256 1.00 88.94 311 SER A CA 1
ATOM 2532 C C . SER A 1 311 ? 14.254 19.028 7.512 1.00 88.94 311 SER A C 1
ATOM 2534 O O . SER A 1 311 ? 13.432 18.118 7.452 1.00 88.94 311 SER A O 1
ATOM 2536 N N . VAL A 1 312 ? 14.707 19.506 8.673 1.00 90.00 312 VAL A N 1
ATOM 2537 C CA . VAL A 1 312 ? 14.118 19.136 9.972 1.00 90.00 312 VAL A CA 1
ATOM 2538 C C . VAL A 1 312 ? 12.670 19.618 10.053 1.00 90.00 312 VAL A C 1
ATOM 2540 O O . VAL A 1 312 ? 11.813 18.906 10.565 1.00 90.00 312 VAL A O 1
ATOM 2543 N N . ARG A 1 313 ? 12.383 20.783 9.458 1.00 92.44 313 ARG A N 1
ATOM 2544 C CA . ARG A 1 313 ? 11.037 21.354 9.365 1.00 92.44 313 ARG A CA 1
ATOM 2545 C C . ARG A 1 313 ? 10.059 20.392 8.694 1.00 92.44 313 ARG A C 1
ATOM 2547 O O . ARG A 1 313 ? 8.940 20.248 9.167 1.00 92.44 313 ARG A O 1
ATOM 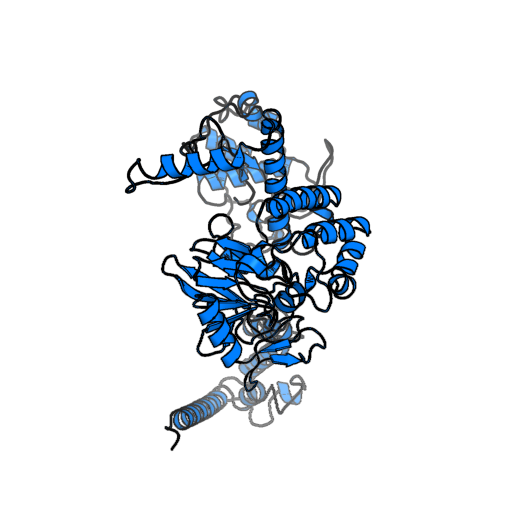2554 N N . LEU A 1 314 ? 10.457 19.733 7.604 1.00 91.44 314 LEU A N 1
ATOM 2555 C CA . LEU A 1 314 ? 9.588 18.768 6.930 1.00 91.44 314 LEU A CA 1
ATOM 2556 C C . LEU A 1 314 ? 9.219 17.606 7.865 1.00 91.44 314 LEU A C 1
ATOM 2558 O O . LEU A 1 314 ? 8.054 17.225 7.922 1.00 91.44 314 LEU A O 1
ATOM 2562 N N . TRP A 1 315 ? 10.179 17.088 8.640 1.00 91.50 315 TRP A N 1
ATOM 2563 C CA . TRP A 1 315 ? 9.903 16.059 9.649 1.00 91.50 315 TRP A CA 1
ATOM 2564 C C . TRP A 1 315 ? 8.937 16.569 10.729 1.00 91.50 315 TRP A C 1
ATOM 2566 O O . TRP A 1 315 ? 7.979 15.878 11.049 1.00 91.50 315 TRP A O 1
ATOM 2576 N N . GLU A 1 316 ? 9.110 17.796 11.228 1.00 91.06 316 GLU A N 1
ATOM 2577 C CA . GLU A 1 316 ? 8.177 18.400 12.196 1.00 91.06 316 GLU A CA 1
ATOM 2578 C C . GLU A 1 316 ? 6.746 18.518 11.642 1.00 91.06 316 GLU A C 1
ATOM 2580 O O . GLU A 1 316 ? 5.785 18.275 12.369 1.00 91.06 316 GLU A O 1
ATOM 2585 N N . VAL A 1 317 ? 6.585 18.829 10.349 1.00 94.81 317 VAL A N 1
ATOM 2586 C CA . VAL A 1 317 ? 5.270 18.871 9.679 1.00 94.81 317 VAL A CA 1
ATOM 2587 C C . VAL A 1 317 ? 4.656 17.470 9.546 1.00 94.81 317 VAL A C 1
ATOM 2589 O O . VAL A 1 317 ? 3.445 17.315 9.723 1.00 94.81 317 VAL A O 1
ATOM 2592 N N . PHE A 1 318 ? 5.464 16.434 9.289 1.00 95.31 318 PHE A N 1
ATOM 2593 C CA . PHE A 1 318 ? 4.995 15.045 9.363 1.00 95.31 318 PHE A CA 1
ATOM 2594 C C . PHE A 1 318 ? 4.502 14.706 10.771 1.00 95.31 318 PHE A C 1
ATOM 2596 O O . PHE A 1 318 ? 3.400 14.184 10.901 1.00 95.31 318 PHE A O 1
ATOM 2603 N N . GLN A 1 319 ? 5.251 15.071 11.817 1.00 93.56 319 GLN A N 1
ATOM 2604 C CA . GLN A 1 319 ? 4.829 14.829 13.201 1.00 93.56 319 GLN A CA 1
ATOM 2605 C C . GLN A 1 319 ? 3.523 15.548 13.544 1.00 93.56 319 GLN A C 1
ATOM 2607 O O . GLN A 1 319 ? 2.619 14.945 14.119 1.00 93.56 319 GLN A O 1
ATOM 2612 N N . ASP A 1 320 ? 3.387 16.812 13.138 1.00 94.12 320 ASP A N 1
ATOM 2613 C CA . ASP A 1 320 ? 2.141 17.561 13.301 1.00 94.12 320 ASP A CA 1
ATOM 2614 C C . ASP A 1 320 ? 0.970 16.877 12.583 1.00 94.12 320 ASP A C 1
ATOM 2616 O O . ASP A 1 320 ? -0.142 16.903 13.093 1.00 94.12 320 ASP A O 1
ATOM 2620 N N . THR A 1 321 ? 1.204 16.214 11.449 1.00 95.19 321 THR A N 1
ATOM 2621 C CA . THR A 1 321 ? 0.168 15.463 10.720 1.00 95.19 321 THR A CA 1
ATOM 2622 C C . THR A 1 321 ? -0.154 14.127 11.393 1.00 95.19 321 THR A C 1
ATOM 2624 O O . THR A 1 321 ? -1.327 13.818 11.601 1.00 95.19 321 THR A O 1
ATOM 2627 N N . PHE A 1 322 ? 0.862 13.357 11.791 1.00 95.62 322 PHE A N 1
ATOM 2628 C CA . PHE A 1 322 ? 0.706 12.060 12.455 1.00 95.62 322 PHE A CA 1
ATOM 2629 C C . PHE A 1 322 ? -0.065 12.155 13.771 1.00 95.62 322 PHE A C 1
ATOM 2631 O O . PHE A 1 322 ? -0.893 11.293 14.064 1.00 95.62 322 PHE A O 1
ATOM 2638 N N . ASN A 1 323 ? 0.104 13.251 14.511 1.00 94.75 323 ASN A N 1
ATOM 2639 C CA . ASN A 1 323 ? -0.644 13.498 15.743 1.00 94.75 323 ASN A CA 1
ATOM 2640 C C . ASN A 1 323 ? -2.167 13.608 15.529 1.00 94.75 323 ASN A C 1
ATOM 2642 O O . ASN A 1 323 ? -2.922 13.516 16.503 1.00 94.75 323 ASN A O 1
ATOM 2646 N N . TYR A 1 324 ? -2.628 13.790 14.282 1.00 95.62 324 TYR A N 1
ATOM 2647 C CA . TYR A 1 324 ? -4.045 13.763 13.917 1.00 95.62 324 TYR A CA 1
ATOM 2648 C C . TYR A 1 324 ? -4.524 12.428 13.342 1.00 95.62 324 TYR A C 1
ATOM 2650 O O . TYR A 1 324 ? -5.715 12.311 13.071 1.00 95.62 324 TYR A O 1
ATOM 2658 N N . LEU A 1 325 ? -3.680 11.413 13.159 1.00 96.00 325 LEU A N 1
ATOM 2659 C CA . LEU A 1 325 ? -4.166 10.129 12.651 1.00 96.00 325 LEU A CA 1
ATOM 2660 C C . LEU A 1 325 ? -5.179 9.486 13.627 1.00 96.00 325 LEU A C 1
ATOM 2662 O O . LEU A 1 325 ? -5.033 9.644 14.851 1.00 96.00 325 LEU A O 1
ATOM 2666 N N . PRO A 1 326 ? -6.215 8.795 13.111 1.00 95.62 326 PRO A N 1
ATOM 2667 C CA . PRO A 1 326 ? -7.152 8.033 13.934 1.00 95.62 326 PRO A CA 1
ATOM 2668 C C . PRO A 1 326 ? -6.441 6.866 14.626 1.00 95.62 326 PRO A C 1
ATOM 2670 O O . PRO A 1 326 ? -5.417 6.398 14.149 1.00 95.62 326 PRO A O 1
ATOM 2673 N N . TYR A 1 327 ? -6.973 6.392 15.751 1.00 95.69 327 TYR A N 1
ATOM 2674 C CA . TYR A 1 327 ? -6.357 5.308 16.531 1.00 95.69 327 TYR A CA 1
ATOM 2675 C C . TYR A 1 327 ? -6.917 3.926 16.202 1.00 95.69 327 TYR A C 1
ATOM 2677 O O . TYR A 1 327 ? -6.251 2.918 16.426 1.00 95.69 327 TYR A O 1
ATOM 2685 N N . ALA A 1 328 ? -8.159 3.874 15.727 1.00 97.06 328 ALA A N 1
ATOM 2686 C CA . ALA A 1 328 ? -8.842 2.630 15.428 1.00 97.06 328 ALA A CA 1
ATOM 2687 C C . ALA A 1 328 ? -9.880 2.837 14.324 1.00 97.06 328 ALA A C 1
ATOM 2689 O O . ALA A 1 328 ? -10.334 3.956 14.066 1.00 97.06 328 ALA A O 1
ATOM 2690 N N . ALA A 1 329 ? -10.309 1.735 13.724 1.00 97.94 329 ALA A N 1
ATOM 2691 C CA . ALA A 1 329 ? -11.461 1.700 12.839 1.00 97.94 329 ALA A CA 1
ATOM 2692 C C . ALA A 1 329 ? -12.393 0.545 13.212 1.00 97.94 329 ALA A C 1
ATOM 2694 O O . ALA A 1 329 ? -11.961 -0.462 13.764 1.00 97.94 329 ALA A O 1
ATOM 2695 N N . CYS A 1 330 ? -13.679 0.673 12.915 1.00 97.88 330 CYS A N 1
ATOM 2696 C CA . CYS A 1 330 ? -14.669 -0.374 13.114 1.00 97.88 330 CYS A CA 1
ATOM 2697 C C . CYS A 1 330 ? -15.369 -0.664 11.787 1.00 97.88 330 CYS A C 1
ATOM 2699 O O . CYS A 1 330 ? -16.073 0.196 11.253 1.00 97.88 330 CYS A O 1
ATOM 2701 N N . ILE A 1 331 ? -15.173 -1.871 11.257 1.00 98.12 331 ILE A N 1
ATOM 2702 C CA . ILE A 1 331 ? -15.788 -2.303 10.000 1.00 98.12 331 ILE A CA 1
ATOM 2703 C C . ILE A 1 331 ? -17.138 -2.943 10.317 1.00 98.12 331 ILE A C 1
ATOM 2705 O O . ILE A 1 331 ? -17.210 -3.920 11.071 1.00 98.12 331 ILE A O 1
ATOM 2709 N N . ALA A 1 332 ? -18.205 -2.367 9.760 1.00 95.38 332 ALA A N 1
ATOM 2710 C CA . ALA A 1 332 ? -19.595 -2.799 9.908 1.00 95.38 332 ALA A CA 1
ATOM 2711 C C . ALA A 1 332 ? -20.036 -3.035 11.369 1.00 95.38 332 ALA A C 1
ATOM 2713 O O . ALA A 1 332 ? -20.855 -3.908 11.653 1.00 95.38 332 ALA A O 1
ATOM 2714 N N . GLY A 1 333 ? -19.451 -2.301 12.324 1.00 95.00 333 GLY A N 1
ATOM 2715 C CA . GLY A 1 333 ? -19.728 -2.467 13.755 1.00 95.00 333 GLY A CA 1
ATOM 2716 C C . GLY A 1 333 ? -19.242 -3.792 14.362 1.00 95.00 333 GLY A C 1
ATOM 2717 O O . GLY A 1 333 ? -19.546 -4.059 15.523 1.00 95.00 333 GLY A O 1
ATOM 2718 N N . LYS A 1 334 ? -18.532 -4.635 13.599 1.00 96.94 334 LYS A N 1
ATOM 2719 C CA . LYS A 1 334 ? -18.212 -6.022 13.973 1.00 96.94 334 LYS A CA 1
ATOM 2720 C C . LYS A 1 334 ? -16.732 -6.360 14.007 1.00 96.94 334 LYS A C 1
ATOM 2722 O O . LYS A 1 334 ? -16.352 -7.237 14.784 1.00 96.94 334 LYS A O 1
ATOM 2727 N N . ILE A 1 335 ? -15.908 -5.684 13.211 1.00 98.31 335 ILE A N 1
ATOM 2728 C CA . ILE A 1 335 ? -14.461 -5.915 13.178 1.00 98.31 335 ILE A CA 1
ATOM 2729 C C . ILE A 1 335 ? -13.756 -4.664 13.686 1.00 98.31 335 ILE A C 1
ATOM 2731 O O . ILE A 1 335 ? -13.760 -3.633 13.014 1.00 98.31 335 ILE A O 1
ATOM 2735 N N . LEU A 1 336 ? -13.151 -4.753 14.869 1.00 98.44 336 LEU A N 1
ATOM 2736 C CA . LEU A 1 336 ? -12.391 -3.652 15.453 1.00 98.44 336 LEU A CA 1
ATOM 2737 C C . LEU A 1 336 ? -10.931 -3.736 15.002 1.00 98.44 336 LEU A C 1
ATOM 2739 O O . LEU A 1 336 ? -10.258 -4.735 15.241 1.00 98.44 336 LEU A O 1
ATOM 2743 N N . CYS A 1 337 ? -10.453 -2.682 14.359 1.00 98.44 337 CYS A N 1
ATOM 2744 C CA . CYS A 1 337 ? -9.145 -2.592 13.730 1.00 98.44 337 CYS A CA 1
ATOM 2745 C C . CYS A 1 337 ? -8.258 -1.580 14.464 1.00 98.44 337 CYS A C 1
ATOM 2747 O O . CYS A 1 337 ? -8.715 -0.472 14.745 1.00 98.44 337 CYS A O 1
ATOM 2749 N N . MET A 1 338 ? -7.010 -1.941 14.762 1.00 97.38 338 MET A N 1
ATOM 2750 C CA . MET A 1 338 ? -6.009 -1.072 15.408 1.00 97.38 338 MET A CA 1
ATOM 2751 C C . MET A 1 338 ? -4.589 -1.599 15.169 1.00 97.38 338 MET A C 1
ATOM 2753 O O . MET A 1 338 ? -4.438 -2.753 14.790 1.00 97.38 338 MET A O 1
ATOM 2757 N N . HIS A 1 339 ? -3.547 -0.811 15.433 1.00 98.12 339 HIS A N 1
ATOM 2758 C CA . HIS A 1 339 ? -2.162 -1.270 15.236 1.00 98.12 339 HIS A CA 1
ATOM 2759 C C . HIS A 1 339 ? -1.718 -2.318 16.260 1.00 98.12 339 HIS A C 1
ATOM 2761 O O . HIS A 1 339 ? -1.415 -3.472 15.947 1.00 98.12 339 HIS A O 1
ATOM 2767 N N . GLY A 1 340 ? -1.704 -1.882 17.518 1.00 97.12 340 GLY A N 1
ATOM 2768 C CA . GLY A 1 340 ? -1.326 -2.607 18.717 1.00 97.12 340 GLY A CA 1
ATOM 2769 C C . GLY A 1 340 ? -2.382 -3.650 19.061 1.00 97.12 340 GLY A C 1
ATOM 2770 O O . GLY A 1 340 ? -2.637 -4.601 18.330 1.00 97.12 340 GLY A O 1
ATOM 2771 N N . GLY A 1 341 ? -3.062 -3.451 20.169 1.00 95.25 341 GLY A N 1
ATOM 2772 C CA . GLY A 1 341 ? -4.089 -4.374 20.603 1.00 95.25 341 GLY A CA 1
ATOM 2773 C C . GLY A 1 341 ? -4.959 -3.749 21.670 1.00 95.25 341 GLY A C 1
ATOM 2774 O O . GLY A 1 341 ? -5.159 -2.539 21.732 1.00 95.25 341 GLY A O 1
ATOM 2775 N N . LEU A 1 342 ? -5.513 -4.592 22.525 1.00 97.44 342 LEU A N 1
ATOM 2776 C CA . LEU A 1 342 ? -6.472 -4.143 23.517 1.00 97.44 342 LEU A CA 1
ATOM 2777 C C . LEU A 1 342 ? -5.781 -3.354 24.640 1.00 97.44 342 LEU A C 1
ATOM 2779 O O . LEU A 1 342 ? -4.636 -3.609 24.996 1.00 97.44 342 LEU A O 1
ATOM 2783 N N . SER A 1 343 ? -6.530 -2.463 25.291 1.00 97.62 343 SER A N 1
ATOM 2784 C CA . SER A 1 343 ? -6.096 -1.800 26.527 1.00 97.62 343 SER A CA 1
ATOM 2785 C C . SER A 1 343 ? -6.943 -2.256 27.719 1.00 97.62 343 SER A C 1
ATOM 2787 O O . SER A 1 343 ? -8.163 -2.388 27.571 1.00 97.62 343 SER A O 1
ATOM 2789 N N . PRO A 1 344 ? -6.376 -2.392 28.935 1.00 96.06 344 PRO A N 1
ATOM 2790 C CA . PRO A 1 344 ? -7.166 -2.577 30.155 1.00 96.06 344 PRO A CA 1
ATOM 2791 C C . PRO A 1 344 ? -8.101 -1.391 30.442 1.00 96.06 344 PRO A C 1
ATOM 2793 O O . PRO A 1 344 ? -9.037 -1.517 31.233 1.00 96.06 344 PRO A O 1
ATOM 2796 N N . LYS A 1 345 ? -7.855 -0.236 29.811 1.00 95.81 345 LYS A N 1
ATOM 2797 C CA . LYS A 1 345 ? -8.667 0.981 29.932 1.00 95.81 345 LYS A CA 1
ATOM 2798 C C . LYS A 1 345 ? -9.779 1.070 28.884 1.00 95.81 345 LYS A C 1
ATOM 2800 O O . LYS A 1 345 ? -10.650 1.927 29.020 1.00 95.81 345 LYS A O 1
ATOM 2805 N N . LEU A 1 346 ? -9.781 0.185 27.883 1.00 95.19 346 LEU A N 1
ATOM 2806 C CA . LEU A 1 346 ? -10.792 0.161 26.831 1.00 95.19 346 LEU A CA 1
ATOM 2807 C C . LEU A 1 346 ? -12.098 -0.436 27.369 1.00 95.19 346 LEU A C 1
ATOM 2809 O O . LEU A 1 346 ? -12.250 -1.653 27.510 1.00 95.19 346 LEU A O 1
ATOM 2813 N N . ASN A 1 347 ? -13.047 0.437 27.706 1.00 90.31 347 ASN A N 1
ATOM 2814 C CA . ASN A 1 347 ? -14.325 0.029 28.283 1.00 90.31 347 ASN A CA 1
ATOM 2815 C C . ASN A 1 347 ? -15.462 -0.022 27.269 1.00 90.31 347 ASN A C 1
ATOM 2817 O O . ASN A 1 347 ? -16.281 -0.937 27.324 1.00 90.31 347 ASN A O 1
ATOM 2821 N N . ASP A 1 348 ? -15.488 0.934 26.356 1.00 95.19 348 ASP A N 1
ATOM 2822 C CA . ASP A 1 348 ? -16.497 1.095 25.323 1.00 95.19 348 ASP A CA 1
ATOM 2823 C C . ASP A 1 348 ? -15.842 1.699 24.074 1.00 95.19 348 ASP A C 1
ATOM 2825 O O . ASP A 1 348 ? -14.695 2.153 24.102 1.00 95.19 348 ASP A O 1
ATOM 2829 N N . LEU A 1 349 ? -16.568 1.688 22.956 1.00 95.12 349 LEU A N 1
ATOM 2830 C CA . LEU A 1 349 ? -16.091 2.297 21.713 1.00 95.12 349 LEU A CA 1
ATOM 2831 C C . LEU A 1 349 ? -16.079 3.834 21.784 1.00 95.12 349 LEU A C 1
ATOM 2833 O O . LEU A 1 349 ? -15.306 4.468 21.070 1.00 95.12 349 LEU A O 1
ATOM 2837 N N . ASP A 1 350 ? -16.880 4.445 22.662 1.00 95.50 350 ASP A N 1
ATOM 2838 C CA . ASP A 1 350 ? -16.899 5.902 22.848 1.00 95.50 350 ASP A CA 1
ATOM 2839 C C . ASP A 1 350 ? -15.586 6.419 23.443 1.00 95.50 350 ASP A C 1
ATOM 2841 O O . ASP A 1 350 ? -15.139 7.512 23.104 1.00 95.50 350 ASP A O 1
ATOM 2845 N N . SER A 1 351 ? -14.911 5.604 24.252 1.00 94.94 351 SER A N 1
ATOM 2846 C CA . SER A 1 351 ? -13.569 5.874 24.762 1.00 94.94 351 SER A CA 1
ATOM 2847 C C . SER A 1 351 ? -12.583 6.119 23.617 1.00 94.94 351 SER A C 1
ATOM 2849 O O . SER A 1 351 ? -11.733 6.994 23.731 1.00 94.94 351 SER A O 1
ATOM 2851 N N . LEU A 1 352 ? -12.726 5.403 22.493 1.00 95.31 352 LEU A N 1
ATOM 2852 C CA . LEU A 1 352 ? -11.915 5.618 21.291 1.00 95.31 352 LEU A CA 1
ATOM 2853 C C . LEU A 1 352 ? -12.340 6.879 20.535 1.00 95.31 352 LEU A C 1
ATOM 2855 O O . LEU A 1 352 ? -11.475 7.614 20.069 1.00 95.31 352 LEU A O 1
ATOM 2859 N N . ARG A 1 353 ? -13.648 7.153 20.426 1.00 95.31 353 ARG A N 1
ATOM 2860 C CA . ARG A 1 353 ? -14.202 8.337 19.729 1.00 95.31 353 ARG A CA 1
ATOM 2861 C C . ARG A 1 353 ? -13.840 9.666 20.396 1.00 95.31 353 ARG A C 1
ATOM 2863 O O . ARG A 1 353 ? -13.782 10.685 19.715 1.00 95.31 353 ARG A O 1
ATOM 2870 N N . ASN A 1 354 ? -13.626 9.648 21.710 1.00 94.19 354 ASN A N 1
ATOM 2871 C CA . ASN A 1 354 ? -13.407 10.842 22.528 1.00 94.19 354 ASN A CA 1
ATOM 2872 C C . ASN A 1 354 ? -11.925 11.170 22.772 1.00 94.19 354 ASN A C 1
ATOM 2874 O O . ASN A 1 354 ? -11.631 12.072 23.555 1.00 94.19 354 ASN A O 1
ATOM 2878 N N . ILE A 1 355 ? -10.991 10.460 22.130 1.00 93.88 355 ILE A N 1
ATOM 2879 C CA . ILE A 1 355 ? -9.564 10.789 22.222 1.00 93.88 355 ILE A CA 1
ATOM 2880 C C . ILE A 1 355 ? -9.327 12.169 21.589 1.00 93.88 355 ILE A C 1
ATOM 2882 O O . ILE A 1 355 ? -9.652 12.404 20.423 1.00 93.88 355 ILE A O 1
ATOM 2886 N N . GLU A 1 356 ? -8.739 13.092 22.347 1.00 94.00 356 GLU A N 1
ATOM 2887 C CA . GLU A 1 356 ? -8.431 14.432 21.847 1.00 94.00 356 GLU A CA 1
ATOM 2888 C C . GLU A 1 356 ? -7.242 14.400 20.870 1.00 94.00 356 GLU A C 1
ATOM 2890 O O . GLU A 1 356 ? -6.269 13.668 21.059 1.00 94.00 356 GLU A O 1
ATOM 2895 N N . ARG A 1 357 ? -7.308 15.211 19.805 1.00 94.38 357 ARG A N 1
ATOM 2896 C CA . ARG A 1 357 ? -6.213 15.410 18.839 1.00 94.38 357 ARG A CA 1
ATOM 2897 C C . ARG A 1 357 ? -5.892 16.904 18.697 1.00 94.38 357 ARG A C 1
ATOM 2899 O O . ARG A 1 357 ? -6.822 17.713 18.728 1.00 94.38 357 ARG A O 1
ATOM 2906 N N . PRO A 1 358 ? -4.620 17.291 18.485 1.00 93.19 358 PRO A N 1
ATOM 2907 C CA . PRO A 1 358 ? -3.455 16.434 18.256 1.00 93.19 358 PRO A CA 1
ATOM 2908 C C . PRO A 1 358 ? -3.003 15.738 19.539 1.00 93.19 358 PRO A C 1
ATOM 2910 O O . PRO A 1 358 ? -3.035 16.334 20.609 1.00 93.19 358 PRO A O 1
ATOM 2913 N N . SER A 1 359 ? -2.560 14.491 19.424 1.00 87.12 359 SER A N 1
ATOM 2914 C CA . SER A 1 359 ? -2.086 13.716 20.571 1.00 87.12 359 SER A CA 1
ATOM 2915 C C . SER A 1 359 ? -0.829 12.948 20.191 1.00 87.12 359 SER A C 1
ATOM 2917 O O . SER A 1 359 ? -0.790 12.350 19.118 1.00 87.12 359 SER A O 1
ATOM 2919 N N . ASP A 1 360 ? 0.176 12.981 21.066 1.00 86.62 360 ASP A N 1
ATOM 2920 C CA . ASP A 1 360 ? 1.293 12.035 21.101 1.00 86.62 360 ASP A CA 1
ATOM 2921 C C . ASP A 1 360 ? 1.089 11.190 22.377 1.00 86.62 360 ASP A C 1
ATOM 2923 O O . ASP A 1 360 ? 0.978 11.782 23.456 1.00 86.62 360 ASP A O 1
ATOM 2927 N N . PRO A 1 361 ? 0.938 9.855 22.291 1.00 88.19 361 PRO A N 1
ATOM 2928 C CA . PRO A 1 361 ? 0.467 9.039 23.408 1.00 88.19 361 PRO A CA 1
ATOM 2929 C C . PRO A 1 361 ? 1.367 9.128 24.643 1.00 88.19 361 PRO A C 1
ATOM 2931 O O . PRO A 1 361 ? 2.570 8.866 24.581 1.00 88.19 361 PRO A O 1
ATOM 2934 N N . GLU A 1 362 ? 0.778 9.420 25.804 1.00 88.69 362 GLU A N 1
ATOM 2935 C CA . GLU A 1 362 ? 1.524 9.402 27.064 1.00 88.69 362 GLU A CA 1
ATOM 2936 C C . GLU A 1 362 ? 1.862 7.959 27.496 1.00 88.69 362 GLU A C 1
ATOM 2938 O O . GLU A 1 362 ? 1.073 7.046 27.238 1.00 88.69 362 GLU A O 1
ATOM 2943 N N . PRO A 1 363 ? 2.958 7.721 28.248 1.00 83.00 363 PRO A N 1
ATOM 2944 C CA . PRO A 1 363 ? 3.425 6.378 28.630 1.00 83.00 363 PRO A CA 1
ATOM 2945 C C . PRO A 1 363 ? 2.438 5.488 29.403 1.00 83.00 363 PRO A C 1
ATOM 2947 O O . PRO A 1 363 ? 2.685 4.296 29.559 1.00 83.00 363 PRO A O 1
ATOM 2950 N N . THR A 1 364 ? 1.350 6.045 29.935 1.00 87.75 364 THR A N 1
ATOM 2951 C CA . THR A 1 364 ? 0.319 5.273 30.647 1.00 87.75 364 THR A CA 1
ATOM 2952 C C . THR A 1 364 ? -1.054 5.392 29.999 1.00 87.75 364 THR A C 1
ATOM 2954 O O . THR A 1 364 ? -2.041 4.963 30.585 1.00 87.75 364 THR A O 1
ATOM 2957 N N . SER A 1 365 ? -1.149 6.015 28.830 1.00 94.25 365 SER A N 1
ATOM 2958 C CA . SER A 1 365 ? -2.407 6.303 28.144 1.00 94.25 365 SER A CA 1
ATOM 2959 C C . SER A 1 365 ? -3.023 5.045 27.512 1.00 94.25 365 SER A C 1
ATOM 2961 O O . SER A 1 365 ? -2.332 4.056 27.276 1.00 94.25 365 SER A O 1
ATOM 2963 N N . MET A 1 366 ? -4.334 5.069 27.257 1.00 95.44 366 MET A N 1
ATOM 2964 C CA . MET A 1 366 ? -5.009 3.981 26.531 1.00 95.44 366 MET A CA 1
ATOM 2965 C C . MET A 1 366 ? -4.534 3.946 25.071 1.00 95.44 366 MET A C 1
ATOM 2967 O O . MET A 1 366 ? -4.369 2.889 24.475 1.00 95.44 366 MET A O 1
ATOM 2971 N N . GLU A 1 367 ? -4.278 5.128 24.530 1.00 94.94 367 GLU A N 1
ATOM 2972 C CA . GLU A 1 367 ? -3.723 5.433 23.225 1.00 94.94 367 GLU A CA 1
ATOM 2973 C C . GLU A 1 367 ? -2.402 4.704 22.995 1.00 94.94 367 GLU A C 1
ATOM 2975 O O . GLU A 1 367 ? -2.197 4.121 21.936 1.00 94.94 367 GLU A O 1
ATOM 2980 N N . LEU A 1 368 ? -1.525 4.679 24.002 1.00 94.81 368 LEU A N 1
ATOM 2981 C CA . LEU A 1 368 ? -0.278 3.928 23.930 1.00 94.81 368 LEU A CA 1
ATOM 2982 C C . LEU A 1 368 ? -0.544 2.423 23.847 1.00 94.81 368 LEU A C 1
ATOM 2984 O O . LEU A 1 368 ? 0.057 1.745 23.020 1.00 94.81 368 LEU A O 1
ATOM 2988 N N . ASP A 1 369 ? -1.454 1.900 24.669 1.00 97.06 369 ASP A N 1
ATOM 2989 C CA . ASP A 1 369 ? -1.768 0.470 24.675 1.00 97.06 369 ASP A CA 1
ATOM 2990 C C . ASP A 1 369 ? -2.350 -0.007 23.340 1.00 97.06 369 ASP A C 1
ATOM 2992 O O . ASP A 1 369 ? -1.989 -1.079 22.848 1.00 97.06 369 ASP A O 1
ATOM 2996 N N . ILE A 1 370 ? -3.198 0.817 22.721 1.00 96.38 370 ILE A N 1
ATOM 2997 C CA . ILE A 1 370 ? -3.792 0.548 21.405 1.00 96.38 370 ILE A CA 1
ATOM 2998 C C . ILE A 1 370 ? -2.733 0.492 20.301 1.00 96.38 370 ILE A C 1
ATOM 3000 O O . ILE A 1 370 ? -2.960 -0.150 19.282 1.00 96.38 370 ILE A O 1
ATOM 3004 N N . LEU A 1 371 ? -1.564 1.107 20.501 1.00 95.94 371 LEU A N 1
ATOM 3005 C CA . LEU A 1 371 ? -0.454 1.079 19.547 1.00 95.94 371 LEU A CA 1
ATOM 3006 C C . LEU A 1 371 ? 0.640 0.051 19.887 1.00 95.94 371 LEU A C 1
ATOM 3008 O O . LEU A 1 371 ? 1.424 -0.275 19.004 1.00 95.94 371 LEU A O 1
ATOM 3012 N N . TRP A 1 372 ? 0.709 -0.464 21.121 1.00 96.25 372 TRP A N 1
ATOM 3013 C CA . TRP A 1 372 ? 1.862 -1.255 21.600 1.00 96.25 372 TRP A CA 1
ATOM 3014 C C . TRP A 1 372 ? 1.545 -2.609 22.233 1.00 96.25 372 TRP A C 1
ATOM 3016 O O . TRP A 1 372 ? 2.462 -3.402 22.449 1.00 96.25 372 TRP A O 1
ATOM 3026 N N . SER A 1 373 ? 0.297 -2.872 22.616 1.00 97.69 373 SER A N 1
ATOM 3027 C CA . SER A 1 373 ? -0.029 -4.145 23.259 1.00 97.69 373 SER A CA 1
ATOM 3028 C C . SER A 1 373 ? 0.007 -5.311 22.268 1.00 97.69 373 SER A C 1
ATOM 3030 O O . SER A 1 373 ? -0.222 -5.145 21.067 1.00 97.69 373 SER A O 1
ATOM 3032 N N . ASP A 1 374 ? 0.288 -6.504 22.791 1.00 98.19 374 ASP A N 1
ATOM 3033 C CA . ASP A 1 374 ? 0.409 -7.729 22.000 1.00 98.19 374 ASP A CA 1
ATOM 3034 C C . ASP A 1 374 ? -0.445 -8.871 22.584 1.00 98.19 374 ASP A C 1
ATOM 3036 O O . ASP A 1 374 ? -0.495 -9.048 23.806 1.00 98.19 374 ASP A O 1
ATOM 3040 N N . PRO A 1 375 ? -1.099 -9.692 21.748 1.00 97.62 375 PRO A N 1
ATOM 3041 C CA . PRO A 1 375 ? -1.641 -10.970 22.195 1.00 97.62 375 PRO A CA 1
ATOM 3042 C C . PRO A 1 375 ? -0.504 -11.960 22.502 1.00 97.62 375 PRO A C 1
ATOM 3044 O O . PRO A 1 375 ? 0.489 -12.022 21.777 1.00 97.62 375 PRO A O 1
ATOM 3047 N N . GLU A 1 376 ? -0.655 -12.771 23.551 1.00 95.69 376 GLU A N 1
ATOM 3048 C CA . GLU A 1 376 ? 0.337 -13.792 23.917 1.00 95.69 376 GLU A CA 1
ATOM 3049 C C . GLU A 1 376 ? -0.333 -15.120 24.303 1.00 95.69 376 GLU A C 1
ATOM 3051 O O . GLU A 1 376 ? -1.266 -15.170 25.112 1.00 95.69 376 GLU A O 1
ATOM 3056 N N . GLU A 1 377 ? 0.133 -16.226 23.713 1.00 90.56 377 GLU A N 1
ATOM 3057 C CA . GLU A 1 377 ? -0.358 -17.561 24.056 1.00 90.56 377 GLU A CA 1
ATOM 3058 C C . GLU A 1 377 ? 0.128 -18.006 25.440 1.00 90.56 377 GLU A C 1
ATOM 3060 O O . GLU A 1 377 ? 1.265 -17.776 25.839 1.00 90.56 377 GLU A O 1
ATOM 3065 N N . GLY A 1 378 ? -0.741 -18.689 26.188 1.00 89.56 378 GLY A N 1
ATOM 3066 C CA . GLY A 1 378 ? -0.407 -19.208 27.519 1.00 89.56 378 GLY A CA 1
ATOM 3067 C C . GLY A 1 378 ? -0.428 -18.167 28.643 1.00 89.56 378 GLY A C 1
ATOM 3068 O O . GLY A 1 378 ? -0.301 -18.545 29.808 1.00 89.56 378 GLY A O 1
ATOM 3069 N N . VAL A 1 379 ? -0.655 -16.889 28.328 1.00 92.25 379 VAL A N 1
ATOM 3070 C CA . VAL A 1 379 ? -0.892 -15.831 29.316 1.00 92.25 379 VAL A CA 1
ATOM 3071 C C . VAL A 1 379 ? -2.365 -15.800 29.727 1.00 92.25 379 VAL A C 1
ATOM 3073 O O . VAL A 1 379 ? -3.263 -15.975 28.904 1.00 92.25 379 VAL A O 1
ATOM 3076 N N . GLN A 1 380 ? -2.610 -15.570 31.019 1.00 94.31 380 GLN A N 1
ATOM 3077 C CA . GLN A 1 380 ? -3.938 -15.313 31.572 1.00 94.31 380 GLN A CA 1
ATOM 3078 C C . GLN A 1 380 ? -4.022 -13.859 32.044 1.00 94.31 380 GLN A C 1
ATOM 3080 O O . GLN A 1 380 ? -3.154 -13.393 32.792 1.00 94.31 380 GLN A O 1
ATOM 3085 N N . GLY A 1 381 ? -5.080 -13.152 31.649 1.00 96.81 381 GLY A N 1
ATOM 3086 C CA . GLY A 1 381 ? -5.251 -11.744 31.987 1.00 96.81 381 GLY A CA 1
ATOM 3087 C C . GLY A 1 381 ? -4.264 -10.833 31.249 1.00 96.81 381 GLY A C 1
ATOM 3088 O O . GLY A 1 381 ? -3.919 -11.077 30.094 1.00 96.81 381 GLY A O 1
ATOM 3089 N N . TRP A 1 382 ? -3.830 -9.773 31.935 1.00 97.62 382 TRP A N 1
ATOM 3090 C CA . TRP A 1 382 ? -2.854 -8.791 31.454 1.00 97.62 382 TRP A CA 1
ATOM 3091 C C . TRP A 1 382 ? -1.490 -9.022 32.106 1.00 97.62 382 TRP A C 1
ATOM 3093 O O . TRP A 1 382 ? -1.427 -9.229 33.320 1.00 97.62 382 TRP A O 1
ATOM 3103 N N . GLN A 1 383 ? -0.406 -8.925 31.338 1.00 96.75 383 GLN A N 1
ATOM 3104 C CA . GLN A 1 383 ? 0.974 -8.997 31.836 1.00 96.75 383 GLN A CA 1
ATOM 3105 C C . GLN A 1 383 ? 1.822 -7.847 31.275 1.00 96.75 383 GLN A C 1
ATOM 3107 O O . GLN A 1 383 ? 1.462 -7.274 30.250 1.00 96.75 383 GLN A O 1
ATOM 3112 N N . PRO A 1 384 ? 2.934 -7.460 31.924 1.00 95.69 384 PRO A N 1
ATOM 3113 C CA . PRO A 1 384 ? 3.867 -6.491 31.351 1.00 95.69 384 PRO A CA 1
ATOM 3114 C C . PRO A 1 384 ? 4.469 -7.007 30.039 1.00 95.69 384 PRO A C 1
ATOM 3116 O O . PRO A 1 384 ? 4.936 -8.144 29.986 1.00 95.69 384 PRO A O 1
ATOM 3119 N N . ASN A 1 385 ? 4.505 -6.170 29.000 1.00 93.94 385 ASN A N 1
ATOM 3120 C CA . ASN A 1 385 ? 5.054 -6.577 27.708 1.00 93.94 385 ASN A CA 1
ATOM 3121 C C . ASN A 1 385 ? 6.593 -6.657 27.750 1.00 93.94 385 ASN A C 1
ATOM 3123 O O . ASN A 1 385 ? 7.272 -5.764 28.266 1.00 93.94 385 ASN A O 1
ATOM 3127 N N . SER A 1 386 ? 7.153 -7.701 27.134 1.00 91.25 386 SER A N 1
ATOM 3128 C CA . SER A 1 386 ? 8.599 -7.888 26.947 1.00 91.25 386 SER A CA 1
ATOM 3129 C C . SER A 1 386 ? 9.281 -6.748 26.174 1.00 91.25 386 SER A C 1
ATOM 3131 O O . SER A 1 386 ? 10.477 -6.518 26.355 1.00 91.25 386 SER A O 1
ATOM 3133 N N . ARG A 1 387 ? 8.521 -5.978 25.382 1.00 86.19 387 ARG A N 1
ATOM 3134 C CA . ARG A 1 387 ? 8.982 -4.750 24.710 1.00 86.19 387 ARG A CA 1
ATOM 3135 C C . ARG A 1 387 ? 9.345 -3.617 25.679 1.00 86.19 387 ARG A C 1
ATOM 3137 O O . ARG A 1 387 ? 9.939 -2.628 25.261 1.00 86.19 387 ARG A O 1
ATOM 3144 N N . GLY A 1 388 ? 8.986 -3.739 26.960 1.00 90.94 388 GLY A N 1
ATOM 3145 C CA . GLY A 1 388 ? 9.209 -2.708 27.977 1.00 90.94 388 GLY A CA 1
ATOM 3146 C C . GLY A 1 388 ? 8.197 -1.559 27.933 1.00 90.94 388 GLY A C 1
ATOM 3147 O O . GLY A 1 388 ? 8.405 -0.543 28.593 1.00 90.94 388 GLY A O 1
ATOM 3148 N N . VAL A 1 389 ? 7.112 -1.710 27.168 1.00 91.94 389 VAL A N 1
ATOM 3149 C CA . VAL A 1 389 ? 6.043 -0.720 26.990 1.00 91.94 389 VAL A CA 1
ATOM 3150 C C . VAL A 1 389 ? 4.697 -1.427 26.827 1.00 91.94 389 VAL A C 1
ATOM 3152 O O . VAL A 1 389 ? 4.624 -2.450 26.156 1.00 91.94 389 VAL A O 1
ATOM 3155 N N . SER A 1 390 ? 3.636 -0.882 27.429 1.00 95.75 390 SER A N 1
ATOM 3156 C CA . SER A 1 390 ? 2.292 -1.481 27.442 1.00 95.75 390 SER A CA 1
ATOM 3157 C C . SER A 1 390 ? 2.257 -2.919 28.014 1.00 95.75 390 SER A C 1
ATOM 3159 O O . SER A 1 390 ? 3.052 -3.276 28.891 1.00 95.75 390 SER A O 1
ATOM 3161 N N . PHE A 1 391 ? 1.296 -3.731 27.569 1.00 96.44 391 PHE A N 1
ATOM 3162 C CA . PHE A 1 391 ? 0.927 -5.024 28.131 1.00 96.44 391 PHE A CA 1
ATOM 3163 C C . PHE A 1 391 ? 0.838 -6.116 27.063 1.00 96.44 391 PHE A C 1
ATOM 3165 O O . PHE A 1 391 ? 0.585 -5.836 25.891 1.00 96.44 391 PHE A O 1
ATOM 3172 N N . THR A 1 392 ? 0.977 -7.366 27.491 1.00 97.94 392 THR A N 1
ATOM 3173 C CA . THR A 1 392 ? 0.467 -8.523 26.757 1.00 97.94 392 THR A CA 1
ATOM 3174 C C . THR A 1 392 ? -0.868 -8.975 27.338 1.00 97.94 392 THR A C 1
ATOM 3176 O O . THR A 1 392 ? -1.154 -8.740 28.520 1.00 97.94 392 THR A O 1
ATOM 3179 N N . PHE A 1 393 ? -1.716 -9.592 26.513 1.00 98.31 393 PHE A N 1
ATOM 3180 C CA . PHE A 1 393 ? -3.030 -10.077 26.938 1.00 98.31 393 PHE A CA 1
ATOM 3181 C C . PHE A 1 393 ? -3.354 -11.487 26.438 1.00 98.31 393 PHE A C 1
ATOM 3183 O O . PHE A 1 393 ? -3.022 -11.876 25.318 1.00 98.31 393 PHE A O 1
ATOM 3190 N N . GLY A 1 394 ? -4.040 -12.245 27.295 1.00 97.88 394 GLY A N 1
ATOM 3191 C CA . GLY A 1 394 ? -4.467 -13.615 27.024 1.00 97.88 394 GLY A CA 1
ATOM 3192 C C . GLY A 1 394 ? -5.766 -13.741 26.22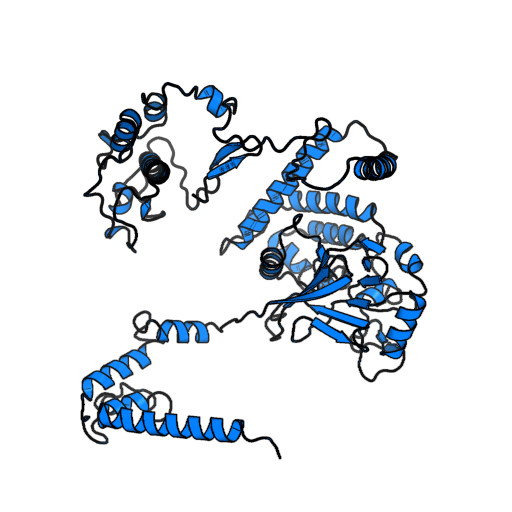0 1.00 97.88 394 GLY A C 1
ATOM 3193 O O . GLY A 1 394 ? -6.509 -12.783 25.982 1.00 97.88 394 GLY A O 1
ATOM 3194 N N . VAL A 1 395 ? -6.087 -14.983 25.846 1.00 97.75 395 VAL A N 1
ATOM 3195 C CA . VAL A 1 395 ? -7.334 -15.338 25.135 1.00 97.75 395 VAL A CA 1
ATOM 3196 C C . VAL A 1 395 ? -8.581 -15.011 25.969 1.00 97.75 395 VAL A C 1
ATOM 3198 O O . VAL A 1 395 ? -9.636 -14.694 25.416 1.00 97.75 395 VAL A O 1
ATOM 3201 N N . ASP A 1 396 ? -8.475 -15.076 27.297 1.00 97.38 396 ASP A N 1
ATOM 3202 C CA . ASP A 1 396 ? -9.549 -14.733 28.229 1.00 97.38 396 ASP A CA 1
ATOM 3203 C C . ASP A 1 396 ? -9.907 -13.243 28.169 1.00 97.38 396 ASP A C 1
ATOM 3205 O O . ASP A 1 396 ? -11.091 -12.903 28.088 1.00 97.38 396 ASP A O 1
ATOM 3209 N N . VAL A 1 397 ? -8.896 -12.369 28.119 1.00 98.06 397 VAL A N 1
ATOM 3210 C CA . VAL A 1 397 ? -9.074 -10.921 27.939 1.00 98.06 397 VAL A CA 1
ATOM 3211 C C . VAL A 1 397 ? -9.718 -10.625 26.593 1.00 98.06 397 VAL A C 1
ATOM 3213 O O . VAL A 1 397 ? -10.724 -9.918 26.548 1.00 98.06 397 VAL A O 1
ATOM 3216 N N . LEU A 1 398 ? -9.184 -11.202 25.511 1.00 98.00 398 LEU A N 1
ATOM 3217 C CA . LEU A 1 398 ? -9.731 -11.013 24.167 1.00 98.00 398 LEU A CA 1
ATOM 3218 C C . LEU A 1 398 ? -11.215 -11.383 24.120 1.00 98.00 398 LEU A C 1
ATOM 3220 O O . LEU A 1 398 ? -12.041 -10.593 23.670 1.00 98.00 398 LEU A O 1
ATOM 3224 N N . LYS A 1 399 ? -11.568 -12.570 24.625 1.00 97.12 399 LYS A N 1
ATOM 3225 C CA . LYS A 1 399 ? -12.957 -13.032 24.645 1.00 97.12 399 LYS A CA 1
ATOM 3226 C C . LYS A 1 399 ? -13.854 -12.073 25.431 1.00 97.12 399 LYS A C 1
ATOM 3228 O O . LYS A 1 399 ? -14.915 -11.704 24.933 1.00 97.12 399 LYS A O 1
ATOM 3233 N N . HIS A 1 400 ? -13.422 -11.659 26.623 1.00 97.06 400 HIS A N 1
ATOM 3234 C CA . HIS A 1 400 ? -14.184 -10.739 27.465 1.00 97.06 400 HIS A CA 1
ATOM 3235 C C . HIS A 1 400 ? -14.420 -9.387 26.781 1.00 97.06 400 HIS A C 1
ATOM 3237 O O . HIS A 1 400 ? -15.540 -8.880 26.796 1.00 97.06 400 HIS A O 1
ATOM 3243 N N . VAL A 1 401 ? -13.390 -8.811 26.155 1.00 97.06 401 VAL A N 1
ATOM 3244 C CA . VAL A 1 401 ? -13.498 -7.517 25.470 1.00 97.06 401 VAL A CA 1
ATOM 3245 C C . VAL A 1 401 ? -14.362 -7.622 24.213 1.00 97.06 401 VAL A C 1
ATOM 3247 O O . VAL A 1 401 ? -15.205 -6.753 24.005 1.00 97.06 401 VAL A O 1
ATOM 3250 N N . CYS A 1 402 ? -14.241 -8.694 23.420 1.00 97.19 402 CYS A N 1
ATOM 3251 C CA . CYS A 1 402 ? -15.119 -8.913 22.267 1.00 97.19 402 CYS A CA 1
ATOM 3252 C C . CYS A 1 402 ? -16.599 -8.969 22.674 1.00 97.19 402 CYS A C 1
ATOM 3254 O O . CYS A 1 402 ? -17.436 -8.323 22.049 1.00 97.19 402 CYS A O 1
ATOM 3256 N N . GLU A 1 403 ? -16.919 -9.703 23.745 1.00 96.62 403 GLU A N 1
ATOM 3257 C CA . GLU A 1 403 ? -18.282 -9.783 24.287 1.00 96.62 403 GLU A CA 1
ATOM 3258 C C . GLU A 1 403 ? -18.762 -8.423 24.811 1.00 96.62 403 GLU A C 1
ATOM 3260 O O . GLU A 1 403 ? -19.881 -8.007 24.514 1.00 96.62 403 GLU A O 1
ATOM 3265 N N . LYS A 1 404 ? -17.905 -7.703 25.546 1.00 96.81 404 LYS A N 1
ATOM 3266 C CA . LYS A 1 404 ? -18.215 -6.387 26.122 1.00 96.81 404 LYS A CA 1
ATOM 3267 C C . LYS A 1 404 ? -18.486 -5.324 25.055 1.00 96.81 404 LYS A C 1
ATOM 3269 O O . LYS A 1 404 ? -19.410 -4.533 25.216 1.00 96.81 404 LYS A O 1
ATOM 3274 N N . LEU A 1 405 ? -17.693 -5.306 23.984 1.00 96.88 405 LEU A N 1
ATOM 3275 C CA . LEU A 1 405 ? -17.817 -4.345 22.882 1.00 96.88 405 LEU A CA 1
ATOM 3276 C C . LEU A 1 405 ? -18.783 -4.810 21.778 1.00 96.88 405 LEU A C 1
ATOM 3278 O O . LEU A 1 405 ? -19.031 -4.056 20.843 1.00 96.88 405 LEU A O 1
ATOM 3282 N N . ASN A 1 406 ? -19.340 -6.024 21.888 1.00 97.00 406 ASN A N 1
ATOM 3283 C CA . ASN A 1 406 ? -20.219 -6.650 20.892 1.00 97.00 406 ASN A CA 1
ATOM 3284 C C . ASN A 1 406 ? -19.591 -6.782 19.484 1.00 97.00 406 ASN A C 1
ATOM 3286 O O . ASN A 1 406 ? -20.270 -6.648 18.460 1.00 97.00 406 ASN A O 1
ATOM 3290 N N . ILE A 1 407 ? -18.291 -7.080 19.444 1.00 97.38 407 ILE A N 1
ATOM 3291 C CA . ILE A 1 407 ? -17.517 -7.297 18.215 1.00 97.38 407 ILE A CA 1
ATOM 3292 C C . ILE A 1 407 ? -17.194 -8.781 18.022 1.00 97.38 407 ILE A C 1
ATOM 3294 O O . ILE A 1 407 ? -17.078 -9.552 18.981 1.00 97.38 407 ILE A O 1
ATOM 3298 N N . ASP A 1 408 ? -17.004 -9.169 16.767 1.00 96.94 408 ASP A N 1
ATOM 3299 C CA . ASP A 1 408 ? -16.784 -10.562 16.382 1.00 96.94 408 ASP A CA 1
ATOM 3300 C C . ASP A 1 408 ? -15.288 -10.856 16.166 1.00 96.94 408 ASP A C 1
ATOM 3302 O O . ASP A 1 408 ? -14.832 -11.966 16.458 1.00 96.94 408 ASP A O 1
ATOM 3306 N N . LEU A 1 409 ? -14.518 -9.853 15.721 1.00 98.25 409 LEU A N 1
ATOM 3307 C CA . LEU A 1 409 ? -13.097 -9.967 15.380 1.00 98.25 409 LEU A CA 1
ATOM 3308 C C . LEU A 1 409 ? -12.318 -8.698 15.760 1.00 98.25 409 LEU A C 1
ATOM 3310 O O . LEU A 1 409 ? -12.801 -7.581 15.577 1.00 98.25 409 LEU A O 1
ATOM 3314 N N . VAL A 1 410 ? -11.086 -8.878 16.233 1.00 98.62 410 VAL A N 1
ATOM 3315 C CA . VAL A 1 410 ? -10.062 -7.827 16.304 1.00 98.62 410 VAL A CA 1
ATOM 3316 C C . VAL A 1 410 ? -9.058 -8.037 15.168 1.00 98.62 410 VAL A C 1
ATOM 3318 O O . VAL A 1 410 ? -8.479 -9.115 15.065 1.00 98.62 410 VAL A O 1
ATOM 3321 N N . ALA A 1 411 ? -8.842 -7.037 14.318 1.00 98.44 411 ALA A N 1
ATOM 3322 C CA . ALA A 1 411 ? -7.799 -7.057 13.292 1.00 98.44 411 ALA A CA 1
ATOM 3323 C C . ALA A 1 411 ? -6.664 -6.111 13.697 1.00 98.44 411 ALA A C 1
ATOM 3325 O O . ALA A 1 411 ? -6.908 -4.941 13.991 1.00 98.44 411 ALA A O 1
ATOM 3326 N N . ARG A 1 412 ? -5.433 -6.621 13.754 1.00 98.44 412 ARG A N 1
ATOM 3327 C CA . ARG A 1 412 ? -4.274 -5.864 14.238 1.00 98.44 412 ARG A CA 1
ATOM 3328 C C . ARG A 1 412 ? -2.988 -6.136 13.466 1.00 98.44 412 ARG A C 1
ATOM 3330 O O . ARG A 1 412 ? -2.997 -7.027 12.624 1.00 98.44 412 ARG A O 1
ATOM 3337 N N . ALA A 1 413 ? -1.908 -5.397 13.736 1.00 97.69 413 ALA A N 1
ATOM 3338 C CA . ALA A 1 413 ? -0.638 -5.495 13.001 1.00 97.69 413 ALA A CA 1
ATOM 3339 C C . ALA A 1 413 ? 0.608 -5.674 13.910 1.00 97.69 413 ALA A C 1
ATOM 3341 O O . ALA A 1 413 ? 0.603 -6.629 14.680 1.00 97.69 413 ALA A O 1
ATOM 3342 N N . HIS A 1 414 ? 1.669 -4.851 13.834 1.00 96.06 414 HIS A N 1
ATOM 3343 C CA . HIS A 1 414 ? 2.801 -4.687 14.795 1.00 96.06 414 HIS A CA 1
ATOM 3344 C C . HIS A 1 414 ? 3.725 -5.897 15.100 1.00 96.06 414 HIS A C 1
ATOM 3346 O O . HIS A 1 414 ? 4.835 -5.745 15.631 1.00 96.06 414 HIS A O 1
ATOM 3352 N N . GLN A 1 415 ? 3.281 -7.130 14.856 1.00 93.88 415 GLN A N 1
ATOM 3353 C CA . GLN A 1 415 ? 4.052 -8.358 15.041 1.00 93.88 415 GLN A CA 1
ATOM 3354 C C . GLN A 1 415 ? 4.284 -9.020 13.688 1.00 93.88 415 GLN A C 1
ATOM 3356 O O . GLN A 1 415 ? 3.343 -9.335 12.959 1.00 93.88 415 GLN A O 1
ATOM 3361 N N . VAL A 1 416 ? 5.557 -9.270 13.376 1.00 89.94 416 VAL A N 1
ATOM 3362 C CA . VAL A 1 416 ? 5.946 -10.052 12.201 1.00 89.94 416 VAL A CA 1
ATOM 3363 C C . VAL A 1 416 ? 5.446 -11.481 12.384 1.00 89.94 416 VAL A C 1
ATOM 3365 O O . VAL A 1 416 ? 5.795 -12.144 13.359 1.00 89.94 416 VAL A O 1
ATOM 3368 N N . VAL A 1 417 ? 4.664 -11.963 11.422 1.00 91.44 417 VAL A N 1
ATOM 3369 C CA . VAL A 1 417 ? 4.098 -13.318 11.403 1.00 91.44 417 VAL A CA 1
ATOM 3370 C C . VAL A 1 417 ? 4.482 -14.026 10.109 1.00 91.44 417 VAL A C 1
ATOM 3372 O O . VAL A 1 417 ? 4.563 -13.401 9.051 1.00 91.44 417 VAL A O 1
ATOM 3375 N N . GLN A 1 418 ? 4.742 -15.334 10.185 1.00 86.25 418 GLN A N 1
ATOM 3376 C CA . GLN A 1 418 ? 5.421 -16.078 9.118 1.00 86.25 418 GLN A CA 1
ATOM 3377 C C . GLN A 1 418 ? 4.686 -16.021 7.769 1.00 86.25 418 GLN A C 1
ATOM 3379 O O . GLN A 1 418 ? 5.317 -15.788 6.738 1.00 86.25 418 GLN A O 1
ATOM 3384 N N . ASP A 1 419 ? 3.363 -16.178 7.773 1.00 87.12 419 ASP A N 1
ATOM 3385 C CA . ASP A 1 419 ? 2.542 -16.211 6.554 1.00 87.12 419 ASP A CA 1
ATOM 3386 C C . ASP A 1 419 ? 1.955 -14.833 6.188 1.00 87.12 419 ASP A C 1
ATOM 3388 O O . ASP A 1 419 ? 1.086 -14.721 5.321 1.00 87.12 419 ASP A O 1
ATOM 3392 N N . GLY A 1 420 ? 2.410 -13.765 6.853 1.00 91.75 420 GLY A 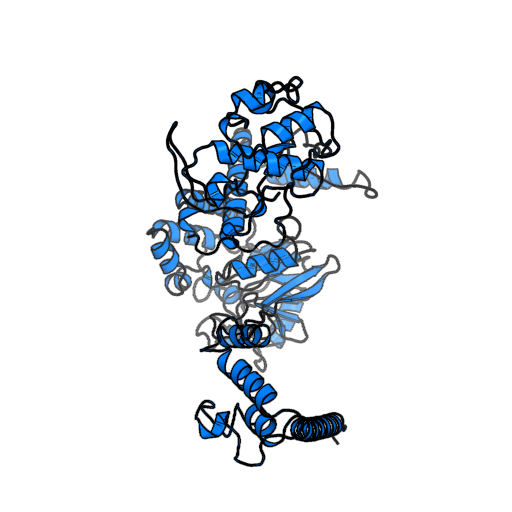N 1
ATOM 3393 C CA . GLY A 1 420 ? 1.856 -12.416 6.725 1.00 91.75 420 GLY A CA 1
ATOM 3394 C C . GLY A 1 420 ? 0.512 -12.226 7.437 1.00 91.75 420 GLY A C 1
ATOM 3395 O O . GLY A 1 420 ? 0.059 -11.097 7.581 1.00 91.75 420 GLY A O 1
ATOM 3396 N N . TYR A 1 421 ? -0.120 -13.295 7.926 1.00 96.88 421 TYR A N 1
ATOM 3397 C CA . TYR A 1 421 ? -1.230 -13.215 8.870 1.00 96.88 421 TYR A CA 1
ATOM 3398 C C . TYR A 1 421 ? -1.183 -14.367 9.883 1.00 96.88 421 TYR A C 1
ATOM 3400 O O . TYR A 1 421 ? -0.669 -15.442 9.579 1.00 96.88 421 TYR A O 1
ATOM 3408 N N . GLU A 1 422 ? -1.745 -14.164 11.073 1.00 96.38 422 GLU A N 1
ATOM 3409 C CA . GLU A 1 422 ? -1.849 -15.197 12.109 1.00 96.38 422 GLU A CA 1
ATOM 3410 C C . GLU A 1 422 ? -3.113 -15.007 12.951 1.00 96.38 422 GLU A C 1
ATOM 3412 O O . GLU A 1 422 ? -3.472 -13.887 13.309 1.00 96.38 422 GLU A O 1
ATOM 3417 N N . PHE A 1 423 ? -3.808 -16.101 13.267 1.00 97.56 423 PHE A N 1
ATOM 3418 C CA . PHE A 1 423 ? -5.003 -16.062 14.111 1.00 97.56 423 PHE A CA 1
ATOM 3419 C C . PHE A 1 423 ? -4.676 -16.350 15.573 1.00 97.56 423 PHE A C 1
ATOM 3421 O O . PHE A 1 423 ? -3.914 -17.259 15.877 1.00 97.56 423 PHE A O 1
ATOM 3428 N N . PHE A 1 424 ? -5.397 -15.683 16.472 1.00 96.56 424 PHE A N 1
ATOM 3429 C CA . PHE A 1 424 ? -5.326 -15.886 17.915 1.00 96.56 424 PHE A CA 1
ATOM 3430 C C . PHE A 1 424 ? -6.730 -16.054 18.524 1.00 96.56 424 PHE A C 1
ATOM 3432 O O . PHE A 1 424 ? -7.740 -15.582 17.987 1.00 96.56 424 PHE A O 1
ATOM 3439 N N . GLY A 1 425 ? -6.815 -16.780 19.644 1.00 94.44 425 GLY A N 1
ATOM 3440 C CA . GLY A 1 425 ? -8.042 -16.914 20.438 1.00 94.44 425 GLY A CA 1
ATOM 3441 C C . GLY A 1 425 ? -9.244 -17.493 19.682 1.00 94.44 425 GLY A C 1
ATOM 3442 O O . GLY A 1 425 ? -10.330 -16.919 19.720 1.00 94.44 425 GLY A O 1
ATOM 3443 N N . ASN A 1 426 ? -9.064 -18.626 18.992 1.00 93.12 426 ASN A N 1
ATOM 3444 C CA . ASN A 1 426 ? -10.089 -19.259 18.145 1.00 93.12 426 ASN A CA 1
ATOM 3445 C C . ASN A 1 426 ? -10.604 -18.339 17.023 1.00 93.12 426 ASN A C 1
ATOM 3447 O O . ASN A 1 426 ? -11.808 -18.270 16.778 1.00 93.12 426 ASN A O 1
ATOM 3451 N N . ARG A 1 427 ? -9.681 -17.651 16.335 1.00 95.06 427 ARG A N 1
ATOM 3452 C CA . ARG A 1 427 ? -9.965 -16.712 15.233 1.00 95.06 427 ARG A CA 1
ATOM 3453 C C . ARG A 1 427 ? -10.777 -15.475 15.643 1.00 95.06 427 ARG A C 1
ATOM 3455 O O . ARG A 1 427 ? -11.435 -14.880 14.799 1.00 95.06 427 ARG A O 1
ATOM 3462 N N . ARG A 1 428 ? -10.731 -15.085 16.922 1.00 96.62 428 ARG A N 1
ATOM 3463 C CA . ARG A 1 428 ? -11.314 -13.818 17.409 1.00 96.62 428 ARG A CA 1
ATOM 3464 C C . ARG A 1 428 ? -10.361 -12.635 17.294 1.00 96.62 428 ARG A C 1
ATOM 3466 O O . ARG A 1 428 ? -10.792 -11.496 17.438 1.00 96.62 428 ARG A O 1
ATOM 3473 N N . LEU A 1 429 ? -9.086 -12.895 17.028 1.00 98.62 429 LEU A N 1
ATOM 3474 C CA . LEU A 1 429 ? -8.109 -11.884 16.659 1.00 98.62 429 LEU A CA 1
ATOM 3475 C C . LEU A 1 429 ? -7.296 -12.381 15.467 1.00 98.62 429 LEU A C 1
ATOM 3477 O O . LEU A 1 429 ? -6.990 -13.574 15.386 1.00 98.62 429 LEU A O 1
ATOM 3481 N N . VAL A 1 430 ? -6.957 -11.472 14.560 1.00 98.56 430 VAL A N 1
ATOM 3482 C CA . VAL A 1 430 ? -5.998 -11.703 13.483 1.00 98.56 430 VAL A CA 1
ATOM 3483 C C . VAL A 1 430 ? -4.912 -10.634 13.511 1.00 98.56 430 VAL A C 1
ATOM 3485 O O . VAL A 1 430 ? -5.210 -9.444 13.564 1.00 98.56 430 VAL A O 1
ATOM 3488 N N . THR A 1 431 ? -3.662 -11.074 13.472 1.00 98.50 431 THR A N 1
ATOM 3489 C CA . THR A 1 431 ? -2.487 -10.240 13.218 1.00 98.50 431 THR A CA 1
ATOM 3490 C C . THR A 1 431 ? -2.212 -10.247 11.717 1.00 98.50 431 THR A C 1
ATOM 3492 O O . THR A 1 431 ? -2.208 -11.320 11.120 1.00 98.50 431 THR A O 1
ATOM 3495 N N . ILE A 1 432 ? -2.004 -9.085 11.103 1.00 98.19 432 ILE A N 1
ATOM 3496 C CA . ILE A 1 432 ? -1.733 -8.891 9.673 1.00 98.19 432 ILE A CA 1
ATOM 3497 C C . ILE A 1 432 ? -0.423 -8.117 9.543 1.00 98.19 432 ILE A C 1
ATOM 3499 O O . ILE A 1 432 ? -0.252 -7.074 10.161 1.00 98.19 432 ILE A O 1
ATOM 3503 N N . PHE A 1 433 ? 0.486 -8.603 8.708 1.00 95.50 433 PHE A N 1
ATOM 3504 C CA . PHE A 1 433 ? 1.762 -7.969 8.413 1.00 95.50 433 PHE A CA 1
ATOM 3505 C C . PHE A 1 433 ? 1.953 -7.916 6.895 1.00 95.50 433 PHE A C 1
ATOM 3507 O O . PHE A 1 433 ? 1.899 -8.943 6.211 1.00 95.50 433 PHE A O 1
ATOM 3514 N N . SER A 1 434 ? 2.149 -6.717 6.345 1.00 95.56 434 SER A N 1
ATOM 3515 C CA . SER A 1 434 ? 2.101 -6.473 4.895 1.00 95.56 434 SER A CA 1
ATOM 3516 C C . SER A 1 434 ? 3.472 -6.174 4.270 1.00 95.56 434 SER A C 1
ATOM 3518 O O . SER A 1 434 ? 3.561 -5.927 3.066 1.00 95.56 434 SER A O 1
ATOM 3520 N N . ALA A 1 435 ? 4.548 -6.284 5.051 1.00 90.00 435 ALA A N 1
ATOM 3521 C CA . ALA A 1 435 ? 5.933 -6.112 4.624 1.00 90.00 435 ALA A CA 1
ATOM 3522 C C . ALA A 1 435 ? 6.654 -7.477 4.517 1.00 90.00 435 ALA A C 1
ATOM 3524 O O . ALA A 1 435 ? 6.956 -8.105 5.535 1.00 90.00 435 ALA A O 1
ATOM 3525 N N . PRO A 1 436 ? 6.928 -7.995 3.303 1.00 87.88 436 PRO A N 1
ATOM 3526 C CA . PRO A 1 436 ? 7.592 -9.286 3.142 1.00 87.88 436 PRO A CA 1
ATOM 3527 C C . PRO A 1 436 ? 9.098 -9.159 3.393 1.00 87.88 436 PRO A C 1
ATOM 3529 O O . PRO A 1 436 ? 9.698 -8.133 3.063 1.00 87.88 436 PRO A O 1
ATOM 3532 N N . HIS A 1 437 ? 9.717 -10.229 3.899 1.00 83.94 437 HIS A N 1
ATOM 3533 C CA . HIS A 1 437 ? 11.135 -10.263 4.284 1.00 83.94 437 HIS A CA 1
ATOM 3534 C C . HIS A 1 437 ? 11.555 -9.066 5.134 1.00 83.94 437 HIS A C 1
ATOM 3536 O O . HIS A 1 437 ? 12.497 -8.341 4.792 1.00 83.94 437 HIS A O 1
ATOM 3542 N N . TYR A 1 438 ? 10.823 -8.834 6.217 1.00 77.88 438 TYR A N 1
ATOM 3543 C CA . TYR A 1 438 ? 10.995 -7.641 7.023 1.00 77.88 438 TYR A CA 1
ATOM 3544 C C . TYR A 1 438 ? 12.465 -7.429 7.424 1.00 77.88 438 TYR A C 1
ATOM 3546 O O . TYR A 1 438 ? 13.168 -8.372 7.803 1.00 77.88 438 TYR A O 1
ATOM 3554 N N . CYS A 1 439 ? 12.956 -6.197 7.255 1.00 69.25 439 CYS A N 1
ATOM 3555 C CA . CYS A 1 439 ? 14.353 -5.789 7.469 1.00 69.25 439 CYS A CA 1
ATOM 3556 C C . CYS A 1 439 ? 15.429 -6.620 6.729 1.00 69.25 439 CYS A C 1
ATOM 3558 O O . CYS A 1 439 ? 16.618 -6.443 6.981 1.00 69.25 439 CYS A O 1
ATOM 3560 N N . GLY A 1 440 ? 15.056 -7.519 5.809 1.00 67.62 440 GLY A N 1
ATOM 3561 C CA . GLY A 1 440 ? 15.967 -8.501 5.211 1.00 67.62 440 GLY A CA 1
ATOM 3562 C C . GLY A 1 440 ? 16.471 -9.575 6.187 1.00 67.62 440 GLY A C 1
ATOM 3563 O O . GLY A 1 440 ? 17.370 -10.339 5.832 1.00 67.62 440 GLY A O 1
ATOM 3564 N N . GLU A 1 441 ? 15.909 -9.630 7.396 1.00 69.12 441 GLU A N 1
ATOM 3565 C CA . GLU A 1 441 ? 16.290 -10.560 8.467 1.00 69.12 441 GLU A CA 1
ATOM 3566 C C . GLU A 1 441 ? 15.276 -11.696 8.621 1.00 69.12 441 GLU A C 1
ATOM 3568 O O . GLU A 1 441 ? 15.646 -12.821 8.962 1.00 69.12 441 GLU A O 1
ATOM 3573 N N . PHE A 1 442 ? 14.007 -11.411 8.325 1.00 72.94 442 PHE A N 1
ATOM 3574 C CA . PHE A 1 442 ? 12.917 -12.373 8.393 1.00 72.94 442 PHE A CA 1
ATOM 3575 C C . PHE A 1 442 ? 12.645 -13.007 7.023 1.00 72.94 442 PHE A C 1
ATOM 3577 O O . PHE A 1 442 ? 12.890 -12.414 5.971 1.00 72.94 442 PHE A O 1
ATOM 3584 N N . ASP A 1 443 ? 12.112 -14.228 7.031 1.00 83.38 443 ASP A N 1
ATOM 3585 C CA . ASP A 1 443 ? 11.658 -14.945 5.828 1.00 83.38 443 ASP A CA 1
ATOM 3586 C C . ASP A 1 443 ? 10.123 -14.986 5.757 1.00 83.38 443 ASP A C 1
ATOM 3588 O O . ASP A 1 443 ? 9.527 -15.969 5.319 1.00 83.38 443 ASP A O 1
ATOM 3592 N N . ASN A 1 444 ? 9.475 -13.936 6.276 1.00 85.06 444 ASN A N 1
ATOM 3593 C CA . ASN A 1 444 ? 8.024 -13.839 6.345 1.00 85.06 444 ASN A CA 1
ATOM 3594 C C . ASN A 1 444 ? 7.418 -13.443 4.992 1.00 85.06 444 ASN A C 1
ATOM 3596 O O . ASN A 1 444 ? 7.983 -12.641 4.238 1.00 85.06 444 ASN A O 1
ATOM 3600 N N . ALA A 1 445 ? 6.224 -13.962 4.719 1.00 89.56 445 ALA A N 1
ATOM 3601 C CA . ALA A 1 445 ? 5.362 -13.450 3.666 1.00 89.56 445 ALA A CA 1
ATOM 3602 C C . ALA A 1 445 ? 4.673 -12.145 4.105 1.00 89.56 445 ALA A C 1
ATOM 3604 O O . ALA A 1 445 ? 4.716 -11.749 5.271 1.00 89.56 445 ALA A O 1
ATOM 3605 N N . ALA A 1 446 ? 4.022 -11.486 3.151 1.00 91.50 446 ALA A N 1
ATOM 3606 C CA . ALA A 1 446 ? 3.104 -10.383 3.411 1.00 91.50 446 ALA A CA 1
ATOM 3607 C C . ALA A 1 446 ? 1.668 -10.822 3.139 1.00 91.50 446 ALA A C 1
ATOM 3609 O O . ALA A 1 446 ? 1.436 -11.586 2.200 1.00 91.50 446 ALA A O 1
ATOM 3610 N N . ALA A 1 447 ? 0.704 -10.304 3.895 1.00 94.19 447 ALA A N 1
ATOM 3611 C CA . ALA A 1 447 ? -0.711 -10.501 3.606 1.00 94.19 447 ALA A CA 1
ATOM 3612 C C . ALA A 1 447 ? -1.495 -9.185 3.633 1.00 94.19 447 ALA A C 1
ATOM 3614 O O . ALA A 1 447 ? -1.109 -8.230 4.303 1.00 94.19 447 ALA A O 1
ATOM 3615 N N . ALA A 1 448 ? -2.614 -9.167 2.915 1.00 96.44 448 ALA A N 1
ATOM 3616 C CA . ALA A 1 448 ? -3.688 -8.190 3.065 1.00 96.44 448 ALA A CA 1
ATOM 3617 C C . ALA A 1 448 ? -5.012 -8.946 3.248 1.00 96.44 448 ALA A C 1
ATOM 3619 O O . ALA A 1 448 ? -5.241 -9.958 2.575 1.00 96.44 448 ALA A O 1
ATOM 3620 N N . MET A 1 449 ? -5.866 -8.490 4.164 1.00 97.81 449 MET A N 1
ATOM 3621 C CA . MET A 1 449 ? -7.155 -9.118 4.461 1.00 97.81 449 MET A CA 1
ATOM 3622 C C . MET A 1 449 ? -8.270 -8.407 3.697 1.00 97.81 449 MET A C 1
ATOM 3624 O O . MET A 1 449 ? -8.538 -7.240 3.943 1.00 97.81 449 MET A O 1
ATOM 3628 N N . ASN A 1 450 ? -8.958 -9.108 2.805 1.00 97.19 450 ASN A N 1
ATOM 3629 C CA . ASN A 1 450 ? -10.155 -8.601 2.148 1.00 97.19 450 ASN A CA 1
ATOM 3630 C C . ASN A 1 450 ? -11.396 -8.959 2.977 1.00 97.19 450 ASN A C 1
ATOM 3632 O O . ASN A 1 450 ? -11.625 -10.138 3.263 1.00 97.19 450 ASN A O 1
ATOM 3636 N N . VAL A 1 451 ? -12.180 -7.947 3.341 1.00 97.50 451 VAL A N 1
ATOM 3637 C CA . VAL A 1 451 ? -13.473 -8.082 4.016 1.00 97.50 451 VAL A CA 1
ATOM 3638 C C . VAL A 1 451 ? -14.566 -7.817 2.989 1.00 97.50 451 VAL A C 1
ATOM 3640 O O . VAL A 1 451 ? -14.713 -6.689 2.519 1.00 97.50 451 VAL A O 1
ATOM 3643 N N . ALA A 1 452 ? -15.324 -8.853 2.636 1.00 94.94 452 ALA A N 1
ATOM 3644 C CA . ALA A 1 452 ? -16.444 -8.742 1.705 1.00 94.94 452 ALA A CA 1
ATOM 3645 C C . ALA A 1 452 ? -17.702 -8.157 2.378 1.00 94.94 452 ALA A C 1
ATOM 3647 O O . ALA A 1 452 ? -17.767 -8.029 3.600 1.00 94.94 452 ALA A O 1
ATOM 3648 N N . GLU A 1 453 ? -18.722 -7.815 1.585 1.00 94.44 453 GLU A N 1
ATOM 3649 C CA . GLU A 1 453 ? -19.991 -7.235 2.069 1.00 94.44 453 GLU A CA 1
ATOM 3650 C C . GLU A 1 453 ? -20.725 -8.120 3.090 1.00 94.44 453 GLU A C 1
ATOM 3652 O O . GLU A 1 453 ? -21.368 -7.611 4.005 1.00 94.44 453 GLU A O 1
ATOM 3657 N N . ASP A 1 454 ? -20.591 -9.444 2.976 1.00 92.75 454 ASP A N 1
ATOM 3658 C CA . ASP A 1 454 ? -21.138 -10.426 3.921 1.00 92.75 454 ASP A CA 1
ATOM 3659 C C . ASP A 1 454 ? -20.254 -10.640 5.167 1.00 92.75 454 ASP A C 1
ATOM 3661 O O . ASP A 1 454 ? -20.511 -11.538 5.970 1.00 92.75 454 ASP A O 1
ATOM 3665 N N . LEU A 1 455 ? -19.212 -9.815 5.325 1.00 93.56 455 LEU A N 1
ATOM 3666 C CA . LEU A 1 455 ? -18.181 -9.881 6.361 1.00 93.56 455 LEU A CA 1
ATOM 3667 C C . LEU A 1 455 ? -17.340 -11.161 6.332 1.00 93.56 455 LEU A C 1
ATOM 3669 O O . LEU A 1 455 ? -16.649 -11.474 7.306 1.00 93.56 455 LEU A O 1
ATOM 3673 N N . SER A 1 456 ? -17.342 -11.894 5.217 1.00 93.56 456 SER A N 1
ATOM 3674 C CA . SER A 1 456 ? -16.368 -12.959 5.014 1.00 93.56 456 SER A CA 1
ATOM 3675 C C . SER A 1 456 ? -14.965 -12.366 4.834 1.00 93.56 456 SER A C 1
ATOM 3677 O O . SER A 1 456 ? -14.736 -11.465 4.024 1.00 93.56 456 SER A O 1
ATOM 3679 N N . CYS A 1 457 ? -14.009 -12.874 5.618 1.00 96.06 457 CYS A N 1
ATOM 3680 C CA . CYS A 1 457 ? -12.609 -12.461 5.549 1.00 96.06 457 CYS A CA 1
ATOM 3681 C C . CYS A 1 457 ? -11.796 -13.458 4.717 1.00 96.06 457 CYS A C 1
ATOM 3683 O O . CYS A 1 457 ? -11.772 -14.658 5.009 1.00 96.06 457 CYS A O 1
ATOM 3685 N N . SER A 1 458 ? -11.079 -12.955 3.717 1.00 95.19 458 SER A N 1
ATOM 3686 C CA . SER A 1 458 ? -10.118 -13.714 2.909 1.00 95.19 458 SER A CA 1
ATOM 3687 C C . SER A 1 458 ? -8.754 -13.024 2.907 1.00 95.19 458 SER A C 1
ATOM 3689 O O . SER A 1 458 ? -8.662 -11.837 3.203 1.00 95.19 458 SER A O 1
ATOM 3691 N N . PHE A 1 459 ? -7.679 -13.756 2.607 1.00 93.12 459 PHE A N 1
ATOM 3692 C CA . PHE A 1 459 ? -6.314 -13.226 2.681 1.00 93.12 459 PHE A CA 1
ATOM 3693 C C . PHE A 1 459 ? -5.604 -13.349 1.338 1.00 93.12 459 PHE A C 1
ATOM 3695 O O . PHE A 1 459 ? -5.492 -14.438 0.770 1.00 93.12 459 PHE A O 1
ATOM 3702 N N . HIS A 1 460 ? -5.061 -12.235 0.858 1.00 90.69 460 HIS A N 1
ATOM 3703 C CA . HIS A 1 460 ? -4.125 -12.216 -0.254 1.00 90.69 460 HIS A CA 1
ATOM 3704 C C . HIS A 1 460 ? -2.703 -12.290 0.284 1.00 90.69 460 HIS A C 1
ATOM 3706 O O . HIS A 1 460 ? -2.136 -11.285 0.697 1.00 90.69 460 HIS A O 1
ATOM 3712 N N . VAL A 1 461 ? -2.116 -13.485 0.238 1.00 86.25 461 VAL A N 1
ATOM 3713 C CA . VAL A 1 461 ? -0.718 -13.698 0.631 1.00 86.25 461 VAL A CA 1
ATOM 3714 C C . VAL A 1 461 ? 0.203 -13.447 -0.563 1.00 86.25 461 VAL A C 1
ATOM 3716 O O . VAL A 1 461 ? -0.052 -13.909 -1.683 1.00 86.25 461 VAL A O 1
ATOM 3719 N N . THR A 1 462 ? 1.277 -12.705 -0.328 1.00 75.62 462 THR A N 1
ATOM 3720 C CA . THR A 1 462 ? 2.348 -12.422 -1.280 1.00 75.62 462 THR A CA 1
ATOM 3721 C C . THR A 1 462 ? 3.634 -13.041 -0.753 1.00 75.62 462 THR A C 1
ATOM 3723 O O . THR A 1 462 ? 4.250 -12.546 0.189 1.00 75.62 462 THR A O 1
ATOM 3726 N N . ILE A 1 463 ? 4.042 -14.140 -1.389 1.00 63.97 463 ILE A N 1
ATOM 3727 C CA . ILE A 1 463 ? 5.326 -14.795 -1.142 1.00 63.97 463 ILE A CA 1
ATOM 3728 C C . ILE A 1 463 ? 6.323 -14.202 -2.130 1.00 63.97 463 ILE A C 1
ATOM 3730 O O . ILE A 1 463 ? 6.248 -14.447 -3.338 1.00 63.97 463 ILE A O 1
ATOM 3734 N N . CYS A 1 464 ? 7.262 -13.408 -1.633 1.00 53.88 464 CYS A N 1
ATOM 3735 C CA . CYS A 1 464 ? 8.387 -12.985 -2.446 1.00 53.88 464 CYS A CA 1
ATOM 3736 C C . CYS A 1 464 ? 9.370 -14.159 -2.563 1.00 53.88 464 CYS A C 1
ATOM 3738 O O . CYS A 1 464 ? 10.164 -14.410 -1.671 1.00 53.88 464 CYS A O 1
ATOM 3740 N N . PHE A 1 465 ? 9.378 -14.884 -3.684 1.00 49.00 465 PHE A N 1
ATOM 3741 C CA . PHE A 1 465 ? 10.508 -15.766 -3.994 1.00 49.00 465 PHE A CA 1
ATOM 3742 C C . PHE A 1 465 ? 11.719 -14.911 -4.388 1.00 49.00 465 PHE A C 1
ATOM 3744 O O . PHE A 1 465 ? 12.075 -14.800 -5.565 1.00 49.00 465 PHE A O 1
ATOM 3751 N N . PHE A 1 466 ? 12.384 -14.282 -3.416 1.00 52.34 466 PHE A N 1
ATOM 3752 C CA . PHE A 1 466 ? 13.699 -13.709 -3.666 1.00 52.34 466 PHE A CA 1
ATOM 3753 C C . PHE A 1 466 ? 14.713 -14.846 -3.772 1.00 52.34 466 PHE A C 1
ATOM 3755 O O . PHE A 1 466 ? 15.390 -15.240 -2.825 1.00 52.34 466 PHE A O 1
ATOM 3762 N N . LEU A 1 467 ? 14.872 -15.364 -4.991 1.00 49.34 467 LEU A N 1
ATOM 3763 C CA . LEU A 1 467 ? 16.095 -16.064 -5.352 1.00 49.34 467 LEU A CA 1
ATOM 3764 C C . LEU A 1 467 ? 17.253 -15.104 -5.044 1.00 49.34 467 LEU A C 1
ATOM 3766 O O . LEU A 1 467 ? 17.372 -14.040 -5.663 1.00 49.34 467 LEU A O 1
ATOM 3770 N N . ARG A 1 468 ? 18.089 -15.460 -4.061 1.00 52.38 468 ARG A N 1
ATOM 3771 C CA . ARG A 1 468 ? 19.338 -14.745 -3.768 1.00 52.38 468 ARG A CA 1
ATOM 3772 C C . ARG A 1 468 ? 20.109 -14.529 -5.080 1.00 52.38 468 ARG A C 1
ATOM 3774 O O . ARG A 1 468 ? 19.987 -15.364 -5.979 1.00 52.38 468 ARG A O 1
ATOM 3781 N N . PRO A 1 469 ? 20.918 -13.466 -5.225 1.00 57.56 469 PRO A N 1
ATOM 3782 C CA . PRO A 1 469 ? 21.632 -13.195 -6.475 1.00 57.56 469 PRO A CA 1
ATOM 3783 C C . PRO A 1 469 ? 22.361 -14.423 -7.045 1.00 57.56 469 PRO A C 1
ATOM 3785 O O . PRO A 1 469 ? 22.236 -14.701 -8.234 1.00 57.56 469 PRO A O 1
ATOM 3788 N N . TYR A 1 470 ? 22.988 -15.243 -6.192 1.00 62.75 470 TYR A N 1
ATOM 3789 C CA . TYR A 1 470 ? 23.626 -16.493 -6.625 1.00 62.75 470 TYR A CA 1
ATOM 3790 C C . TYR A 1 470 ? 22.635 -17.579 -7.088 1.00 62.75 470 TYR A C 1
ATOM 3792 O O . TYR A 1 470 ? 22.963 -18.357 -7.979 1.00 62.75 470 TYR A O 1
ATOM 3800 N N . HIS A 1 471 ? 21.421 -17.648 -6.529 1.00 62.34 471 HIS A N 1
ATOM 3801 C CA . HIS A 1 471 ? 20.364 -18.545 -7.008 1.00 62.34 471 HIS A CA 1
ATOM 3802 C C . HIS A 1 471 ? 19.860 -18.121 -8.390 1.00 62.34 471 HIS A C 1
ATOM 3804 O O . HIS A 1 471 ? 19.731 -18.966 -9.273 1.00 62.34 471 HIS A O 1
ATOM 3810 N N . LYS A 1 472 ? 19.633 -16.815 -8.601 1.00 68.56 472 LYS A N 1
ATOM 3811 C CA . LYS A 1 472 ? 19.275 -16.266 -9.921 1.00 68.56 472 LYS A CA 1
ATOM 3812 C C . LYS A 1 472 ? 20.366 -16.570 -10.936 1.00 68.56 472 LYS A C 1
ATOM 3814 O O . LYS A 1 472 ? 20.074 -17.093 -12.002 1.00 68.56 472 LYS A O 1
ATOM 3819 N N . GLN A 1 473 ? 21.621 -16.320 -10.570 1.00 67.56 473 GLN A N 1
ATOM 3820 C CA . GLN A 1 473 ? 22.770 -16.580 -11.429 1.00 67.56 473 GLN A CA 1
ATOM 3821 C C . GLN A 1 473 ? 22.919 -18.071 -11.764 1.00 67.56 473 GLN A C 1
ATOM 3823 O O . GLN A 1 473 ? 23.228 -18.406 -12.899 1.00 67.56 473 GLN A O 1
ATOM 3828 N N . ARG A 1 474 ? 22.627 -18.978 -10.821 1.00 69.75 474 ARG A N 1
ATOM 3829 C CA . ARG A 1 474 ? 22.617 -20.428 -11.077 1.00 69.75 474 ARG A CA 1
ATOM 3830 C C . ARG A 1 474 ? 21.500 -20.866 -12.021 1.00 69.75 474 ARG A C 1
ATOM 3832 O O . ARG A 1 474 ? 21.752 -21.704 -12.876 1.00 69.75 474 ARG A O 1
ATOM 3839 N N . ILE A 1 475 ? 20.296 -20.309 -11.893 1.00 73.56 475 ILE A N 1
ATOM 3840 C CA . ILE A 1 475 ? 19.179 -20.617 -12.801 1.00 73.56 475 ILE A CA 1
ATOM 3841 C C . ILE A 1 475 ? 19.444 -20.047 -14.196 1.00 73.56 475 ILE A C 1
ATOM 3843 O O . ILE A 1 475 ? 19.252 -20.745 -15.184 1.00 73.56 475 ILE A O 1
ATOM 3847 N N . LEU A 1 476 ? 19.938 -18.810 -14.279 1.00 73.75 476 LEU A N 1
ATOM 3848 C CA . LEU A 1 476 ? 20.309 -18.185 -15.547 1.00 73.75 476 LEU A CA 1
ATOM 3849 C C . LEU A 1 476 ? 21.454 -18.944 -16.229 1.00 73.75 476 LEU A C 1
ATOM 3851 O O . LEU A 1 476 ? 21.327 -19.263 -17.400 1.00 73.75 476 LEU A O 1
ATOM 3855 N N . SER A 1 477 ? 22.498 -19.335 -15.490 1.00 74.38 477 SER A N 1
ATOM 3856 C CA . SER A 1 477 ? 23.590 -20.183 -15.999 1.00 74.38 477 SER A CA 1
ATOM 3857 C C . SER A 1 477 ? 23.115 -21.581 -16.421 1.00 74.38 477 SER A C 1
ATOM 3859 O O . SER A 1 477 ? 23.633 -22.161 -17.373 1.00 74.38 477 SER A O 1
ATOM 3861 N N . PHE A 1 478 ? 22.108 -22.140 -15.742 1.00 73.88 478 PHE A N 1
ATOM 3862 C CA . PHE A 1 478 ? 21.500 -23.406 -16.149 1.00 73.88 478 PHE A CA 1
ATOM 3863 C C . PHE A 1 478 ? 20.733 -23.282 -17.474 1.00 73.88 478 PHE A C 1
ATOM 3865 O O . PHE A 1 478 ? 20.829 -24.173 -18.314 1.00 73.88 478 PHE A O 1
ATOM 3872 N N . LEU A 1 479 ? 19.976 -22.195 -17.656 1.00 76.94 479 LEU A N 1
ATOM 3873 C CA . LEU A 1 479 ? 19.209 -21.933 -18.877 1.00 76.94 479 LEU A CA 1
ATOM 3874 C C . LEU A 1 479 ? 20.112 -21.527 -20.048 1.00 76.94 479 LEU A C 1
ATOM 3876 O O . LEU A 1 479 ? 19.867 -21.943 -21.177 1.00 76.94 479 LEU A O 1
ATOM 3880 N N . ASP A 1 480 ? 21.161 -20.756 -19.771 1.00 77.38 480 ASP A N 1
ATOM 3881 C CA . ASP A 1 480 ? 22.160 -20.336 -20.743 1.00 77.38 480 ASP A CA 1
ATOM 3882 C C . ASP A 1 480 ? 23.559 -20.280 -20.110 1.00 77.38 480 ASP A C 1
ATOM 3884 O O . ASP A 1 480 ? 23.997 -19.282 -19.539 1.00 77.38 480 ASP A O 1
ATOM 3888 N N . SER A 1 481 ? 24.308 -21.372 -20.258 1.00 74.00 481 SER A N 1
ATOM 3889 C CA . SER A 1 481 ? 25.684 -21.460 -19.752 1.00 74.00 481 SER A CA 1
ATOM 3890 C C . SER A 1 481 ? 26.695 -20.610 -20.536 1.00 74.00 481 SER A C 1
ATOM 3892 O O . SER A 1 481 ? 27.868 -20.564 -20.162 1.00 74.00 481 SER A O 1
ATOM 3894 N N . SER A 1 482 ? 26.286 -19.976 -21.644 1.00 75.56 482 SER A N 1
ATOM 3895 C CA . SER A 1 482 ? 27.174 -19.191 -22.511 1.00 75.56 482 SER A CA 1
ATOM 3896 C C . SER A 1 482 ? 27.326 -17.731 -22.078 1.00 75.56 482 SER A C 1
ATOM 3898 O O . SER A 1 482 ? 28.287 -17.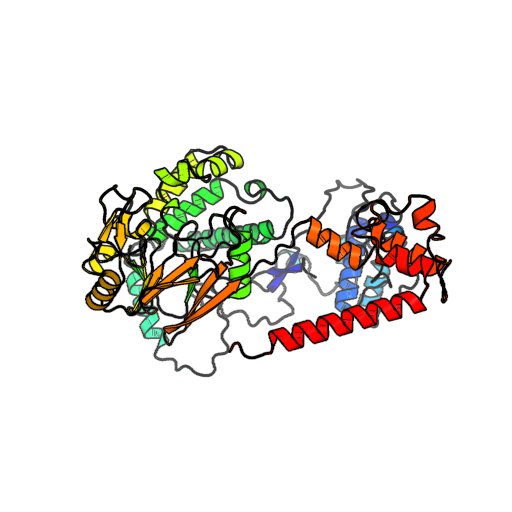082 -22.488 1.00 75.56 482 SER A O 1
ATOM 3900 N N . THR A 1 483 ? 26.449 -17.231 -21.200 1.00 73.62 483 THR A N 1
ATOM 3901 C CA . THR A 1 483 ? 26.488 -15.840 -20.717 1.00 73.62 483 THR A CA 1
ATOM 3902 C C . THR A 1 483 ? 27.694 -15.536 -19.827 1.00 73.62 483 THR A C 1
ATOM 3904 O O . THR A 1 483 ? 28.151 -14.399 -19.777 1.00 73.62 483 THR A O 1
ATOM 3907 N N . ASP A 1 484 ? 28.202 -16.536 -19.100 1.00 75.00 484 ASP A N 1
ATOM 3908 C CA . ASP A 1 484 ? 29.364 -16.413 -18.209 1.00 75.00 484 ASP A CA 1
ATOM 3909 C C . ASP A 1 484 ? 30.192 -17.716 -18.214 1.00 75.00 484 ASP A C 1
ATOM 3911 O O . ASP A 1 484 ? 30.166 -18.495 -17.255 1.00 75.00 484 ASP A O 1
ATOM 3915 N N . PRO A 1 485 ? 30.913 -17.995 -19.313 1.00 71.94 485 PRO A N 1
ATOM 3916 C CA . PRO A 1 485 ? 31.568 -19.281 -19.543 1.00 71.94 485 PRO A CA 1
ATOM 3917 C C . PRO A 1 485 ? 32.778 -19.526 -18.630 1.00 71.94 485 PRO A C 1
ATOM 3919 O O . PRO A 1 485 ? 33.194 -20.668 -18.456 1.00 71.94 485 PRO A O 1
ATOM 3922 N N . LEU A 1 486 ? 33.356 -18.472 -18.046 1.00 74.19 486 LEU A N 1
ATOM 3923 C CA . LEU A 1 486 ? 34.528 -18.557 -17.165 1.00 74.19 486 LEU A CA 1
ATOM 3924 C C . LEU A 1 486 ? 34.168 -18.488 -15.675 1.00 74.19 486 LEU A C 1
ATOM 3926 O O . LEU A 1 486 ? 34.993 -18.857 -14.842 1.00 74.19 486 LEU A O 1
ATOM 3930 N N . GLY A 1 487 ? 32.961 -18.032 -15.334 1.00 76.81 487 GLY A N 1
ATOM 3931 C CA . GLY A 1 487 ? 32.445 -18.000 -13.972 1.00 76.81 487 GLY A CA 1
ATOM 3932 C C . GLY A 1 487 ? 31.397 -19.081 -13.734 1.00 76.81 487 GLY A C 1
ATOM 3933 O O . GLY A 1 487 ? 31.692 -20.271 -13.634 1.00 76.81 487 GLY A O 1
ATOM 3934 N N . THR A 1 488 ? 30.141 -18.666 -13.611 1.00 69.56 488 THR A N 1
ATOM 3935 C CA . THR A 1 488 ? 29.031 -19.545 -13.212 1.00 69.56 488 THR A CA 1
ATOM 3936 C C . THR A 1 488 ? 28.615 -20.577 -14.259 1.00 69.56 488 THR A C 1
ATOM 3938 O O . THR A 1 488 ? 28.024 -21.592 -13.887 1.00 69.56 488 THR A O 1
ATOM 3941 N N . GLY A 1 489 ? 28.927 -20.357 -15.539 1.00 73.06 489 GLY A N 1
ATOM 3942 C CA . GLY A 1 489 ? 28.702 -21.291 -16.649 1.00 73.06 489 GLY A CA 1
ATOM 3943 C C . GLY A 1 489 ? 29.847 -22.281 -16.881 1.00 73.06 489 GLY A C 1
ATOM 3944 O O . GLY A 1 489 ? 29.654 -23.284 -17.572 1.00 73.06 489 GLY A O 1
ATOM 3945 N N . TYR A 1 490 ? 31.012 -22.065 -16.257 1.00 80.12 490 TYR A N 1
ATOM 3946 C CA . TYR A 1 490 ? 32.210 -22.890 -16.447 1.00 80.12 490 TYR A CA 1
ATOM 3947 C C . TYR A 1 490 ? 31.935 -24.379 -16.218 1.00 80.12 490 TYR A C 1
ATOM 3949 O O . TYR A 1 490 ? 32.285 -25.225 -17.040 1.00 80.12 490 TYR A O 1
ATOM 3957 N N . ASN A 1 491 ? 31.215 -24.712 -15.145 1.00 74.38 491 ASN A N 1
ATOM 3958 C CA . ASN A 1 491 ? 30.926 -26.103 -14.787 1.00 74.38 491 ASN A CA 1
ATOM 3959 C C . ASN A 1 491 ? 30.036 -26.806 -15.823 1.00 74.38 491 ASN A C 1
ATOM 3961 O O . ASN A 1 491 ? 30.266 -27.973 -16.158 1.00 74.38 491 ASN A O 1
ATOM 3965 N N . ALA A 1 492 ? 29.031 -26.099 -16.345 1.00 78.12 492 ALA A N 1
ATOM 3966 C CA . ALA A 1 492 ? 28.141 -26.620 -17.375 1.00 78.12 492 ALA A CA 1
ATOM 3967 C C . ALA A 1 492 ? 28.902 -26.838 -18.693 1.00 78.12 492 ALA A C 1
ATOM 3969 O O . ALA A 1 492 ? 28.777 -27.903 -19.301 1.00 78.12 492 ALA A O 1
ATOM 3970 N N . GLN A 1 493 ? 29.774 -25.901 -19.077 1.00 79.56 493 GLN A N 1
ATOM 3971 C CA . GLN A 1 493 ? 30.615 -26.042 -20.266 1.00 79.56 493 GLN A CA 1
ATOM 3972 C C . GLN A 1 493 ? 31.620 -27.190 -20.149 1.00 79.56 493 GLN A C 1
ATOM 3974 O O . GLN A 1 493 ? 31.703 -28.017 -21.056 1.00 79.56 493 GLN A O 1
ATOM 3979 N N . GLN A 1 494 ? 32.333 -27.318 -19.025 1.00 82.38 494 GLN A N 1
ATOM 3980 C CA . GLN A 1 494 ? 33.250 -28.446 -18.821 1.00 82.38 494 GLN A CA 1
ATOM 3981 C C . GLN A 1 494 ? 32.512 -29.789 -18.855 1.00 82.38 494 GLN A C 1
ATOM 3983 O O . GLN A 1 494 ? 33.017 -30.761 -19.416 1.00 82.38 494 GLN A O 1
ATOM 3988 N N . SER A 1 495 ? 31.278 -29.838 -18.344 1.00 79.88 495 SER A N 1
ATOM 3989 C CA . SER A 1 495 ? 30.423 -31.028 -18.430 1.00 79.88 495 SER A CA 1
ATOM 3990 C C . SER A 1 495 ? 30.003 -31.352 -19.870 1.00 79.88 495 SER A C 1
ATOM 3992 O O . SER A 1 495 ? 29.977 -32.524 -20.254 1.00 79.88 495 SER A O 1
ATOM 3994 N N . GLN A 1 496 ? 29.713 -30.346 -20.699 1.00 81.50 496 GLN A N 1
ATOM 3995 C CA . GLN A 1 496 ? 29.413 -30.531 -22.125 1.00 81.50 496 GLN A CA 1
ATOM 3996 C C . GLN A 1 496 ? 30.644 -30.996 -22.915 1.00 81.50 496 GLN A C 1
ATOM 3998 O O . GLN A 1 496 ? 30.550 -31.941 -23.700 1.00 81.50 496 GLN A O 1
ATOM 4003 N N . ILE A 1 497 ? 31.814 -30.406 -22.663 1.00 84.19 497 ILE A N 1
ATOM 4004 C CA . ILE A 1 497 ? 33.075 -30.806 -23.301 1.00 84.19 497 ILE A CA 1
ATOM 4005 C C . ILE A 1 497 ? 33.435 -32.241 -22.900 1.00 84.19 497 ILE A C 1
ATOM 4007 O O . ILE A 1 497 ? 33.736 -33.061 -23.766 1.00 84.19 497 ILE A O 1
ATOM 4011 N N . ALA A 1 498 ? 33.333 -32.579 -21.611 1.00 82.00 498 ALA A N 1
ATOM 4012 C CA . ALA A 1 498 ? 33.488 -33.942 -21.104 1.00 82.00 498 ALA A CA 1
ATOM 4013 C C . ALA A 1 498 ? 32.518 -34.922 -21.792 1.00 82.00 498 ALA A C 1
ATOM 4015 O O . ALA A 1 498 ? 32.906 -36.029 -22.171 1.00 82.00 498 ALA A O 1
ATOM 4016 N N . SER A 1 499 ? 31.273 -34.489 -22.025 1.00 81.56 499 SER A N 1
ATOM 4017 C CA . SER A 1 499 ? 30.244 -35.275 -22.717 1.00 81.56 499 SER A CA 1
ATOM 4018 C C . SER A 1 499 ? 30.573 -35.559 -24.176 1.00 81.56 499 SER A C 1
ATOM 4020 O O . SER A 1 499 ? 30.381 -36.694 -24.618 1.00 81.56 499 SER A O 1
ATOM 4022 N N . GLY A 1 500 ? 31.071 -34.565 -24.914 1.00 84.06 500 GLY A N 1
ATOM 4023 C CA . GLY A 1 500 ? 31.534 -34.751 -26.291 1.00 84.06 500 GLY A CA 1
ATOM 4024 C C . GLY A 1 500 ? 32.803 -35.604 -26.362 1.00 84.06 500 GLY A C 1
ATOM 4025 O O . GLY A 1 500 ? 32.916 -36.490 -27.203 1.00 84.06 500 GLY A O 1
ATOM 4026 N N . SER A 1 501 ? 33.721 -35.386 -25.421 1.00 85.44 501 SER A N 1
ATOM 4027 C CA . SER A 1 501 ? 35.011 -36.072 -25.293 1.00 85.44 501 SER A CA 1
ATOM 4028 C C . SER A 1 501 ? 34.873 -37.574 -25.002 1.00 85.44 501 SER A C 1
ATOM 4030 O O . SER A 1 501 ? 35.605 -38.381 -25.577 1.00 85.44 501 SER A O 1
ATOM 4032 N N . GLY A 1 502 ? 33.937 -37.966 -24.129 1.00 85.00 502 GLY A N 1
ATOM 4033 C CA . GLY A 1 502 ? 33.713 -39.366 -23.747 1.00 85.00 502 GLY A CA 1
ATOM 4034 C C . GLY A 1 502 ? 32.970 -40.212 -24.789 1.00 85.00 502 GLY A C 1
ATOM 4035 O O . GLY A 1 502 ? 33.062 -41.438 -24.765 1.00 85.00 502 GLY A O 1
ATOM 4036 N N . GLY A 1 503 ? 32.233 -39.600 -25.719 1.00 86.06 503 GLY A N 1
ATOM 4037 C CA . GLY A 1 503 ? 31.466 -40.334 -26.732 1.00 86.06 503 GLY A CA 1
ATOM 4038 C C . GLY A 1 503 ? 30.491 -41.374 -26.144 1.00 86.06 503 GLY A C 1
ATOM 4039 O O . GLY A 1 503 ? 29.945 -41.206 -25.050 1.00 86.06 503 GLY A O 1
ATOM 4040 N N . LEU A 1 504 ? 30.240 -42.466 -26.877 1.00 84.69 504 LEU A N 1
ATOM 4041 C CA . LEU A 1 504 ? 29.310 -43.524 -26.446 1.00 84.69 504 LEU A CA 1
ATOM 4042 C C . LEU A 1 504 ? 29.883 -44.433 -25.345 1.00 84.69 504 LEU A C 1
ATOM 4044 O O . LEU A 1 504 ? 29.140 -44.824 -24.446 1.00 84.69 504 LEU A O 1
ATOM 4048 N N . PHE A 1 505 ? 31.182 -44.745 -25.408 1.00 85.31 505 PHE A N 1
ATOM 4049 C CA . PHE A 1 505 ? 31.822 -45.794 -24.597 1.00 85.31 505 PHE A CA 1
ATOM 4050 C C . PHE A 1 505 ? 32.791 -45.276 -23.526 1.00 85.31 505 PHE A C 1
ATOM 4052 O O . PHE A 1 505 ? 33.223 -46.050 -22.677 1.00 85.31 505 PHE A O 1
ATOM 4059 N N . GLY A 1 506 ? 33.112 -43.983 -23.540 1.00 88.69 506 GLY A N 1
ATOM 4060 C CA . GLY A 1 506 ? 34.052 -43.380 -22.604 1.00 88.69 506 GLY A CA 1
ATOM 4061 C C . GLY A 1 506 ? 35.510 -43.581 -23.003 1.00 88.69 506 GLY A C 1
ATOM 4062 O O . GLY A 1 506 ? 35.839 -44.335 -23.920 1.00 88.69 506 GLY A O 1
ATOM 4063 N N . LYS A 1 507 ? 36.402 -42.884 -22.299 1.00 86.25 507 LYS A N 1
ATOM 4064 C CA . LYS A 1 507 ? 37.863 -42.997 -22.464 1.00 86.25 507 LYS A CA 1
ATOM 4065 C C . LYS A 1 507 ? 38.506 -44.084 -21.592 1.00 86.25 507 LYS A C 1
ATOM 4067 O O . LYS A 1 507 ? 39.701 -44.349 -21.718 1.00 86.25 507 LYS A O 1
ATOM 4072 N N . GLY A 1 508 ? 37.727 -44.720 -20.720 1.00 82.88 508 GLY A N 1
ATOM 4073 C CA . GLY A 1 508 ? 38.193 -45.671 -19.717 1.00 82.88 508 GLY A CA 1
ATOM 4074 C C . GLY A 1 508 ? 38.454 -45.016 -18.359 1.00 82.88 508 GLY A C 1
ATOM 4075 O O . GLY A 1 508 ? 38.683 -43.810 -18.252 1.00 82.88 508 GLY A O 1
ATOM 4076 N N . PHE A 1 509 ? 38.413 -45.842 -17.313 1.00 82.50 509 PHE A N 1
ATOM 4077 C CA . PHE A 1 509 ? 38.590 -45.417 -15.925 1.00 82.50 509 PHE A CA 1
ATOM 4078 C C . PHE A 1 509 ? 39.923 -44.680 -15.721 1.00 82.50 509 PHE A C 1
ATOM 4080 O O . PHE A 1 509 ? 40.970 -45.173 -16.141 1.00 82.50 509 PHE A O 1
ATOM 4087 N N . ALA A 1 510 ? 39.874 -43.513 -15.071 1.00 79.25 510 ALA A N 1
ATOM 4088 C CA . ALA A 1 510 ? 41.011 -42.621 -14.809 1.00 79.25 510 ALA A CA 1
ATOM 4089 C C . ALA A 1 510 ? 41.733 -42.038 -16.048 1.00 79.25 510 ALA A C 1
ATOM 4091 O O . ALA A 1 510 ? 42.778 -41.394 -15.908 1.00 79.25 510 ALA A O 1
ATOM 4092 N N . ASN A 1 511 ? 41.170 -42.197 -17.251 1.00 81.81 511 ASN A N 1
ATOM 4093 C CA . ASN A 1 511 ? 41.719 -41.661 -18.505 1.00 81.81 511 ASN A CA 1
ATOM 4094 C C . ASN A 1 511 ? 40.996 -40.389 -18.996 1.00 81.81 511 ASN A C 1
ATOM 4096 O O . ASN A 1 511 ? 41.148 -39.987 -20.152 1.00 81.81 511 ASN A O 1
ATOM 4100 N N . GLY A 1 512 ? 40.191 -39.749 -18.142 1.00 81.69 512 GLY A N 1
ATOM 4101 C CA . GLY A 1 512 ? 39.480 -38.514 -18.473 1.00 81.69 512 GLY A CA 1
ATOM 4102 C C . GLY A 1 512 ? 40.427 -37.322 -18.633 1.00 81.69 512 GLY A C 1
ATOM 4103 O O . GLY A 1 512 ? 41.091 -36.906 -17.678 1.00 81.69 512 GLY A O 1
ATOM 4104 N N . SER A 1 513 ? 40.474 -36.733 -19.830 1.00 81.00 513 SER A N 1
ATOM 4105 C CA . SER A 1 513 ? 41.323 -35.572 -20.123 1.00 81.00 513 SER A CA 1
ATOM 4106 C C . SER A 1 513 ? 40.982 -34.349 -19.274 1.00 81.00 513 SER A C 1
ATOM 4108 O O . SER A 1 513 ? 41.899 -33.652 -18.845 1.00 81.00 513 SER A O 1
ATOM 4110 N N . GLN A 1 514 ? 39.703 -34.113 -18.961 1.00 78.44 514 GLN A N 1
ATOM 4111 C CA . GLN A 1 514 ? 39.290 -32.974 -18.130 1.00 78.44 514 GLN A CA 1
ATOM 4112 C C . GLN A 1 514 ? 39.832 -33.079 -16.700 1.00 78.44 514 GLN A C 1
ATOM 4114 O O . GLN A 1 514 ? 40.155 -32.081 -16.054 1.00 78.44 514 GLN A O 1
ATOM 4119 N N . THR A 1 515 ? 40.000 -34.312 -16.224 1.00 73.50 515 THR A N 1
ATOM 4120 C CA . THR A 1 515 ? 40.490 -34.611 -14.877 1.00 73.50 515 THR A CA 1
ATOM 4121 C C . THR A 1 515 ? 42.016 -34.604 -14.815 1.00 73.50 515 THR A C 1
ATOM 4123 O O . THR A 1 515 ? 42.592 -34.096 -13.847 1.00 73.50 515 THR A O 1
ATOM 4126 N N . GLN A 1 516 ? 42.681 -35.157 -15.836 1.00 78.56 516 GLN A N 1
ATOM 4127 C CA . GLN A 1 516 ? 44.145 -35.215 -15.922 1.00 78.56 516 GLN A CA 1
ATOM 4128 C C . GLN A 1 516 ? 44.774 -33.840 -16.167 1.00 78.56 516 GLN A C 1
ATOM 4130 O O . GLN A 1 516 ? 45.818 -33.544 -15.594 1.00 78.56 516 GLN A O 1
ATOM 4135 N N . LEU A 1 517 ? 44.123 -32.990 -16.966 1.00 79.88 517 LEU A N 1
ATOM 4136 C CA . LEU A 1 517 ? 44.614 -31.650 -17.303 1.00 79.88 517 LEU A CA 1
ATOM 4137 C C . LEU A 1 517 ? 44.192 -30.569 -16.293 1.00 79.88 517 LEU A C 1
ATOM 4139 O O . LEU A 1 517 ? 44.545 -29.408 -16.463 1.00 79.88 517 LEU A O 1
ATOM 4143 N N . GLY A 1 518 ? 43.469 -30.937 -15.229 1.00 74.62 518 GLY A N 1
ATOM 4144 C CA . GLY A 1 518 ? 43.129 -30.020 -14.136 1.00 74.62 518 GLY A CA 1
ATOM 4145 C C . GLY A 1 518 ? 42.024 -29.008 -14.453 1.00 74.62 518 GLY A C 1
ATOM 4146 O O . GLY A 1 518 ? 41.914 -28.009 -13.752 1.00 74.62 518 GLY A O 1
ATOM 4147 N N . PHE A 1 519 ? 41.191 -29.258 -15.469 1.00 76.50 519 PHE A N 1
ATOM 4148 C CA . PHE A 1 519 ? 40.064 -28.382 -15.818 1.00 76.50 519 PHE A CA 1
ATOM 4149 C C . PHE A 1 519 ? 38.878 -28.502 -14.848 1.00 76.50 519 PHE A C 1
ATOM 4151 O O . PHE A 1 519 ? 38.039 -27.603 -14.800 1.00 76.50 519 PHE A O 1
ATOM 4158 N N . LEU A 1 520 ? 38.815 -29.574 -14.049 1.00 73.75 520 LEU A N 1
ATOM 4159 C CA . LEU A 1 520 ? 37.807 -29.776 -13.005 1.00 73.75 520 LEU A CA 1
ATOM 4160 C C . LEU A 1 520 ? 38.413 -29.477 -11.616 1.00 73.75 520 LEU A C 1
ATOM 4162 O O . LEU A 1 520 ? 39.269 -30.247 -11.167 1.00 73.75 520 LEU A O 1
ATOM 4166 N N . PRO A 1 521 ? 37.989 -28.397 -10.928 1.00 60.31 521 PRO A N 1
ATOM 4167 C CA . PRO A 1 521 ? 38.614 -27.947 -9.682 1.00 60.31 521 PRO A CA 1
ATOM 4168 C C . PRO A 1 521 ? 38.406 -28.903 -8.495 1.00 60.31 521 PRO A C 1
ATOM 4170 O O . PRO A 1 521 ? 39.316 -29.058 -7.684 1.00 60.31 521 PRO A O 1
ATOM 4173 N N . GLU A 1 522 ? 37.268 -29.607 -8.406 1.00 60.31 522 GLU A N 1
ATOM 4174 C CA . GLU A 1 522 ? 36.990 -30.546 -7.307 1.00 60.31 522 GLU A CA 1
ATOM 4175 C C . GLU A 1 522 ? 36.505 -31.917 -7.800 1.00 60.31 522 GLU A C 1
ATOM 4177 O O . GLU A 1 522 ? 35.363 -32.115 -8.194 1.00 60.31 522 GLU A O 1
ATOM 4182 N N . ARG A 1 523 ? 37.352 -32.944 -7.713 1.00 54.88 523 ARG A N 1
ATOM 4183 C CA . ARG A 1 523 ? 37.032 -34.288 -8.237 1.00 54.88 523 ARG A CA 1
ATOM 4184 C C . ARG A 1 523 ? 35.906 -35.036 -7.491 1.00 54.88 523 ARG A C 1
ATOM 4186 O O . ARG A 1 523 ? 35.558 -36.137 -7.907 1.00 54.88 523 ARG A O 1
ATOM 4193 N N . ARG A 1 524 ? 35.386 -34.518 -6.367 1.00 51.41 524 ARG A N 1
ATOM 4194 C CA . ARG A 1 524 ? 34.567 -35.292 -5.403 1.00 51.41 524 ARG A CA 1
ATOM 4195 C C . ARG A 1 524 ? 33.148 -34.775 -5.144 1.00 51.41 524 ARG A C 1
ATOM 4197 O O . ARG A 1 524 ? 32.385 -35.503 -4.520 1.00 51.41 524 ARG A O 1
ATOM 4204 N N . THR A 1 525 ? 32.803 -33.571 -5.581 1.00 56.97 525 THR A N 1
ATOM 4205 C CA . THR A 1 525 ? 31.576 -32.877 -5.151 1.00 56.97 525 THR A CA 1
ATOM 4206 C C . THR A 1 525 ? 30.715 -32.508 -6.357 1.00 56.97 525 THR A C 1
ATOM 4208 O O . THR A 1 525 ? 29.743 -33.200 -6.648 1.00 56.97 525 THR A O 1
ATOM 4211 N N . ASP A 1 526 ? 31.129 -31.504 -7.129 1.00 56.59 526 ASP A N 1
ATOM 4212 C CA . ASP A 1 526 ? 30.277 -30.893 -8.162 1.00 56.59 526 ASP A CA 1
ATOM 4213 C C . ASP A 1 526 ? 30.521 -31.437 -9.582 1.00 56.59 526 ASP A C 1
ATOM 4215 O O . ASP A 1 526 ? 29.784 -31.117 -10.515 1.00 56.59 526 ASP A O 1
ATOM 4219 N N . PHE A 1 527 ? 31.533 -32.292 -9.766 1.00 69.19 527 PHE A N 1
ATOM 4220 C CA . PHE A 1 527 ? 32.003 -32.712 -11.095 1.00 69.19 527 PHE A CA 1
ATOM 4221 C C . PHE A 1 527 ? 31.927 -34.219 -11.350 1.00 69.19 527 PHE A C 1
ATOM 4223 O O . PHE A 1 527 ? 32.356 -34.689 -12.403 1.00 69.19 527 PHE A O 1
ATOM 4230 N N . THR A 1 528 ? 31.348 -34.994 -10.429 1.00 75.69 528 THR A N 1
ATOM 4231 C CA . THR A 1 528 ? 31.254 -36.458 -10.555 1.00 75.69 528 THR A CA 1
ATOM 4232 C C . THR A 1 528 ? 30.563 -36.879 -11.848 1.00 75.69 528 THR A C 1
ATOM 4234 O O . THR A 1 528 ? 31.006 -37.826 -12.494 1.00 75.69 528 THR A O 1
ATOM 4237 N N . PHE A 1 529 ? 29.524 -36.151 -12.274 1.00 79.69 529 PHE A N 1
ATOM 4238 C CA . PHE A 1 529 ? 28.840 -36.441 -13.532 1.00 79.69 529 PHE A CA 1
ATOM 4239 C C . PHE A 1 529 ? 29.743 -36.212 -14.751 1.00 79.69 529 PHE A C 1
ATOM 4241 O O . PHE A 1 529 ? 29.806 -37.080 -15.615 1.00 79.69 529 PHE A O 1
ATOM 4248 N N . ALA A 1 530 ? 30.481 -35.097 -14.807 1.00 82.62 530 ALA A N 1
ATOM 4249 C CA . ALA A 1 530 ? 31.404 -34.795 -15.905 1.00 82.62 530 ALA A CA 1
ATOM 4250 C C . ALA A 1 530 ? 32.528 -35.840 -16.011 1.00 82.62 530 ALA A C 1
ATOM 4252 O O . ALA A 1 530 ? 32.813 -36.331 -17.102 1.00 82.62 530 ALA A O 1
ATOM 4253 N N . VAL A 1 531 ? 33.108 -36.240 -14.873 1.00 82.69 531 VAL A N 1
ATOM 4254 C CA . VAL A 1 531 ? 34.142 -37.287 -14.807 1.00 82.69 531 VAL A CA 1
ATOM 4255 C C . VAL A 1 531 ? 33.590 -38.623 -15.300 1.00 82.69 531 VAL A C 1
ATOM 4257 O O . VAL A 1 531 ? 34.152 -39.240 -16.203 1.00 82.69 531 VAL A O 1
ATOM 4260 N N . LEU A 1 532 ? 32.455 -39.056 -14.747 1.00 82.25 532 LEU A N 1
ATOM 4261 C CA . LEU A 1 532 ? 31.852 -40.344 -15.081 1.00 82.25 532 LEU A CA 1
ATOM 4262 C C . LEU A 1 532 ? 31.422 -40.388 -16.550 1.00 82.25 532 LEU A C 1
ATOM 4264 O O . LEU A 1 532 ? 31.589 -41.403 -17.221 1.00 82.25 532 LEU A O 1
ATOM 4268 N N . ARG A 1 533 ? 30.928 -39.263 -17.067 1.00 85.75 533 ARG A N 1
ATOM 4269 C CA . ARG A 1 533 ? 30.538 -39.112 -18.462 1.00 85.75 533 ARG A CA 1
ATOM 4270 C C . ARG A 1 533 ? 31.722 -39.185 -19.426 1.00 85.75 533 ARG A C 1
ATOM 4272 O O . ARG A 1 533 ? 31.589 -39.795 -20.483 1.00 85.75 533 ARG A O 1
ATOM 4279 N N . GLU A 1 534 ? 32.859 -38.581 -19.095 1.00 87.50 534 GLU A N 1
ATOM 4280 C CA . GLU A 1 534 ? 34.052 -38.647 -19.946 1.00 87.50 534 GLU A CA 1
ATOM 4281 C C . GLU A 1 534 ? 34.701 -40.041 -19.913 1.00 87.50 534 GLU A C 1
ATOM 4283 O O . GLU A 1 534 ? 35.119 -40.570 -20.945 1.00 87.50 534 GLU A O 1
ATOM 4288 N N . GLU A 1 535 ? 34.764 -40.663 -18.735 1.00 87.94 535 GLU A N 1
ATOM 4289 C CA . GLU A 1 535 ? 35.449 -41.943 -18.535 1.00 87.94 535 GLU A CA 1
ATOM 4290 C C . GLU A 1 535 ? 34.629 -43.152 -18.995 1.00 87.94 535 GLU A C 1
ATOM 4292 O O . GLU A 1 535 ? 35.193 -44.079 -19.574 1.00 87.94 535 GLU A O 1
ATOM 4297 N N . TRP A 1 536 ? 33.310 -43.140 -18.786 1.00 87.12 536 TRP A N 1
ATOM 4298 C CA . TRP A 1 536 ? 32.414 -44.276 -19.064 1.00 87.12 536 TRP A CA 1
ATOM 4299 C C . TRP A 1 536 ? 31.409 -44.001 -20.191 1.00 87.12 536 TRP A C 1
ATOM 4301 O O . TRP A 1 536 ? 30.596 -44.864 -20.535 1.00 87.12 536 TRP A O 1
ATOM 4311 N N . GLY A 1 537 ? 31.453 -42.801 -20.774 1.00 87.69 537 GLY A N 1
ATOM 4312 C CA . GLY A 1 537 ? 30.652 -42.424 -21.932 1.00 87.69 537 GLY A CA 1
ATOM 4313 C C . GLY A 1 537 ? 29.155 -42.365 -21.651 1.00 87.69 537 GLY A C 1
ATOM 4314 O O . GLY A 1 537 ? 28.690 -42.326 -20.507 1.00 87.69 537 GLY A O 1
ATOM 4315 N N . PHE A 1 538 ? 28.372 -42.371 -22.731 1.00 85.69 538 PHE A N 1
ATOM 4316 C CA . PHE A 1 538 ? 26.914 -42.356 -22.647 1.00 85.69 538 PHE A CA 1
ATOM 4317 C C . PHE A 1 538 ? 26.334 -43.537 -21.876 1.00 85.69 538 PHE A C 1
ATOM 4319 O O . PHE A 1 538 ? 25.411 -43.349 -21.080 1.00 85.69 538 PHE A O 1
ATOM 4326 N N . LEU A 1 539 ? 26.903 -44.729 -22.060 1.00 84.19 539 LEU A N 1
ATOM 4327 C CA . LEU A 1 539 ? 26.417 -45.935 -21.399 1.00 84.19 539 LEU A CA 1
ATOM 4328 C C . LEU A 1 539 ? 26.563 -45.850 -19.870 1.00 84.19 539 LEU A C 1
ATOM 4330 O O . LEU A 1 539 ? 25.621 -46.164 -19.143 1.00 84.19 539 LEU A O 1
ATOM 4334 N N . GLY A 1 540 ? 27.707 -45.361 -19.378 1.00 83.94 540 GLY A N 1
ATOM 4335 C CA . GLY A 1 540 ? 27.944 -45.178 -17.944 1.00 83.94 540 GLY A CA 1
ATOM 4336 C C . GLY A 1 540 ? 26.985 -44.175 -17.302 1.00 83.94 540 GLY A C 1
ATOM 4337 O O . GLY A 1 540 ? 26.468 -44.418 -16.211 1.00 83.94 540 GLY A O 1
ATOM 4338 N N . SER A 1 541 ? 26.666 -43.079 -17.998 1.00 83.44 541 SER A N 1
ATOM 4339 C CA . SER A 1 541 ? 25.682 -42.104 -17.507 1.00 83.44 541 SER A CA 1
ATOM 4340 C C . SER A 1 541 ? 24.268 -42.675 -17.411 1.00 83.44 541 SER A C 1
ATOM 4342 O O . SER A 1 541 ? 23.547 -42.329 -16.479 1.00 83.44 541 SER A O 1
ATOM 4344 N N . MET A 1 542 ? 23.863 -43.551 -18.338 1.00 85.19 542 MET A N 1
ATOM 4345 C CA . MET A 1 542 ? 22.551 -44.212 -18.280 1.00 85.19 542 MET A CA 1
ATOM 4346 C C . MET A 1 542 ? 22.430 -45.130 -17.064 1.00 85.19 542 MET A C 1
ATOM 4348 O O . MET A 1 542 ? 21.396 -45.125 -16.399 1.00 85.19 542 MET A O 1
ATOM 4352 N N . VAL A 1 543 ? 23.499 -45.856 -16.723 1.00 86.50 543 VAL A N 1
ATOM 4353 C CA . VAL A 1 543 ? 23.551 -46.671 -15.499 1.00 86.50 543 VAL A CA 1
ATOM 4354 C C . VAL A 1 543 ? 23.412 -45.788 -14.258 1.00 86.50 543 VAL A C 1
ATOM 4356 O O . VAL A 1 543 ? 22.629 -46.105 -13.365 1.00 86.50 543 VAL A O 1
ATOM 4359 N N . LEU A 1 544 ? 24.115 -44.654 -14.212 1.00 83.69 544 LEU A N 1
ATOM 4360 C CA . LEU A 1 544 ? 24.029 -43.719 -13.091 1.00 83.69 544 LEU A CA 1
ATOM 4361 C C . LEU A 1 544 ? 22.616 -43.137 -12.932 1.00 83.69 544 LEU A C 1
ATOM 4363 O O . LEU A 1 544 ? 22.072 -43.145 -11.830 1.00 83.69 544 LEU A O 1
ATOM 4367 N N . ILE A 1 545 ? 22.008 -42.671 -14.028 1.00 86.50 545 ILE A N 1
ATOM 4368 C CA . ILE A 1 545 ? 20.640 -42.137 -14.023 1.00 86.50 545 ILE A CA 1
ATOM 4369 C C . ILE A 1 545 ? 19.662 -43.208 -13.537 1.00 86.50 545 ILE A C 1
ATOM 4371 O O . ILE A 1 545 ? 18.872 -42.935 -12.640 1.00 86.50 545 ILE A O 1
ATOM 4375 N N . PHE A 1 546 ? 19.773 -44.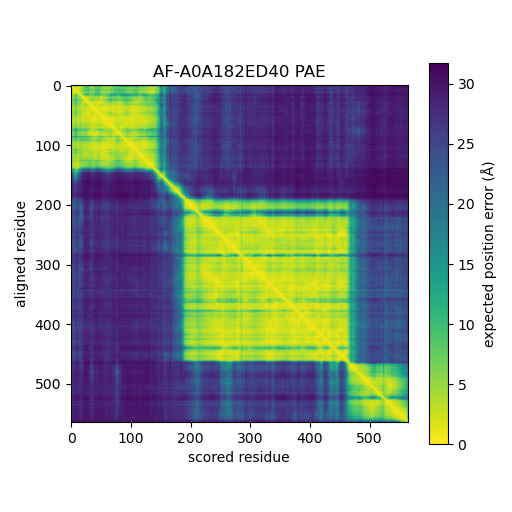440 -14.038 1.00 90.69 546 PHE A N 1
ATOM 4376 C CA . PHE A 1 546 ? 18.939 -45.554 -13.592 1.00 90.69 546 PHE A CA 1
ATOM 4377 C C . PHE A 1 546 ? 19.057 -45.815 -12.079 1.00 90.69 546 PHE A C 1
ATOM 4379 O O . PHE A 1 546 ? 18.041 -45.994 -11.402 1.00 90.69 546 PHE A O 1
ATOM 4386 N N . LEU A 1 547 ? 20.275 -45.785 -11.525 1.00 90.06 547 LEU A N 1
ATOM 4387 C CA . LEU A 1 547 ? 20.504 -45.941 -10.084 1.00 90.06 547 LEU A CA 1
ATOM 4388 C C . LEU A 1 547 ? 19.855 -44.808 -9.273 1.00 90.06 547 LEU A C 1
ATOM 4390 O O . LEU A 1 547 ? 19.180 -45.085 -8.281 1.00 90.06 547 LEU A O 1
ATOM 4394 N N . TYR A 1 548 ? 19.997 -43.551 -9.707 1.00 87.38 548 TYR A N 1
ATOM 4395 C CA . TYR A 1 548 ? 19.364 -42.405 -9.044 1.00 87.38 548 TYR A CA 1
ATOM 4396 C C . TYR A 1 548 ? 17.837 -42.444 -9.131 1.00 87.38 548 TYR A C 1
ATOM 4398 O O . TYR A 1 548 ? 17.166 -42.202 -8.129 1.00 87.38 548 TYR A O 1
ATOM 4406 N N . THR A 1 549 ? 17.271 -42.785 -10.290 1.00 90.62 549 THR A N 1
ATOM 4407 C CA . THR A 1 549 ? 15.818 -42.933 -10.452 1.00 90.62 549 THR A CA 1
ATOM 4408 C C . THR A 1 549 ? 15.280 -44.040 -9.549 1.00 90.62 549 THR A C 1
ATOM 4410 O O . THR A 1 549 ? 14.251 -43.858 -8.901 1.00 90.62 549 THR A O 1
ATOM 4413 N N . THR A 1 550 ? 16.005 -45.155 -9.436 1.00 93.81 550 THR A N 1
ATOM 4414 C CA . THR A 1 550 ? 15.648 -46.254 -8.528 1.00 93.81 550 THR A CA 1
ATOM 4415 C C . THR A 1 550 ? 15.694 -45.803 -7.067 1.00 93.81 550 THR A C 1
ATOM 4417 O O . THR A 1 550 ? 14.760 -46.066 -6.312 1.00 93.81 550 THR A O 1
ATOM 4420 N N . LEU A 1 551 ? 16.737 -45.071 -6.664 1.00 91.56 551 LEU A N 1
ATOM 4421 C CA . LEU A 1 551 ? 16.858 -44.523 -5.313 1.00 91.56 551 LEU A CA 1
ATOM 4422 C C . LEU A 1 551 ? 15.715 -43.552 -4.984 1.00 91.56 551 LEU A C 1
ATOM 4424 O O . LEU A 1 551 ? 15.104 -43.666 -3.925 1.00 91.56 551 LEU A O 1
ATOM 4428 N N . LEU A 1 552 ? 15.391 -42.629 -5.894 1.00 91.56 552 LEU A N 1
ATOM 4429 C CA . LEU A 1 552 ? 14.279 -41.692 -5.719 1.00 91.56 552 LEU A CA 1
ATOM 4430 C C . LEU A 1 552 ? 12.943 -42.427 -5.601 1.00 91.56 552 LEU A C 1
ATOM 4432 O O . LEU A 1 552 ? 12.160 -42.109 -4.711 1.00 91.56 552 LEU A O 1
ATOM 4436 N N . ALA A 1 553 ? 12.702 -43.444 -6.430 1.00 91.19 553 ALA A N 1
ATOM 4437 C CA . ALA A 1 553 ? 11.501 -44.269 -6.332 1.00 91.19 553 ALA A CA 1
ATOM 4438 C C . ALA A 1 553 ? 11.395 -44.977 -4.967 1.00 91.19 553 ALA A C 1
ATOM 4440 O O . ALA A 1 553 ? 10.313 -45.029 -4.381 1.00 91.19 553 ALA A O 1
ATOM 4441 N N . ILE A 1 554 ? 12.516 -45.462 -4.419 1.00 92.38 554 ILE A N 1
ATOM 4442 C CA . ILE A 1 554 ? 12.571 -46.047 -3.071 1.00 92.38 554 ILE A CA 1
ATOM 4443 C C . ILE A 1 554 ? 12.265 -44.988 -2.004 1.00 92.38 554 ILE A C 1
ATOM 4445 O O . ILE A 1 554 ? 11.447 -45.243 -1.124 1.00 92.38 554 ILE A O 1
ATOM 4449 N N . ILE A 1 555 ? 12.868 -43.798 -2.086 1.00 91.56 555 ILE A N 1
ATOM 4450 C CA . ILE A 1 555 ? 12.618 -42.693 -1.145 1.00 91.56 555 ILE A CA 1
ATOM 4451 C C . ILE A 1 555 ? 11.141 -42.291 -1.173 1.00 91.56 555 ILE A C 1
ATOM 4453 O O . ILE A 1 555 ? 10.520 -42.198 -0.118 1.00 91.56 555 ILE A O 1
ATOM 4457 N N . PHE A 1 556 ? 10.556 -42.117 -2.360 1.00 88.81 556 PHE A N 1
ATOM 4458 C CA . PHE A 1 556 ? 9.133 -41.814 -2.516 1.00 88.81 556 PHE A CA 1
ATOM 4459 C C . PHE A 1 556 ? 8.249 -42.917 -1.937 1.00 88.81 556 PHE A C 1
ATOM 4461 O O . PHE A 1 556 ? 7.280 -42.612 -1.242 1.00 88.81 556 PHE A O 1
ATOM 4468 N N . SER A 1 557 ? 8.602 -44.184 -2.170 1.00 88.31 557 SER A N 1
ATOM 4469 C CA . SER A 1 557 ? 7.897 -45.331 -1.599 1.00 88.31 557 SER A CA 1
ATOM 4470 C C . SER A 1 557 ? 7.958 -45.337 -0.071 1.00 88.31 557 SER A C 1
ATOM 4472 O O . SER A 1 557 ? 6.948 -45.610 0.567 1.00 88.31 557 SER A O 1
ATOM 4474 N N . VAL A 1 558 ? 9.106 -45.001 0.528 1.00 87.31 558 VAL A N 1
ATOM 4475 C CA . VAL A 1 558 ? 9.269 -44.889 1.987 1.00 87.31 558 VAL A CA 1
ATOM 4476 C C . VAL A 1 558 ? 8.506 -43.687 2.544 1.00 87.31 558 VAL A C 1
ATOM 4478 O O . VAL A 1 558 ? 7.834 -43.828 3.560 1.00 87.31 558 VAL A O 1
ATOM 4481 N N . ALA A 1 559 ? 8.552 -42.535 1.873 1.00 80.62 559 ALA A N 1
ATOM 4482 C CA . ALA A 1 559 ? 7.844 -41.323 2.282 1.00 80.62 559 ALA A CA 1
ATOM 4483 C C . ALA A 1 559 ? 6.312 -41.474 2.227 1.00 80.62 559 ALA A C 1
ATOM 4485 O O . ALA A 1 559 ? 5.614 -40.869 3.034 1.00 80.62 559 ALA A O 1
ATOM 4486 N N . HIS A 1 560 ? 5.797 -42.302 1.310 1.00 78.00 560 HIS A N 1
ATOM 4487 C CA . HIS A 1 560 ? 4.371 -42.630 1.195 1.00 78.00 560 HIS A CA 1
ATOM 4488 C C . HIS A 1 560 ? 3.924 -43.789 2.097 1.00 78.00 560 HIS A C 1
ATOM 4490 O O . HIS A 1 560 ? 2.737 -44.123 2.106 1.00 78.00 560 HIS A O 1
ATOM 4496 N N . ARG A 1 561 ? 4.825 -44.427 2.862 1.00 78.69 561 ARG A N 1
ATOM 4497 C CA . ARG A 1 561 ? 4.379 -45.392 3.872 1.00 78.69 561 ARG A CA 1
ATOM 4498 C C . ARG A 1 561 ? 3.635 -44.624 4.965 1.00 78.69 561 ARG A C 1
ATOM 4500 O O . ARG A 1 561 ? 4.188 -43.657 5.489 1.00 78.69 561 ARG A O 1
ATOM 4507 N N . PRO A 1 562 ? 2.410 -45.037 5.332 1.00 53.81 562 PRO A N 1
ATOM 4508 C CA . PRO A 1 562 ? 1.743 -44.463 6.488 1.00 53.81 562 PRO A CA 1
ATOM 4509 C C . PRO A 1 562 ? 2.656 -44.637 7.704 1.00 53.81 562 PRO A C 1
ATOM 4511 O O . PRO A 1 562 ? 3.170 -45.733 7.946 1.00 53.81 562 PRO A O 1
ATOM 4514 N N . LYS A 1 563 ? 2.901 -43.541 8.428 1.00 57.12 563 LYS A N 1
ATOM 4515 C CA . LYS A 1 563 ? 3.594 -43.585 9.717 1.00 57.12 563 LYS A CA 1
ATOM 4516 C C . LYS A 1 563 ? 2.754 -44.473 10.640 1.00 57.12 563 LYS A C 1
ATOM 4518 O O . LYS A 1 563 ? 1.607 -44.126 10.912 1.00 57.12 563 LYS A O 1
ATOM 4523 N N . VAL A 1 564 ? 3.299 -45.630 11.015 1.00 45.97 564 VAL A N 1
ATOM 4524 C CA . VAL A 1 564 ? 2.733 -46.520 12.043 1.00 45.97 564 VAL A CA 1
ATOM 4525 C C . VAL A 1 564 ? 3.013 -45.931 13.413 1.00 45.97 564 VAL A C 1
ATOM 4527 O O . VAL A 1 564 ? 4.159 -45.458 13.601 1.00 45.97 564 VAL A O 1
#

pLDDT: mean 81.64, std 17.41, range [27.88, 98.62]